Protein AF-A0A0F6W1J3-F1 (afdb_monomer)

pLDDT: mean 86.53, std 13.55, range [27.97, 97.5]

Secondary structure (DSSP, 8-state):
-PPPPTTTTS-HHHHHHHHHTT-HHHHHHHHHHHHHHHHHHHHHHHGGG---HHHHHHHHHHHHHHHHHHHHTTGGG--TTTS-HHHHHHHHHHHHHHHHHHHHHHHHTTS------S---HHHHHHHHHHHHHHHHHHTS-HHHHHHHHHHHTT--HHHHHHHHT--HHHHHHHHHHHHHHHHHHH-TT-HHHHHHHHHHHHHHHT-S-HHHHHHHHHHHHH-HHHHHHHHHHHHHHHHHHHHHHSSPPPP-TTSPPHHHHHHHHSS---HHHHHHHHHHHTT-HHHHHHHHHHHHHTTHHHHHHHTTTS-HHHHHHHHHHHTT-HHHHHHHHHT---SSHHHHHHHHHHHHHHHHHHHHHHSSPPPTTS--HHHHH-SPPTTTHHHHHHHHHHTT-HHHHHHH--TTGGGSHHHHHHHHHHHHHSS-HHHHHHHHHHHHT-TT--HHHHHHHHHHHHSPTTPPPPHHHHHHHHHHHHHHHHHHHHHHHTT-

Mean predicted aligned error: 6.96 Å

Radius of gyration: 23.88 Å; Cα contacts (8 Å, |Δi|>4): 664; chains: 1; bounding box: 69×53×67 Å

Sequence (493 aa):
MTLPRPYSESDDEVVVDGCVRGDRDAYEVLEARHGPLAEVVMLRELGTAAESERELEQMRDALWDHLARHGGAALRTWTPRESSLRAWLCVVARNVARRQVESSTTRASIVAFFPTPPVLHMRDVEAEQSAILVHDLLERLPPTSGALVRLRLRGMDREQIAGAVGQAQAVIVASFERIAARIGEEVEKGGESAAKLATEAYRIVLGAADAAERTRAAVRTEDDEAFRAARTMAEATWRSVRARVLGKNASHTALCLDEKAIAGFVDGTMRGAARARSEGHVGACARCVDEVATLSTDLRIVPVLRDAAGLDRAVAVAAGCLAATRFEAARRVAALVRGEEERDRRAARDVERLARAAASLHGGRPPPTNEVSGLVVRGLPSDEEAPLVAFEALARDDAHAAHRAIDDHTARHPVAARLRLLAAGAGEDPVRARSLARDVTARPRADRGALEDATCVLALAEGRALPREIVVERLRDVLPDVIRVTLARVARG

Solvent-accessible surface area (backbone atoms only — not comparable to full-atom values): 26121 Å² total; per-residue (Å²): 135,84,76,80,63,72,60,73,86,52,56,73,66,59,29,48,54,32,31,40,73,64,37,62,58,25,45,55,50,50,43,71,74,46,38,50,60,32,50,35,44,30,50,62,72,47,51,88,73,63,83,46,75,65,58,57,50,53,47,52,50,53,40,53,51,52,40,54,40,84,55,10,52,58,56,69,71,61,48,79,78,44,20,57,67,67,48,34,46,45,48,51,30,38,54,48,33,49,53,49,51,52,60,52,49,68,65,48,75,81,63,78,89,72,80,76,80,90,72,78,49,74,66,55,55,53,21,47,53,47,15,49,55,51,44,58,53,48,72,70,40,58,46,56,59,35,34,54,50,50,35,39,65,72,67,47,51,56,62,56,47,16,64,70,65,75,45,59,47,70,59,51,32,58,47,34,44,53,51,14,44,54,48,9,55,69,72,33,84,82,41,75,70,52,16,51,42,31,17,57,30,32,17,54,76,67,55,38,47,51,54,40,54,47,41,48,50,48,51,39,44,76,76,32,69,68,50,30,50,35,34,52,44,44,55,48,15,49,52,49,34,36,49,60,64,67,71,51,82,60,77,88,54,96,83,54,74,51,62,54,54,46,16,2,55,66,75,53,50,40,57,69,73,64,32,56,52,48,41,57,44,33,27,64,33,71,44,48,34,52,50,44,45,51,51,58,54,57,61,64,25,51,66,51,38,58,54,29,60,91,52,49,66,41,39,26,27,13,48,24,20,39,64,66,71,34,24,68,60,9,32,56,36,19,70,65,58,77,63,88,48,66,52,45,54,48,45,16,51,51,48,29,51,50,18,55,31,54,43,26,58,72,68,80,45,63,66,79,78,82,67,74,57,64,57,83,77,70,49,83,54,52,73,81,46,12,51,61,54,19,52,44,24,47,41,63,70,33,22,65,60,12,34,70,31,45,51,81,73,39,36,70,40,68,70,33,35,40,53,36,44,51,14,29,23,51,26,94,45,29,67,59,19,43,52,52,24,50,58,42,69,70,40,96,79,56,54,67,70,47,47,45,55,22,38,33,52,63,55,46,62,90,80,49,50,52,47,69,68,56,53,45,55,53,48,63,67,46,43,61,57,52,52,47,52,52,38,52,51,45,74,74,109

Nearest PDB structures (foldseek):
  3mzv-assembly1_A  TM=1.212E-01  e=4.310E+00  Rhodobacter capsulatus

Foldseek 3Di:
DDDDQPCLPPDPVVLLVCLLQVNPSSLVNVCLVQVLLLLLLLCVLCAPVCPDPVLSVVLSVQLSCVCNPPSRPVSVVDDVLLFDPNLLSSLSSNVSSVVSVVVVVVVVVVDDPDPDPPPPDVLLVLLLVLLVQLLVVLVPDQLLLVLLLLLVLLPDALVLSCLLLVHDSVVSLVSQLVSLLVSLVRSCPPDDVSSVLSSLLSSVSSNSDALLSVQVLLVCLVVPVSSVSSNVSNVSSSVSNSCVLVVDQFDDDPPADDSSLLRSSQVVSDDDPSNVVLSVCSSHGSNSSSSNSSSNLSVQLVVLLVLLPPADSLLSSLLSCVSSLVLVSSLVSLVPPPDPDPLNVQSSVLSNLLSVLLVLLVVVHQDPPPDDQVCVVPPADDLLCLLSSLLSCLSNLNLPRNLSNQDPVSCVDLSSVLSNLLSCLSDQNLVVNLVSLVVQVPDPDRDPLSVSSSSSSVSDDPRDGGRSNSSSVSSVVSSNVSSSSSSNVSVVD

Structure (mmCIF, N/CA/C/O backbone):
data_AF-A0A0F6W1J3-F1
#
_entry.id   AF-A0A0F6W1J3-F1
#
loop_
_atom_site.group_PDB
_atom_site.id
_atom_site.type_symbol
_atom_site.label_atom_id
_atom_site.label_alt_id
_atom_site.label_comp_id
_atom_site.label_asym_id
_atom_site.label_entity_id
_atom_site.label_seq_id
_atom_site.pdbx_PDB_ins_code
_atom_site.Cartn_x
_atom_site.Cartn_y
_atom_site.Cartn_z
_atom_site.occupancy
_atom_site.B_iso_or_equiv
_atom_site.auth_seq_id
_atom_site.auth_comp_id
_atom_site.auth_asym_id
_atom_site.auth_atom_id
_atom_site.pdbx_PDB_model_num
ATOM 1 N N . MET A 1 1 ? 37.313 -17.096 -17.113 1.00 49.94 1 MET A N 1
ATOM 2 C CA . MET A 1 1 ? 36.925 -15.689 -16.891 1.00 49.94 1 MET A CA 1
ATOM 3 C C . MET A 1 1 ? 35.933 -15.319 -17.976 1.00 49.94 1 MET A C 1
ATOM 5 O O . MET A 1 1 ? 36.335 -15.157 -19.119 1.00 49.94 1 MET A O 1
ATOM 9 N N . THR A 1 2 ? 34.644 -15.323 -17.657 1.00 60.34 2 THR A N 1
ATOM 10 C CA . THR A 1 2 ? 33.576 -14.887 -18.565 1.00 60.34 2 THR A CA 1
ATOM 11 C C . THR A 1 2 ? 33.643 -13.364 -18.653 1.00 60.34 2 THR A C 1
ATOM 13 O O . THR A 1 2 ? 33.665 -12.706 -17.616 1.00 60.34 2 THR A O 1
ATOM 16 N N . LEU A 1 3 ? 33.749 -12.804 -19.861 1.00 65.25 3 LEU A N 1
ATOM 17 C CA . LEU A 1 3 ? 33.703 -11.351 -20.044 1.00 65.25 3 LEU A CA 1
ATOM 18 C C . LEU A 1 3 ? 32.347 -10.819 -19.541 1.00 65.25 3 LEU A C 1
ATOM 20 O O . LEU A 1 3 ? 31.338 -11.511 -19.721 1.00 65.25 3 LEU A O 1
ATOM 24 N N . PRO A 1 4 ? 32.305 -9.634 -18.901 1.00 76.50 4 PRO A N 1
ATOM 25 C CA . PRO A 1 4 ? 31.046 -9.025 -18.492 1.00 76.50 4 PRO A CA 1
ATOM 26 C C . PRO A 1 4 ? 30.154 -8.836 -19.722 1.00 76.50 4 PRO A C 1
ATOM 28 O O . PRO A 1 4 ? 30.633 -8.458 -20.794 1.00 76.50 4 PRO A O 1
ATOM 31 N N . ARG A 1 5 ? 28.861 -9.148 -19.578 1.00 82.00 5 ARG A N 1
ATOM 32 C CA . ARG A 1 5 ? 27.896 -8.951 -20.665 1.00 82.00 5 ARG A CA 1
ATOM 33 C C . ARG A 1 5 ? 27.859 -7.462 -21.040 1.00 82.00 5 ARG A C 1
ATOM 35 O O . ARG A 1 5 ? 27.890 -6.627 -20.132 1.00 82.00 5 ARG A O 1
ATOM 42 N N . PRO A 1 6 ? 27.766 -7.108 -22.334 1.00 86.81 6 PRO A N 1
ATOM 43 C CA . PRO A 1 6 ? 27.546 -5.726 -22.747 1.00 86.81 6 PRO A CA 1
ATOM 44 C C . PRO A 1 6 ? 26.388 -5.092 -21.964 1.00 86.81 6 PRO A C 1
ATOM 46 O O . PRO A 1 6 ? 25.417 -5.766 -21.629 1.00 86.81 6 PRO A O 1
ATOM 49 N N . TYR A 1 7 ? 26.510 -3.804 -21.637 1.00 91.06 7 TYR A N 1
ATOM 50 C CA . TYR A 1 7 ? 25.513 -3.016 -20.898 1.00 91.06 7 TYR A CA 1
ATOM 51 C C . TYR A 1 7 ? 25.237 -3.407 -19.434 1.00 91.06 7 TYR A C 1
ATOM 53 O O . TYR A 1 7 ? 24.485 -2.699 -18.761 1.00 91.06 7 TYR A O 1
ATOM 61 N N . SER A 1 8 ? 25.849 -4.464 -18.883 1.00 87.81 8 SER A N 1
ATOM 62 C CA . SER A 1 8 ? 25.516 -4.953 -17.533 1.00 87.81 8 SER A CA 1
ATOM 63 C C . SER A 1 8 ? 25.733 -3.922 -16.422 1.00 87.81 8 SER A C 1
ATOM 65 O O . SER A 1 8 ? 24.986 -3.918 -15.445 1.00 87.81 8 SER A O 1
ATOM 67 N N . GLU A 1 9 ? 26.707 -3.027 -16.592 1.00 90.06 9 GLU A N 1
ATOM 68 C CA . GLU A 1 9 ? 27.054 -1.947 -15.653 1.00 90.06 9 GLU A CA 1
ATOM 69 C C . GLU A 1 9 ? 26.616 -0.558 -16.143 1.00 90.06 9 GLU A C 1
ATOM 71 O O . GLU A 1 9 ? 26.756 0.429 -15.425 1.00 90.06 9 GLU A O 1
ATOM 76 N N . SER A 1 10 ? 26.070 -0.467 -17.357 1.00 94.38 10 SER A N 1
ATOM 77 C CA . SER A 1 10 ? 25.608 0.796 -17.933 1.00 94.38 10 SER A CA 1
ATOM 78 C C . SER A 1 10 ? 24.376 1.321 -17.202 1.00 94.38 10 SER A C 1
ATOM 80 O O . SER A 1 10 ? 23.574 0.538 -16.685 1.00 94.38 10 SER A O 1
ATOM 82 N N . ASP A 1 11 ? 24.194 2.638 -17.171 1.00 95.19 11 ASP A N 1
ATOM 83 C CA . ASP A 1 11 ? 22.955 3.233 -16.676 1.00 95.19 11 ASP A CA 1
ATOM 84 C C . ASP A 1 11 ? 21.767 2.948 -17.617 1.00 95.19 11 ASP A C 1
ATOM 86 O O . ASP A 1 11 ? 21.914 2.419 -18.722 1.00 95.19 11 ASP A O 1
ATOM 90 N N . ASP A 1 12 ? 20.562 3.255 -17.141 1.00 95.69 12 ASP A N 1
ATOM 91 C CA . ASP A 1 12 ? 19.3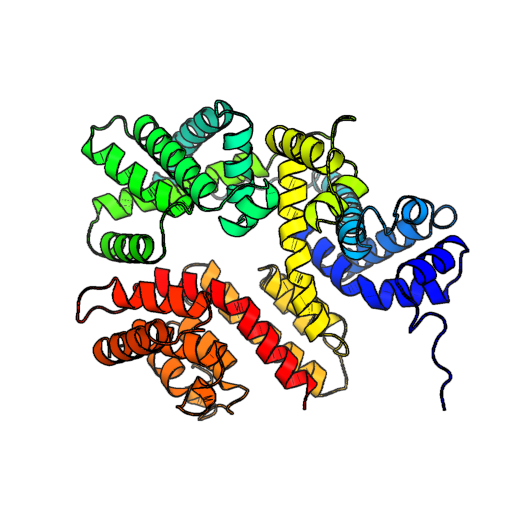26 3.015 -17.889 1.00 95.69 12 ASP A CA 1
ATOM 92 C C . ASP A 1 12 ? 19.261 3.837 -19.196 1.00 95.69 12 ASP A C 1
ATOM 94 O O . ASP A 1 12 ? 18.614 3.406 -20.147 1.00 95.69 12 ASP A O 1
ATOM 98 N N . GLU A 1 13 ? 19.940 4.988 -19.278 1.00 96.38 13 GLU A N 1
ATOM 99 C CA . GLU A 1 13 ? 19.969 5.830 -20.483 1.00 96.38 13 GLU A CA 1
ATOM 100 C C . GLU A 1 13 ? 20.753 5.146 -21.608 1.00 96.38 13 GLU A C 1
ATOM 102 O O . GLU A 1 13 ? 20.234 4.967 -22.710 1.00 96.38 13 GLU A O 1
ATOM 107 N N . VAL A 1 14 ? 21.955 4.653 -21.305 1.00 96.81 14 VAL A N 1
ATOM 108 C CA . VAL A 1 14 ? 22.801 3.933 -22.266 1.00 96.81 14 VAL A CA 1
ATOM 109 C C . VAL A 1 14 ? 22.162 2.611 -22.710 1.00 96.81 14 VAL A C 1
ATOM 111 O O . VAL A 1 14 ? 22.256 2.247 -23.886 1.00 96.81 14 VAL A O 1
ATOM 114 N N . VAL A 1 15 ? 21.487 1.897 -21.800 1.00 96.81 15 VAL A N 1
ATOM 115 C CA . VAL A 1 15 ? 20.737 0.672 -22.140 1.00 96.81 15 VAL A CA 1
ATOM 116 C C . VAL A 1 15 ? 19.606 0.987 -23.121 1.00 96.81 15 VAL A C 1
ATOM 118 O O . VAL A 1 15 ? 19.455 0.302 -24.135 1.00 96.81 15 VAL A O 1
ATOM 121 N N . VAL A 1 16 ? 18.819 2.035 -22.864 1.00 96.62 16 VAL A N 1
ATOM 122 C CA . VAL A 1 16 ? 17.724 2.425 -23.761 1.00 96.62 16 VAL A CA 1
ATOM 123 C C . VAL A 1 16 ? 18.250 2.881 -25.122 1.00 96.62 16 VAL A C 1
ATOM 125 O O . VAL A 1 16 ? 17.688 2.488 -26.144 1.00 96.62 16 VAL A O 1
ATOM 128 N N . ASP A 1 17 ? 19.354 3.624 -25.166 1.00 96.56 17 ASP A N 1
ATOM 129 C CA . ASP A 1 17 ? 20.005 4.010 -26.420 1.00 96.56 17 ASP A CA 1
ATOM 130 C C . ASP A 1 17 ? 20.423 2.793 -27.260 1.00 96.56 17 ASP A C 1
ATOM 132 O O . ASP A 1 17 ? 20.232 2.785 -28.480 1.00 96.56 17 ASP A O 1
ATOM 136 N N . GLY A 1 18 ? 20.953 1.744 -26.620 1.00 96.25 18 GLY A N 1
ATOM 137 C CA . GLY A 1 18 ? 21.229 0.458 -27.268 1.00 96.25 18 GLY A CA 1
ATOM 138 C C . GLY A 1 18 ? 19.960 -0.181 -27.843 1.00 96.25 18 GLY A C 1
ATOM 139 O O . GLY A 1 18 ? 19.916 -0.526 -29.026 1.00 96.25 18 GLY A O 1
ATOM 140 N N . CYS A 1 19 ? 18.885 -0.237 -27.052 1.00 96.44 19 CYS A N 1
ATOM 141 C CA . CYS A 1 19 ? 17.589 -0.774 -27.481 1.00 96.44 19 CYS A CA 1
ATOM 142 C C . CYS A 1 19 ? 17.013 -0.016 -28.693 1.00 96.44 19 CYS A C 1
ATOM 144 O O . CYS A 1 19 ? 16.508 -0.619 -29.643 1.00 96.44 19 CYS A O 1
ATOM 146 N N . VAL A 1 20 ? 17.115 1.317 -28.700 1.00 96.38 20 VAL A N 1
ATOM 147 C CA . VAL A 1 20 ? 16.647 2.182 -29.798 1.00 96.38 20 VAL A CA 1
ATOM 148 C C . VAL A 1 20 ? 17.456 1.966 -31.084 1.00 96.38 20 VAL A C 1
ATOM 150 O O . VAL A 1 20 ? 16.919 2.120 -32.185 1.00 96.38 20 VAL A O 1
ATOM 153 N N . ARG A 1 21 ? 18.729 1.571 -30.965 1.00 95.12 21 ARG A N 1
ATOM 154 C CA . ARG A 1 21 ? 19.584 1.162 -32.094 1.00 95.12 21 ARG A CA 1
ATOM 155 C C . ARG A 1 21 ? 19.336 -0.280 -32.551 1.00 95.12 21 ARG A C 1
ATOM 157 O O . ARG A 1 21 ? 19.906 -0.687 -33.558 1.00 95.12 21 ARG A O 1
ATOM 164 N N . GLY A 1 22 ? 18.471 -1.022 -31.859 1.00 94.12 22 GLY A N 1
ATOM 165 C CA . GLY A 1 22 ? 18.160 -2.417 -32.166 1.00 94.12 22 GLY A CA 1
ATOM 166 C C . GLY A 1 22 ? 19.172 -3.418 -31.608 1.00 94.12 22 GLY A C 1
ATOM 167 O O . GLY A 1 22 ? 19.231 -4.540 -32.105 1.00 94.12 22 GLY A O 1
ATOM 168 N N . ASP A 1 23 ? 19.969 -3.033 -30.607 1.00 95.94 23 ASP A N 1
ATOM 169 C CA . ASP A 1 23 ? 20.906 -3.942 -29.947 1.00 95.94 23 ASP A CA 1
ATOM 170 C C . ASP A 1 23 ? 20.155 -4.933 -29.046 1.00 95.94 23 ASP A C 1
ATOM 172 O O . ASP A 1 23 ? 19.465 -4.541 -28.100 1.00 95.94 23 ASP A O 1
ATOM 176 N N . ARG A 1 24 ? 20.288 -6.229 -29.347 1.00 94.12 24 ARG A N 1
ATOM 177 C CA . ARG A 1 24 ? 19.635 -7.312 -28.607 1.00 94.12 24 ARG A CA 1
ATOM 178 C C . ARG A 1 24 ? 20.168 -7.443 -27.180 1.00 94.12 24 ARG A C 1
ATOM 180 O O . ARG A 1 24 ? 19.362 -7.667 -26.280 1.00 94.12 24 ARG A O 1
ATOM 187 N N . ASP A 1 25 ? 21.469 -7.257 -26.960 1.00 95.25 25 ASP A N 1
ATOM 188 C CA . ASP A 1 25 ? 22.068 -7.382 -25.625 1.00 95.25 25 ASP A CA 1
ATOM 189 C C . ASP A 1 25 ? 21.508 -6.302 -24.688 1.00 95.25 25 ASP A C 1
ATOM 191 O O . ASP A 1 25 ? 21.249 -6.548 -23.509 1.00 95.25 25 ASP A O 1
ATOM 195 N N . ALA A 1 26 ? 21.229 -5.113 -25.232 1.00 96.12 26 ALA A N 1
ATOM 196 C CA . ALA A 1 26 ? 20.584 -4.038 -24.491 1.00 96.12 26 ALA A CA 1
ATOM 197 C C . ALA A 1 26 ? 19.141 -4.393 -24.078 1.00 96.12 26 ALA A C 1
ATOM 199 O O . ALA A 1 26 ? 18.763 -4.134 -22.933 1.00 96.12 26 ALA A O 1
ATOM 200 N N . TYR A 1 27 ? 18.352 -5.033 -24.955 1.00 95.00 27 TYR A N 1
ATOM 201 C CA . TYR A 1 27 ? 17.007 -5.513 -24.599 1.00 95.00 27 TYR A CA 1
ATOM 202 C C . TYR A 1 27 ? 17.052 -6.605 -23.529 1.00 95.00 27 TYR A C 1
ATOM 204 O O . TYR A 1 27 ? 16.251 -6.568 -22.599 1.00 95.00 27 TYR A O 1
ATOM 212 N N . GLU A 1 28 ? 18.000 -7.539 -23.616 1.00 94.50 28 GLU A N 1
ATOM 213 C CA . GLU A 1 28 ? 18.166 -8.594 -22.610 1.00 94.50 28 GLU A CA 1
ATOM 214 C C . GLU A 1 28 ? 18.520 -8.008 -21.233 1.00 94.50 28 GLU A C 1
ATOM 216 O O . GLU A 1 28 ? 17.983 -8.440 -20.211 1.00 94.50 28 GLU A O 1
ATOM 221 N N . VAL A 1 29 ? 19.367 -6.973 -21.189 1.00 94.94 29 VAL A N 1
ATOM 222 C CA . VAL A 1 29 ? 19.684 -6.244 -19.950 1.00 94.94 29 VAL A CA 1
ATOM 223 C C .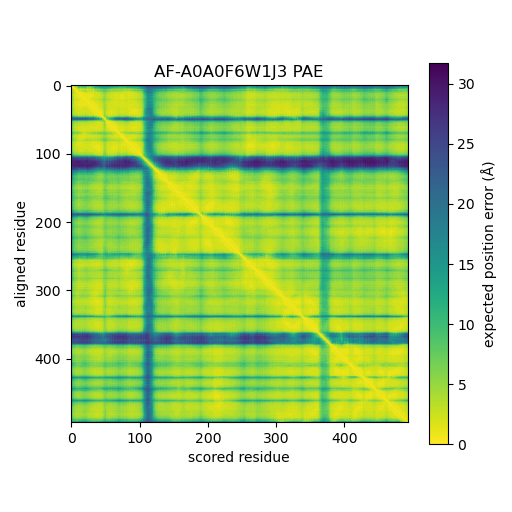 VAL A 1 29 ? 18.482 -5.450 -19.434 1.00 94.94 29 VAL A C 1
ATOM 225 O O . VAL A 1 29 ? 18.220 -5.453 -18.227 1.00 94.94 29 VAL A O 1
ATOM 228 N N . LEU A 1 30 ? 17.731 -4.791 -20.320 1.00 95.50 30 LEU A N 1
ATOM 229 C CA . LEU A 1 30 ? 16.518 -4.056 -19.964 1.00 95.50 30 LEU A CA 1
ATOM 230 C C . LEU A 1 30 ? 15.466 -4.989 -19.348 1.00 95.50 30 LEU A C 1
ATOM 232 O O . LEU A 1 30 ? 14.917 -4.684 -18.284 1.00 95.50 30 LEU A O 1
ATOM 236 N N . GLU A 1 31 ? 15.227 -6.139 -19.980 1.00 95.00 31 GLU A N 1
ATOM 237 C CA . GLU A 1 31 ? 14.307 -7.156 -19.482 1.00 95.00 31 GLU A CA 1
ATOM 238 C C . GLU A 1 31 ? 14.788 -7.741 -18.153 1.00 95.00 31 GLU A C 1
ATOM 240 O O . GLU A 1 31 ? 14.005 -7.822 -17.207 1.00 95.00 31 GLU A O 1
ATOM 245 N N . ALA A 1 32 ? 16.066 -8.103 -18.033 1.00 92.00 32 ALA A N 1
ATOM 246 C CA . ALA A 1 32 ? 16.593 -8.660 -16.791 1.00 92.00 32 ALA A CA 1
ATOM 247 C C . ALA A 1 32 ? 16.436 -7.690 -15.605 1.00 92.00 32 ALA A C 1
ATOM 249 O O . ALA A 1 32 ? 16.124 -8.114 -14.493 1.00 92.00 32 ALA A O 1
ATOM 250 N N . ARG A 1 33 ? 16.621 -6.381 -15.833 1.00 92.44 33 ARG A N 1
ATOM 251 C CA . ARG A 1 33 ? 16.538 -5.353 -14.782 1.00 92.44 33 ARG A CA 1
ATOM 252 C C . ARG A 1 33 ? 15.110 -4.972 -14.402 1.00 92.44 33 ARG A C 1
ATOM 254 O O . ARG A 1 33 ? 14.844 -4.741 -13.223 1.00 92.44 33 ARG A O 1
ATOM 261 N N . HIS A 1 34 ? 14.211 -4.848 -15.379 1.00 94.31 34 HIS A N 1
ATOM 262 C CA . HIS A 1 34 ? 12.883 -4.248 -15.171 1.00 94.31 34 HIS A CA 1
ATOM 263 C C . HIS A 1 34 ? 11.718 -5.216 -15.419 1.00 94.31 34 HIS A C 1
ATOM 265 O O . HIS A 1 34 ? 10.582 -4.902 -15.064 1.00 94.31 34 HIS A O 1
ATOM 271 N N . GLY A 1 35 ? 11.980 -6.408 -15.956 1.00 94.06 35 GLY A N 1
ATOM 272 C CA . GLY A 1 35 ? 10.985 -7.451 -16.208 1.00 94.06 35 GLY A CA 1
ATOM 273 C C . GLY A 1 35 ? 10.199 -7.886 -14.972 1.00 94.06 35 GLY A C 1
ATOM 274 O O . GLY A 1 35 ? 8.971 -7.866 -15.043 1.00 94.06 35 GLY A O 1
ATOM 275 N N . PRO A 1 36 ? 10.834 -8.169 -13.815 1.00 94.00 36 PRO A N 1
ATOM 276 C CA . PRO A 1 36 ? 10.098 -8.514 -12.598 1.00 94.00 36 PRO A CA 1
ATOM 277 C C . PRO A 1 36 ? 9.112 -7.421 -12.162 1.00 94.00 36 PRO A C 1
ATOM 279 O O . PRO A 1 36 ? 8.003 -7.715 -11.725 1.00 94.00 36 PRO A O 1
ATOM 282 N N . LEU A 1 37 ? 9.487 -6.145 -12.314 1.00 94.19 37 LEU A N 1
ATOM 283 C CA . LEU A 1 37 ? 8.604 -5.022 -11.999 1.00 94.19 37 LEU A CA 1
ATOM 284 C C . LEU A 1 37 ? 7.402 -4.981 -12.949 1.00 94.19 37 LEU A C 1
ATOM 286 O O . LEU A 1 37 ? 6.267 -4.870 -12.489 1.00 94.19 37 LEU A O 1
ATOM 290 N N . ALA A 1 38 ? 7.642 -5.111 -14.256 1.00 94.44 38 ALA A N 1
ATOM 291 C CA . ALA A 1 38 ? 6.579 -5.148 -15.256 1.00 94.44 38 ALA A CA 1
ATOM 292 C C . ALA A 1 38 ? 5.614 -6.326 -15.029 1.00 94.44 38 ALA A C 1
ATOM 294 O O . ALA A 1 38 ? 4.401 -6.135 -15.085 1.00 94.44 38 ALA A O 1
ATOM 295 N N . GLU A 1 39 ? 6.131 -7.512 -14.702 1.00 93.38 39 GLU A N 1
ATOM 296 C CA . GLU A 1 39 ? 5.327 -8.710 -14.432 1.00 93.38 39 GLU A CA 1
ATOM 297 C C . GLU A 1 39 ? 4.408 -8.532 -13.222 1.00 93.38 39 GLU A C 1
ATOM 299 O O . GLU A 1 39 ? 3.226 -8.869 -13.294 1.00 93.38 39 GLU A O 1
ATOM 304 N N . VAL A 1 40 ? 4.901 -7.941 -12.128 1.00 91.81 40 VAL A N 1
ATOM 305 C CA . VAL A 1 40 ? 4.050 -7.665 -10.960 1.00 91.81 40 VAL A CA 1
ATOM 306 C C . VAL A 1 40 ? 2.940 -6.667 -11.310 1.00 91.81 40 VAL A C 1
ATOM 308 O O . VAL A 1 40 ? 1.794 -6.852 -10.889 1.00 91.81 40 VAL A O 1
ATOM 311 N N . VAL A 1 41 ? 3.242 -5.637 -12.110 1.00 91.88 41 VAL A N 1
ATOM 312 C CA . VAL A 1 41 ? 2.236 -4.675 -12.592 1.00 91.88 41 VAL A CA 1
ATOM 313 C C . VAL A 1 41 ? 1.186 -5.367 -13.468 1.00 91.88 41 VAL A C 1
ATOM 315 O O . VAL A 1 41 ? -0.010 -5.157 -13.270 1.00 91.88 41 VAL A O 1
ATOM 318 N N . MET A 1 42 ? 1.599 -6.237 -14.392 1.00 91.25 42 MET A N 1
ATOM 319 C CA . MET A 1 42 ? 0.683 -7.000 -15.250 1.00 91.25 42 MET A CA 1
ATOM 320 C C . MET A 1 42 ? -0.221 -7.934 -14.441 1.00 91.25 42 MET A C 1
ATOM 322 O O . MET A 1 42 ? -1.439 -7.929 -14.625 1.00 91.25 42 MET A O 1
ATOM 326 N N . LEU A 1 43 ? 0.346 -8.682 -13.489 1.00 87.81 43 LEU A N 1
ATOM 327 C CA . LEU A 1 43 ? -0.412 -9.549 -12.580 1.00 87.81 43 LEU A CA 1
ATOM 328 C C . LEU A 1 43 ? -1.432 -8.760 -11.751 1.00 87.81 43 LEU A C 1
ATOM 330 O O . LEU A 1 43 ? -2.527 -9.246 -11.459 1.00 87.81 43 LEU A O 1
ATOM 334 N N . ARG A 1 44 ? -1.106 -7.518 -11.381 1.00 85.31 44 ARG A N 1
ATOM 335 C CA . ARG A 1 44 ? -2.028 -6.647 -10.651 1.00 85.31 44 ARG A CA 1
ATOM 336 C C . ARG A 1 44 ? -3.244 -6.251 -11.490 1.00 85.31 44 ARG A C 1
ATOM 338 O O . ARG A 1 44 ? -4.324 -6.161 -10.896 1.00 85.31 44 ARG A O 1
ATOM 345 N N . GLU A 1 45 ? -3.073 -6.023 -12.791 1.00 84.62 45 GLU A N 1
ATOM 346 C CA . GLU A 1 45 ? -4.164 -5.695 -13.724 1.00 84.62 45 GLU A CA 1
ATOM 347 C C . GLU A 1 45 ? -5.007 -6.923 -14.086 1.00 84.62 45 GLU A C 1
ATOM 349 O O . GLU A 1 45 ? -6.227 -6.817 -14.166 1.00 84.62 45 GLU A O 1
ATOM 354 N N . LEU A 1 46 ? -4.383 -8.096 -14.226 1.00 79.56 46 LEU A N 1
ATOM 355 C CA . LEU A 1 46 ? -5.088 -9.368 -14.415 1.00 79.56 46 LEU A CA 1
ATOM 356 C C . LEU A 1 46 ? -5.983 -9.737 -13.219 1.00 79.56 46 LEU A C 1
ATOM 358 O O . LEU A 1 46 ? -7.022 -10.382 -13.371 1.00 79.56 46 LEU A O 1
ATOM 362 N N . GLY A 1 47 ? -5.588 -9.337 -12.009 1.00 74.50 47 GLY A N 1
ATOM 363 C CA . GLY A 1 47 ? -6.326 -9.659 -10.793 1.00 74.50 47 GLY A CA 1
ATOM 364 C C . GLY A 1 47 ? -6.395 -11.169 -10.550 1.00 74.50 47 GLY A C 1
ATOM 365 O O . GLY A 1 47 ? -5.417 -11.888 -10.731 1.00 74.50 47 GLY A O 1
ATOM 366 N N . THR A 1 48 ? -7.550 -11.664 -10.101 1.00 58.28 48 THR A N 1
ATOM 367 C CA . THR A 1 48 ? -7.774 -13.105 -9.878 1.00 58.28 48 THR A CA 1
ATOM 368 C C . THR A 1 48 ? -8.084 -13.875 -11.161 1.00 58.28 48 THR A C 1
ATOM 370 O O . THR A 1 48 ? -8.143 -15.099 -11.106 1.00 58.28 48 THR A O 1
ATOM 373 N N . ALA A 1 49 ? -8.289 -13.174 -12.283 1.00 52.19 49 ALA A N 1
ATOM 374 C CA . ALA A 1 49 ? -8.617 -13.763 -13.579 1.00 52.19 49 ALA A CA 1
ATOM 375 C C . ALA A 1 49 ? -7.392 -14.329 -14.318 1.00 52.19 49 ALA A C 1
ATOM 377 O O . ALA A 1 49 ? -7.572 -14.973 -15.342 1.00 52.19 49 ALA A O 1
ATOM 378 N N . ALA A 1 50 ? -6.171 -14.126 -13.798 1.00 55.72 50 ALA A N 1
ATOM 379 C CA . ALA A 1 50 ? -4.984 -14.848 -14.253 1.00 55.72 50 ALA A CA 1
ATOM 380 C C . ALA A 1 50 ? -5.124 -16.339 -13.904 1.00 55.72 50 ALA A C 1
ATOM 382 O O . ALA A 1 50 ? -4.684 -16.795 -12.840 1.00 55.72 50 ALA A O 1
ATOM 383 N N . GLU A 1 51 ? -5.778 -17.096 -14.778 1.00 53.69 51 GLU A N 1
ATOM 384 C CA . GLU A 1 51 ? -5.960 -18.538 -14.612 1.00 53.69 51 GLU A CA 1
ATOM 385 C C . GLU A 1 51 ? -4.761 -19.328 -15.155 1.00 53.69 51 GLU A C 1
ATOM 387 O O . GLU A 1 51 ? -4.614 -20.503 -14.820 1.00 53.69 51 GLU A O 1
ATOM 392 N N . SER A 1 52 ? -3.844 -18.708 -15.919 1.00 64.62 52 SER A N 1
ATOM 393 C CA . SER A 1 52 ? -2.675 -19.425 -16.449 1.00 64.62 52 SER A CA 1
ATOM 394 C C . SER A 1 52 ? -1.382 -18.604 -16.541 1.00 64.62 52 SER A C 1
ATOM 396 O O . SER A 1 52 ? -1.375 -17.452 -16.963 1.00 64.62 52 SER A O 1
ATOM 398 N N . GLU A 1 53 ? -0.255 -19.252 -16.220 1.00 74.31 53 GLU A N 1
ATOM 399 C CA . GLU A 1 53 ? 1.126 -18.798 -16.492 1.00 74.31 53 GLU A CA 1
ATOM 400 C C . GLU A 1 53 ? 1.294 -18.298 -17.941 1.00 74.31 53 GLU A C 1
ATOM 402 O O . GLU A 1 53 ? 1.970 -17.306 -18.208 1.00 74.31 53 GLU A O 1
ATOM 407 N N . ARG A 1 54 ? 0.564 -18.931 -18.864 1.00 82.06 54 ARG A N 1
ATOM 408 C CA . ARG A 1 54 ? 0.520 -18.606 -20.288 1.00 82.06 54 ARG A CA 1
ATOM 409 C C . ARG A 1 54 ? -0.004 -17.195 -20.588 1.00 82.06 54 ARG A C 1
ATOM 411 O O . ARG A 1 54 ? 0.423 -16.596 -21.570 1.00 82.06 54 ARG A O 1
ATOM 418 N N . GLU A 1 55 ? -0.941 -16.663 -19.805 1.00 83.62 55 GLU A N 1
ATOM 419 C CA . GLU A 1 55 ? -1.456 -15.300 -20.017 1.00 83.62 55 GLU A CA 1
ATOM 420 C C . GLU A 1 55 ? -0.425 -14.241 -19.634 1.00 83.62 55 GLU A C 1
ATOM 422 O O . GLU A 1 55 ? -0.267 -13.252 -20.350 1.00 83.62 55 GLU A O 1
ATOM 427 N N . LEU A 1 56 ? 0.307 -14.466 -18.539 1.00 85.62 56 LEU A N 1
ATOM 428 C CA . LEU A 1 56 ? 1.394 -13.580 -18.131 1.00 85.62 56 LEU A CA 1
ATOM 429 C C . LEU A 1 56 ? 2.517 -13.581 -19.174 1.00 85.62 56 LEU A C 1
ATOM 431 O O . LEU A 1 56 ? 3.003 -12.515 -19.541 1.00 85.62 56 LEU A O 1
ATOM 435 N N . GLU A 1 57 ? 2.882 -14.757 -19.687 1.00 88.69 57 GLU A N 1
ATOM 436 C CA . GLU A 1 57 ? 3.865 -14.890 -20.765 1.00 88.69 57 GLU A CA 1
ATOM 437 C C . GLU A 1 57 ? 3.438 -14.119 -22.023 1.00 88.69 57 GLU A C 1
ATOM 439 O O . GLU A 1 57 ? 4.205 -13.306 -22.528 1.00 88.69 57 GLU A O 1
ATOM 444 N N . GLN A 1 58 ? 2.179 -14.249 -22.457 1.00 89.12 58 GLN A N 1
ATOM 445 C CA . GLN A 1 58 ? 1.659 -13.472 -23.590 1.00 89.12 58 GLN A CA 1
ATOM 446 C C . GLN A 1 58 ? 1.718 -11.956 -23.358 1.00 89.12 58 GLN A C 1
ATOM 448 O O . GLN A 1 58 ? 2.010 -11.205 -24.288 1.00 89.12 58 GLN A O 1
ATOM 453 N N . MET A 1 59 ? 1.427 -11.477 -22.143 1.00 90.44 59 MET A N 1
ATOM 454 C CA . MET A 1 59 ? 1.521 -10.046 -21.825 1.00 90.44 59 MET A CA 1
ATOM 455 C C . MET A 1 59 ? 2.960 -9.549 -21.796 1.00 90.44 59 MET A C 1
ATOM 457 O O . MET A 1 59 ? 3.230 -8.438 -22.259 1.00 90.44 59 MET A O 1
ATOM 461 N N . ARG A 1 60 ? 3.874 -10.365 -21.265 1.00 92.50 60 ARG A N 1
ATOM 462 C CA . ARG A 1 60 ? 5.307 -10.087 -21.263 1.00 92.50 60 ARG A CA 1
ATOM 463 C C . ARG A 1 60 ? 5.812 -9.948 -22.696 1.00 92.50 60 ARG A C 1
ATOM 465 O O . ARG A 1 60 ? 6.402 -8.922 -23.024 1.00 92.50 60 ARG A O 1
ATOM 472 N N . ASP A 1 61 ? 5.503 -10.918 -23.550 1.00 93.50 61 ASP A N 1
ATOM 473 C CA . ASP A 1 61 ? 5.889 -10.900 -24.960 1.00 93.50 61 ASP A CA 1
ATOM 474 C C . ASP A 1 61 ? 5.282 -9.677 -25.666 1.00 93.50 61 ASP A C 1
ATOM 476 O O . ASP A 1 61 ? 5.992 -8.916 -26.318 1.00 93.50 61 ASP A O 1
ATOM 480 N N . ALA A 1 62 ? 3.997 -9.385 -25.431 1.00 93.56 62 ALA A N 1
ATOM 481 C CA . ALA A 1 62 ? 3.333 -8.212 -25.997 1.00 93.56 62 ALA A CA 1
ATOM 482 C C . ALA A 1 62 ? 3.966 -6.876 -25.561 1.00 93.56 62 ALA A C 1
ATOM 484 O O . ALA A 1 62 ? 3.993 -5.928 -26.356 1.00 93.56 62 ALA A O 1
ATOM 485 N N . LEU A 1 63 ? 4.462 -6.775 -24.321 1.00 95.44 63 LEU A N 1
ATOM 486 C CA . LEU A 1 63 ? 5.181 -5.598 -23.831 1.00 95.44 63 LEU A CA 1
ATOM 487 C C . LEU A 1 63 ? 6.528 -5.454 -24.528 1.00 95.44 63 LEU A C 1
ATOM 489 O O . LEU A 1 63 ? 6.823 -4.376 -25.044 1.00 95.44 63 LEU A O 1
ATOM 493 N N . TRP A 1 64 ? 7.342 -6.504 -24.554 1.00 95.00 64 TRP A N 1
ATOM 494 C CA . TRP A 1 64 ? 8.670 -6.417 -25.156 1.00 95.00 64 TRP A CA 1
ATOM 495 C C . TRP A 1 64 ? 8.587 -6.210 -26.668 1.00 95.00 64 TRP A C 1
ATOM 497 O O . TRP A 1 64 ? 9.290 -5.350 -27.198 1.00 95.00 64 TRP A O 1
ATOM 507 N N . ASP A 1 65 ? 7.622 -6.839 -27.341 1.00 93.88 65 ASP A N 1
ATOM 508 C CA . ASP A 1 65 ? 7.287 -6.546 -28.734 1.00 93.88 65 ASP A CA 1
ATOM 509 C C . ASP A 1 65 ? 6.812 -5.101 -28.912 1.00 93.88 65 ASP A C 1
ATOM 511 O O . ASP A 1 65 ? 7.107 -4.449 -29.913 1.00 93.88 65 ASP A O 1
ATOM 515 N N . HIS A 1 66 ? 6.035 -4.554 -27.971 1.00 94.19 66 HIS A N 1
ATOM 516 C CA . HIS A 1 66 ? 5.645 -3.143 -28.005 1.00 94.19 66 HIS A CA 1
ATOM 517 C C . HIS A 1 66 ? 6.849 -2.204 -27.899 1.00 94.19 66 HIS A C 1
ATOM 519 O O . HIS A 1 66 ? 6.906 -1.223 -28.642 1.00 94.19 66 HIS A O 1
ATOM 525 N N . LEU A 1 67 ? 7.809 -2.520 -27.031 1.00 95.00 67 LEU A N 1
ATOM 526 C CA . LEU A 1 67 ? 9.018 -1.724 -26.841 1.00 95.00 67 LEU A CA 1
ATOM 527 C C . LEU A 1 67 ? 9.981 -1.844 -28.028 1.00 95.00 67 LEU A C 1
ATOM 529 O O . LEU A 1 67 ? 10.543 -0.830 -28.429 1.00 95.00 67 LEU A O 1
ATOM 533 N N . ALA A 1 68 ? 10.122 -3.030 -28.627 1.00 93.12 68 ALA A N 1
ATOM 534 C CA . ALA A 1 68 ? 11.017 -3.275 -29.760 1.00 93.12 68 ALA A CA 1
ATOM 535 C C . ALA A 1 68 ? 10.476 -2.762 -31.107 1.00 93.12 68 ALA A C 1
ATOM 537 O O . ALA A 1 68 ? 11.245 -2.430 -32.018 1.00 93.12 68 ALA A O 1
ATOM 538 N N . ARG A 1 69 ? 9.147 -2.671 -31.253 1.00 90.81 69 ARG A N 1
ATOM 539 C CA . ARG A 1 69 ? 8.490 -2.249 -32.498 1.00 90.81 69 ARG A CA 1
ATOM 540 C C . ARG A 1 69 ? 8.982 -0.887 -32.998 1.00 90.81 69 ARG A C 1
ATOM 542 O O . ARG A 1 69 ? 9.242 0.045 -32.237 1.00 90.81 69 ARG A O 1
ATOM 549 N N . HIS A 1 70 ? 9.063 -0.774 -34.326 1.00 89.31 70 HIS A N 1
ATOM 550 C CA . HIS A 1 70 ? 9.469 0.443 -35.040 1.00 89.31 70 HIS A CA 1
ATOM 551 C C . HIS A 1 70 ? 10.803 1.043 -34.548 1.00 89.31 70 HIS A C 1
ATOM 553 O O . HIS A 1 70 ? 10.951 2.262 -34.488 1.00 89.31 70 HIS A O 1
ATOM 559 N N . GLY A 1 71 ? 11.774 0.193 -34.190 1.00 83.94 71 GLY A N 1
ATOM 560 C CA . GLY A 1 71 ? 13.107 0.636 -33.765 1.00 83.94 71 GLY A CA 1
ATOM 561 C C . GLY A 1 71 ? 13.087 1.391 -32.434 1.00 83.94 71 GLY A C 1
ATOM 562 O O . GLY A 1 71 ? 13.657 2.485 -32.328 1.00 83.94 71 GLY A O 1
ATOM 563 N N . GLY A 1 72 ? 12.370 0.850 -31.444 1.00 88.69 72 GLY A N 1
ATOM 564 C CA . GLY A 1 72 ? 12.300 1.438 -30.109 1.00 88.69 72 GLY A CA 1
ATOM 565 C C . GLY A 1 72 ? 11.402 2.671 -30.010 1.00 88.69 72 GLY A C 1
ATOM 566 O O . GLY A 1 72 ? 11.658 3.530 -29.172 1.00 88.69 72 GLY A O 1
ATOM 567 N N . ALA A 1 73 ? 10.390 2.828 -30.874 1.00 91.12 73 ALA A N 1
ATOM 568 C CA . ALA A 1 73 ? 9.611 4.071 -30.951 1.00 91.12 73 ALA A CA 1
ATOM 569 C C . ALA A 1 73 ? 8.970 4.468 -29.608 1.00 91.12 73 ALA A C 1
ATOM 571 O O . ALA A 1 73 ? 8.983 5.644 -29.254 1.00 91.12 73 ALA A O 1
ATOM 572 N N . ALA A 1 74 ? 8.477 3.493 -28.836 1.00 92.25 74 ALA A N 1
ATOM 573 C CA . ALA A 1 74 ? 7.972 3.733 -27.486 1.00 92.25 74 ALA A CA 1
ATOM 574 C C . ALA A 1 74 ? 9.088 4.220 -26.545 1.00 92.25 74 ALA A C 1
ATOM 576 O O . ALA A 1 74 ? 8.924 5.233 -25.872 1.00 92.25 74 ALA A O 1
ATOM 577 N N . LEU A 1 75 ? 10.251 3.561 -26.555 1.00 94.50 75 LEU A N 1
ATOM 578 C CA . LEU A 1 75 ? 11.405 3.932 -25.730 1.00 94.50 75 LEU A CA 1
ATOM 579 C C . LEU A 1 75 ? 11.923 5.347 -26.029 1.00 94.50 75 LEU A C 1
ATOM 581 O O . LEU A 1 75 ? 12.333 6.045 -25.109 1.00 94.50 75 LEU A O 1
ATOM 585 N N . ARG A 1 76 ? 11.820 5.824 -27.278 1.00 94.00 76 ARG A N 1
ATOM 586 C CA . ARG A 1 76 ? 12.186 7.207 -27.653 1.00 94.00 76 ARG A CA 1
ATOM 587 C C . ARG A 1 76 ? 11.320 8.278 -26.984 1.00 94.00 76 ARG A C 1
ATOM 589 O O . ARG A 1 76 ? 11.712 9.441 -26.959 1.00 94.00 76 ARG A O 1
ATOM 596 N N . THR A 1 77 ? 10.134 7.919 -26.491 1.00 93.06 77 THR A N 1
ATOM 597 C CA . THR A 1 77 ? 9.257 8.862 -25.775 1.00 93.06 77 THR A CA 1
ATOM 598 C C . THR A 1 77 ? 9.703 9.088 -24.331 1.00 93.06 77 THR A C 1
ATOM 600 O O . THR A 1 77 ? 9.395 10.128 -23.741 1.00 93.06 77 THR A O 1
ATOM 603 N N . TRP A 1 78 ? 10.454 8.140 -23.766 1.00 94.69 78 TRP A N 1
ATOM 604 C CA . TRP A 1 78 ? 11.041 8.283 -22.446 1.00 94.69 78 TRP A CA 1
ATOM 605 C C . TRP A 1 78 ? 12.245 9.227 -22.494 1.00 94.69 78 TRP A C 1
ATOM 607 O O . TRP A 1 78 ? 13.066 9.181 -23.406 1.00 94.69 78 TRP A O 1
ATOM 617 N N . THR A 1 79 ? 12.360 10.088 -21.482 1.00 91.69 79 THR A N 1
ATOM 618 C CA . THR A 1 79 ? 13.543 10.935 -21.296 1.00 91.69 79 THR A CA 1
ATOM 619 C C . THR A 1 79 ? 13.945 10.944 -19.818 1.00 91.69 79 THR A C 1
ATOM 621 O O . THR A 1 79 ? 13.096 11.295 -18.987 1.00 91.69 79 THR A O 1
ATOM 624 N N . PRO A 1 80 ? 15.220 10.676 -19.474 1.00 91.12 80 PRO A N 1
ATOM 625 C CA . PRO A 1 80 ? 15.681 10.562 -18.084 1.00 91.12 80 PRO A CA 1
ATOM 626 C C . PRO A 1 80 ? 15.384 11.788 -17.209 1.00 91.12 80 PRO A C 1
ATOM 628 O O . PRO A 1 80 ? 15.139 11.665 -16.012 1.00 91.12 80 PRO A O 1
ATOM 631 N N . ARG A 1 81 ? 15.380 12.989 -17.803 1.00 89.44 81 ARG A N 1
ATOM 632 C CA . ARG A 1 81 ? 15.135 14.257 -17.089 1.00 89.44 81 ARG A CA 1
ATOM 633 C C . ARG A 1 81 ? 13.695 14.442 -16.625 1.00 89.44 81 ARG A C 1
ATOM 635 O O . ARG A 1 81 ? 13.445 15.256 -15.742 1.00 89.44 81 ARG A O 1
ATOM 642 N N . GLU A 1 82 ? 12.757 13.741 -17.247 1.00 89.75 82 GLU A N 1
ATOM 643 C CA . GLU A 1 82 ? 11.330 13.943 -17.005 1.00 89.75 82 GLU A CA 1
ATOM 644 C C . GLU A 1 82 ? 10.698 12.804 -16.227 1.00 89.75 82 GLU A C 1
ATOM 646 O O . GLU A 1 82 ? 9.697 13.049 -15.571 1.00 89.75 82 GLU A O 1
ATOM 651 N N . SER A 1 83 ? 11.278 11.604 -16.237 1.00 94.19 83 SER A N 1
ATOM 652 C CA . SER A 1 83 ? 10.819 10.454 -15.451 1.00 94.19 83 SER A CA 1
ATOM 653 C C . SER A 1 83 ? 11.916 9.402 -15.347 1.00 94.19 83 SER A C 1
ATOM 655 O O . SER A 1 83 ? 12.675 9.195 -16.294 1.00 94.19 83 SER A O 1
ATOM 657 N N . SER A 1 84 ? 11.941 8.657 -14.252 1.00 94.56 84 SER A N 1
ATOM 658 C CA . SER A 1 84 ? 12.690 7.408 -14.144 1.00 94.56 84 SER A CA 1
ATOM 659 C C . SER A 1 84 ? 12.145 6.352 -15.111 1.00 94.56 84 SER A C 1
ATOM 661 O O . SER A 1 84 ? 10.936 6.255 -15.343 1.00 94.56 84 SER A O 1
ATOM 663 N N . LEU A 1 85 ? 13.040 5.520 -15.653 1.00 95.25 85 LEU A N 1
ATOM 664 C CA . LEU A 1 85 ? 12.661 4.450 -16.580 1.00 95.25 85 LEU A CA 1
ATOM 665 C C . LEU A 1 85 ? 11.680 3.464 -15.936 1.00 95.25 85 LEU A C 1
ATOM 667 O O . LEU A 1 85 ? 10.712 3.054 -16.565 1.00 95.25 85 LEU A O 1
ATOM 671 N N . ARG A 1 86 ? 11.882 3.148 -14.652 1.00 95.00 86 ARG A N 1
ATOM 672 C CA . ARG A 1 86 ? 11.007 2.258 -13.871 1.00 95.00 86 ARG A CA 1
ATOM 673 C C . ARG A 1 86 ? 9.568 2.760 -13.811 1.00 95.00 86 ARG A C 1
ATOM 675 O O . ARG A 1 86 ? 8.649 1.995 -14.080 1.00 95.00 86 ARG A O 1
ATOM 682 N N . ALA A 1 87 ? 9.366 4.034 -13.465 1.00 94.44 87 ALA A N 1
ATOM 683 C CA . ALA A 1 87 ? 8.026 4.608 -13.371 1.00 94.44 87 ALA A CA 1
ATOM 684 C C . ALA A 1 87 ? 7.328 4.622 -14.730 1.00 94.44 87 ALA A C 1
ATOM 686 O O . ALA A 1 87 ? 6.164 4.235 -14.822 1.00 94.44 87 ALA A O 1
ATOM 687 N N . TRP A 1 88 ? 8.055 4.993 -15.783 1.00 96.44 88 TRP A N 1
ATOM 688 C CA . TRP A 1 88 ? 7.533 4.973 -17.144 1.00 96.44 88 TRP A CA 1
ATOM 689 C C . TRP A 1 88 ? 7.176 3.550 -17.604 1.00 96.44 88 TRP A C 1
ATOM 691 O O . TRP A 1 88 ? 6.057 3.322 -18.064 1.00 96.44 88 TRP A O 1
ATOM 701 N N . LEU A 1 89 ? 8.058 2.568 -17.384 1.00 96.06 89 LEU A N 1
ATOM 702 C CA . LEU A 1 89 ? 7.809 1.163 -17.721 1.00 96.06 89 LEU A CA 1
ATOM 703 C C . LEU A 1 89 ? 6.596 0.592 -16.984 1.00 96.06 89 LEU A C 1
ATOM 705 O O . LEU A 1 89 ? 5.831 -0.146 -17.596 1.00 96.06 89 LEU A O 1
ATOM 709 N N . CYS A 1 90 ? 6.360 0.956 -15.718 1.00 95.19 90 CYS A N 1
ATOM 710 C CA . CYS A 1 90 ? 5.139 0.558 -15.012 1.00 95.19 90 CYS A CA 1
ATOM 711 C C . CYS A 1 90 ? 3.875 1.052 -15.731 1.00 95.19 90 CYS A C 1
ATOM 713 O O . CYS A 1 90 ? 2.917 0.294 -15.876 1.00 95.19 90 CYS A O 1
ATOM 715 N N . VAL A 1 91 ? 3.857 2.307 -16.195 1.00 94.62 91 VAL A N 1
ATOM 716 C CA . VAL A 1 91 ? 2.700 2.854 -16.922 1.00 94.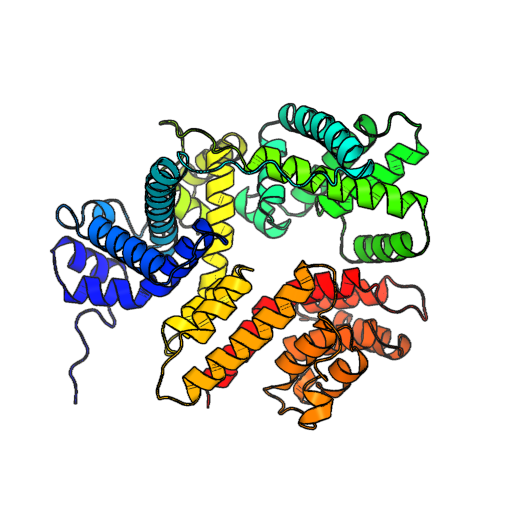62 91 VAL A CA 1
ATOM 717 C C . VAL A 1 91 ? 2.506 2.127 -18.254 1.00 94.62 91 VAL A C 1
ATOM 719 O O . VAL A 1 91 ? 1.387 1.726 -18.579 1.00 94.62 91 VAL A O 1
ATOM 722 N N . VAL A 1 92 ? 3.588 1.891 -18.999 1.00 95.19 92 VAL A N 1
ATOM 723 C CA . VAL A 1 92 ? 3.534 1.180 -20.286 1.00 95.19 92 VAL A CA 1
ATOM 724 C C . VAL A 1 92 ? 3.079 -0.270 -20.104 1.00 95.19 92 VAL A C 1
ATOM 726 O O . VAL A 1 92 ? 2.149 -0.701 -20.786 1.00 95.19 92 VAL A O 1
ATOM 729 N N . ALA A 1 93 ? 3.667 -1.004 -19.156 1.00 95.00 93 ALA A N 1
ATOM 730 C CA . ALA A 1 93 ? 3.288 -2.378 -18.825 1.00 95.00 93 ALA A CA 1
ATOM 731 C C . ALA A 1 93 ? 1.803 -2.477 -18.461 1.00 95.00 93 ALA A C 1
ATOM 733 O O . ALA A 1 93 ? 1.100 -3.357 -18.957 1.00 95.00 93 ALA A O 1
ATOM 734 N N . ARG A 1 94 ? 1.297 -1.523 -17.671 1.00 92.38 94 ARG A N 1
ATOM 735 C CA . ARG A 1 94 ? -0.124 -1.442 -17.321 1.00 92.38 94 ARG A CA 1
ATOM 736 C C . ARG A 1 94 ? -1.009 -1.210 -18.541 1.00 92.38 94 ARG A C 1
ATOM 738 O O . ARG A 1 94 ? -2.024 -1.881 -18.701 1.00 92.38 94 ARG A O 1
ATOM 745 N N . ASN A 1 95 ? -0.633 -0.279 -19.414 1.00 91.25 95 ASN A N 1
ATOM 746 C CA . ASN A 1 95 ? -1.396 0.017 -20.627 1.00 91.25 95 ASN A CA 1
ATOM 747 C C . ASN A 1 95 ? -1.439 -1.185 -21.581 1.00 91.25 95 ASN A C 1
ATOM 749 O O . ASN A 1 95 ? -2.485 -1.455 -22.172 1.00 91.25 95 ASN A O 1
ATOM 753 N N . VAL A 1 96 ? -0.337 -1.931 -21.702 1.00 92.06 96 VAL A N 1
ATOM 754 C CA . VAL A 1 96 ? -0.295 -3.191 -22.460 1.00 92.06 96 VAL A CA 1
ATOM 755 C C . VAL A 1 96 ? -1.208 -4.237 -21.818 1.00 92.06 96 VAL A C 1
ATOM 757 O O . VAL A 1 96 ? -2.058 -4.795 -22.512 1.00 92.06 96 VAL A O 1
ATOM 760 N N . ALA A 1 97 ? -1.105 -4.444 -20.502 1.00 89.94 97 ALA A N 1
ATOM 761 C CA . ALA A 1 97 ? -1.936 -5.400 -19.772 1.00 89.94 97 ALA A CA 1
ATOM 762 C C . ALA A 1 97 ? -3.432 -5.094 -19.921 1.00 89.94 97 ALA A C 1
ATOM 764 O O . ALA A 1 97 ? -4.216 -5.984 -20.237 1.00 89.94 97 ALA A O 1
ATOM 765 N N . ARG A 1 98 ? -3.837 -3.827 -19.779 1.00 87.44 98 ARG A N 1
ATOM 766 C CA . ARG A 1 98 ? -5.238 -3.408 -19.934 1.00 87.44 98 ARG A CA 1
ATOM 767 C C . ARG A 1 98 ? -5.774 -3.647 -21.333 1.00 87.44 98 ARG A C 1
ATOM 769 O O . ARG A 1 98 ? -6.853 -4.209 -21.462 1.00 87.44 98 ARG A O 1
ATOM 776 N N . ARG A 1 99 ? -5.013 -3.292 -22.375 1.00 87.94 99 ARG A N 1
ATOM 777 C CA . ARG A 1 99 ? -5.406 -3.575 -23.767 1.00 87.94 99 ARG A CA 1
ATOM 778 C C . ARG A 1 99 ? -5.578 -5.073 -23.998 1.00 87.94 99 ARG A C 1
ATOM 780 O O . ARG A 1 99 ? -6.523 -5.481 -24.667 1.00 87.94 99 ARG A O 1
ATOM 787 N N . GLN A 1 100 ? -4.691 -5.887 -23.426 1.00 85.00 100 GLN A N 1
ATOM 788 C CA . GLN A 1 100 ? -4.796 -7.337 -23.521 1.00 85.00 100 GLN A CA 1
ATOM 789 C C . GLN A 1 100 ? -6.050 -7.846 -22.801 1.00 85.00 100 GLN A C 1
ATOM 791 O O . GLN A 1 100 ? -6.837 -8.569 -23.408 1.00 85.00 100 GLN A O 1
ATOM 796 N N . VAL A 1 101 ? -6.287 -7.419 -21.556 1.00 81.94 101 VAL A N 1
ATOM 797 C CA . VAL A 1 101 ? -7.486 -7.773 -20.780 1.00 81.94 101 VAL A CA 1
ATOM 798 C C . VAL A 1 101 ? -8.756 -7.363 -21.519 1.00 81.94 101 VAL A C 1
ATOM 800 O O . VAL A 1 101 ? -9.652 -8.191 -21.651 1.00 81.94 101 VAL A O 1
ATOM 803 N N . GLU A 1 102 ? -8.827 -6.143 -22.057 1.00 80.62 102 GLU A N 1
ATOM 804 C CA . GLU A 1 102 ? -9.948 -5.649 -22.870 1.00 80.62 102 GLU A CA 1
ATOM 805 C C . GLU A 1 102 ? -10.160 -6.517 -24.122 1.00 80.62 102 GLU A C 1
ATOM 807 O O . GLU A 1 102 ? -11.288 -6.911 -24.428 1.00 80.62 102 GLU A O 1
ATOM 812 N N . SER A 1 103 ? -9.085 -6.896 -24.819 1.00 78.44 103 SER A N 1
ATOM 813 C CA . SER A 1 103 ? -9.169 -7.757 -26.006 1.00 78.44 103 SER A CA 1
ATOM 814 C C . SER A 1 103 ? -9.639 -9.186 -25.687 1.00 78.44 103 SER A C 1
ATOM 816 O O . SER A 1 103 ? -10.409 -9.769 -26.457 1.00 78.44 103 SER A O 1
ATOM 818 N N . SER A 1 104 ? -9.241 -9.730 -24.532 1.00 68.69 104 SER A N 1
ATOM 819 C CA . SER A 1 104 ? -9.625 -11.066 -24.064 1.00 68.69 104 SER A CA 1
ATOM 820 C C . SER A 1 104 ? -11.050 -11.092 -23.502 1.00 68.69 104 SER A C 1
ATOM 822 O O . SER A 1 104 ? -11.824 -11.995 -23.821 1.00 68.69 104 SER A O 1
ATOM 824 N N . THR A 1 105 ? -11.449 -10.074 -22.731 1.00 59.84 105 THR A N 1
ATOM 825 C CA . THR A 1 105 ? -12.819 -9.952 -22.189 1.00 59.84 105 THR A CA 1
ATOM 826 C C . THR A 1 105 ? -13.856 -9.704 -23.277 1.00 59.84 105 THR A C 1
ATOM 828 O O . THR A 1 105 ? -14.960 -10.239 -23.185 1.00 59.84 105 THR A O 1
ATOM 831 N N . THR A 1 106 ? -13.500 -8.999 -24.357 1.00 52.78 106 THR A N 1
ATOM 832 C CA . THR A 1 106 ? -14.390 -8.825 -25.521 1.00 52.78 106 THR A CA 1
ATOM 833 C C . THR A 1 106 ? -14.723 -10.162 -26.208 1.00 52.78 106 THR A C 1
ATOM 835 O O . THR A 1 106 ? -15.766 -10.278 -26.843 1.00 52.78 106 THR A O 1
ATOM 838 N N . ARG A 1 107 ? -13.886 -11.203 -26.055 1.00 42.41 107 ARG A N 1
ATOM 839 C CA . ARG A 1 107 ? -14.178 -12.564 -26.551 1.00 42.41 107 ARG A CA 1
ATOM 840 C C . ARG A 1 107 ? -14.934 -13.434 -25.541 1.00 42.41 107 ARG A C 1
ATOM 842 O O . ARG A 1 107 ? -15.700 -14.297 -25.958 1.00 42.41 107 ARG A O 1
ATOM 849 N N . ALA A 1 108 ? -14.751 -13.206 -24.240 1.00 39.41 108 ALA A N 1
ATOM 850 C CA . ALA A 1 108 ? -15.412 -13.974 -23.181 1.00 39.41 108 ALA A CA 1
ATOM 851 C C . ALA A 1 108 ? -16.852 -13.509 -22.881 1.00 39.41 108 ALA A C 1
ATOM 853 O O . ALA A 1 108 ? -17.656 -14.296 -22.387 1.00 39.41 108 ALA A O 1
ATOM 854 N N . SER A 1 109 ? -17.228 -12.272 -23.230 1.00 36.94 109 SER A N 1
ATOM 855 C CA . SER A 1 109 ? -18.573 -11.726 -22.967 1.00 36.94 109 SER A CA 1
ATOM 856 C C . SER A 1 109 ? -19.716 -12.371 -23.772 1.00 36.94 109 SER A C 1
ATOM 858 O O . SER A 1 109 ? -20.878 -12.036 -23.547 1.00 36.94 109 SER A O 1
ATOM 860 N N . ILE A 1 110 ? -19.424 -13.324 -24.666 1.00 37.97 110 ILE A N 1
ATOM 861 C CA . ILE A 1 110 ? -20.443 -14.121 -25.372 1.00 37.97 110 ILE A CA 1
ATOM 862 C C . ILE A 1 110 ? -20.877 -15.353 -24.552 1.00 37.97 110 ILE A C 1
ATOM 864 O O . ILE A 1 110 ? -21.921 -15.937 -24.838 1.00 37.97 110 ILE A O 1
ATOM 868 N N . VAL A 1 111 ? -20.156 -15.737 -23.490 1.00 35.25 111 VAL A N 1
ATOM 869 C CA . VAL A 1 111 ? -20.477 -16.948 -22.718 1.00 35.25 111 VAL A CA 1
ATOM 870 C C . VAL A 1 111 ? -20.614 -16.640 -21.222 1.00 35.25 111 VAL A C 1
ATOM 872 O O . VAL A 1 111 ? -19.637 -16.518 -20.497 1.00 35.25 111 VAL A O 1
ATOM 875 N N . ALA A 1 112 ? -21.877 -16.588 -20.785 1.00 31.98 112 ALA A N 1
ATOM 876 C CA . ALA A 1 112 ? -22.371 -16.733 -19.410 1.00 31.98 112 ALA A CA 1
ATOM 877 C C . ALA A 1 112 ? -22.087 -15.599 -18.399 1.00 31.98 112 ALA A C 1
ATOM 879 O O . ALA A 1 112 ? -21.229 -15.694 -17.524 1.00 31.98 112 ALA A O 1
ATOM 880 N N . PHE A 1 113 ? -22.960 -14.586 -18.405 1.00 27.97 113 PHE A N 1
ATOM 881 C CA . PHE A 1 113 ? -23.273 -13.813 -17.200 1.00 27.97 113 PHE A CA 1
ATOM 882 C C . PHE A 1 113 ? -24.100 -14.720 -16.271 1.00 27.97 113 PHE A C 1
ATOM 884 O O . PHE A 1 113 ? -25.311 -14.862 -16.448 1.00 27.97 113 PHE A O 1
ATOM 891 N N . PHE A 1 114 ? -23.461 -15.410 -15.325 1.00 28.33 114 PHE A N 1
ATOM 892 C CA . PHE A 1 114 ? -24.216 -16.093 -14.275 1.00 28.33 114 PHE A CA 1
ATOM 893 C C . PHE A 1 114 ? -24.842 -15.040 -13.348 1.00 28.33 114 PHE A C 1
ATOM 895 O O . PHE A 1 114 ? -24.146 -14.107 -12.937 1.00 28.33 114 PHE A O 1
ATOM 902 N N . PRO A 1 115 ? -26.140 -15.151 -13.014 1.00 35.88 115 PRO A N 1
ATOM 903 C CA . PRO A 1 115 ? -26.762 -14.264 -12.045 1.00 35.88 115 PRO A CA 1
ATOM 904 C C . PRO A 1 115 ? -26.061 -14.424 -10.693 1.00 35.88 115 PRO A C 1
ATOM 906 O O . PRO A 1 115 ? -25.820 -15.539 -10.229 1.00 35.88 115 PRO A O 1
ATOM 909 N N . THR A 1 116 ? -25.724 -13.293 -10.077 1.00 34.66 116 THR A N 1
ATOM 910 C CA . THR A 1 116 ? -25.212 -13.183 -8.709 1.00 34.66 116 THR A CA 1
ATOM 911 C C . THR A 1 116 ? -26.002 -14.105 -7.765 1.00 34.66 116 THR A C 1
ATOM 913 O O . THR A 1 116 ? -27.235 -14.089 -7.827 1.00 34.66 116 THR A O 1
ATOM 916 N N . PRO A 1 117 ? -25.356 -14.896 -6.881 1.00 31.19 117 PRO A N 1
ATOM 917 C CA . PRO A 1 117 ? -26.078 -15.703 -5.902 1.00 31.19 117 PRO A CA 1
ATOM 918 C C . PRO A 1 117 ? -26.999 -14.802 -5.062 1.00 31.19 117 PRO A C 1
ATOM 920 O O . PRO A 1 117 ? -26.533 -13.776 -4.556 1.00 31.19 117 PRO A O 1
ATOM 923 N N . PRO A 1 118 ? -28.288 -15.146 -4.890 1.00 35.12 118 PRO A N 1
ATOM 924 C CA . PRO A 1 118 ? -29.228 -14.337 -4.137 1.00 35.12 118 PRO A CA 1
ATOM 925 C C . PRO A 1 118 ? -29.016 -14.607 -2.649 1.00 35.12 118 PRO A C 1
ATOM 927 O O . PRO A 1 118 ? -29.747 -15.364 -2.020 1.00 35.12 118 PRO A O 1
ATOM 930 N N . VAL A 1 119 ? -27.994 -13.985 -2.076 1.00 36.06 119 VAL A N 1
ATOM 931 C CA . VAL A 1 119 ? -27.957 -13.730 -0.636 1.00 36.06 119 VAL A CA 1
ATOM 932 C C . VAL A 1 119 ? -27.786 -12.228 -0.463 1.00 36.06 119 VAL A C 1
ATOM 934 O O . VAL A 1 119 ? -26.753 -11.741 -0.025 1.00 36.06 119 VAL A O 1
ATOM 937 N N . LEU A 1 120 ? -28.805 -11.477 -0.890 1.00 40.94 120 LEU A N 1
ATOM 938 C CA . LEU A 1 120 ? -28.973 -10.094 -0.460 1.00 40.94 120 LEU A CA 1
ATOM 939 C C . LEU A 1 120 ? -29.337 -10.153 1.022 1.00 40.94 120 LEU A C 1
ATOM 941 O O . LEU A 1 120 ? -30.488 -10.414 1.377 1.00 40.94 120 LEU A O 1
ATOM 945 N N . HIS A 1 121 ? -28.361 -9.965 1.905 1.00 51.50 121 HIS A N 1
ATOM 946 C CA . HIS A 1 121 ? -28.693 -9.665 3.288 1.00 51.50 121 HIS A CA 1
ATOM 947 C C . HIS A 1 121 ? -29.380 -8.293 3.307 1.00 51.50 121 HIS A C 1
ATOM 949 O O . HIS A 1 121 ? -28.960 -7.383 2.601 1.00 51.50 121 HIS A O 1
ATOM 955 N N . MET A 1 122 ? -30.428 -8.104 4.117 1.00 53.69 122 MET A N 1
ATOM 956 C CA . MET A 1 122 ? -31.131 -6.808 4.225 1.00 53.69 122 MET A CA 1
ATOM 957 C C . MET A 1 122 ? -30.169 -5.629 4.482 1.00 53.69 122 MET A C 1
ATOM 959 O O . MET A 1 122 ? -30.366 -4.540 3.953 1.00 53.69 122 MET A O 1
ATOM 963 N N . ARG A 1 123 ? -29.067 -5.878 5.206 1.00 54.16 123 ARG A N 1
ATOM 964 C CA . ARG A 1 123 ? -27.989 -4.904 5.444 1.00 54.16 123 ARG A CA 1
ATOM 965 C C . ARG A 1 123 ? -27.232 -4.484 4.181 1.00 54.16 123 ARG A C 1
ATOM 967 O O . ARG A 1 123 ? -26.753 -3.359 4.128 1.00 54.16 123 ARG A O 1
ATOM 974 N N . ASP A 1 124 ? -27.129 -5.347 3.172 1.00 62.91 124 ASP A N 1
ATOM 975 C CA . ASP A 1 124 ? -26.505 -4.996 1.892 1.00 62.91 124 ASP A CA 1
ATOM 976 C C . ASP A 1 124 ? -27.408 -4.053 1.085 1.00 62.91 124 ASP A C 1
ATOM 978 O O . ASP A 1 124 ? -26.908 -3.180 0.386 1.00 62.91 124 ASP A O 1
ATOM 982 N N . VAL A 1 125 ? -28.735 -4.171 1.230 1.00 70.56 125 VAL A N 1
ATOM 983 C CA . VAL A 1 125 ? -29.705 -3.263 0.593 1.00 70.56 125 VAL A CA 1
ATOM 984 C C . VAL A 1 125 ? -29.671 -1.875 1.240 1.00 70.56 125 VAL A C 1
ATOM 986 O O . VAL A 1 125 ? -29.628 -0.871 0.531 1.00 70.56 125 VAL A O 1
ATOM 989 N N . GLU A 1 126 ? -29.640 -1.802 2.573 1.00 71.94 126 GLU A N 1
ATOM 990 C CA . GLU A 1 126 ? -29.489 -0.533 3.305 1.00 71.94 126 GLU A CA 1
ATOM 991 C C . GLU A 1 126 ? -28.132 0.130 3.022 1.00 71.94 126 GLU A C 1
ATOM 993 O O . GLU A 1 126 ? -28.066 1.334 2.764 1.00 71.94 126 GLU A O 1
ATOM 998 N N . ALA A 1 127 ? -27.050 -0.656 2.995 1.00 73.81 127 ALA A N 1
ATOM 999 C CA . ALA A 1 127 ? -25.727 -0.164 2.623 1.00 73.81 127 ALA A CA 1
ATOM 1000 C C . ALA A 1 127 ? -25.684 0.334 1.174 1.00 73.81 127 ALA A C 1
ATOM 1002 O O . ALA A 1 127 ? -24.985 1.300 0.887 1.00 73.81 127 ALA A O 1
ATOM 1003 N N . GLU A 1 128 ? -26.438 -0.282 0.264 1.00 80.19 128 GLU A N 1
ATOM 1004 C CA . GLU A 1 128 ? -26.529 0.153 -1.128 1.00 80.19 128 GLU A CA 1
ATOM 1005 C C . GLU A 1 128 ? -27.277 1.487 -1.268 1.00 80.19 128 GLU A C 1
ATOM 1007 O O . GLU A 1 128 ? -26.839 2.363 -2.015 1.00 80.19 128 GLU A O 1
ATOM 1012 N N . GLN A 1 129 ? -28.362 1.696 -0.514 1.00 84.19 129 GLN A N 1
ATOM 1013 C CA . GLN A 1 129 ? -29.057 2.989 -0.470 1.00 84.19 129 GLN A CA 1
ATOM 1014 C C . GLN A 1 129 ? -28.162 4.088 0.112 1.00 84.19 129 GLN A C 1
ATOM 1016 O O . GLN A 1 129 ? -28.007 5.149 -0.499 1.00 84.19 129 GLN A O 1
ATOM 1021 N N . SER A 1 130 ? -27.508 3.811 1.243 1.00 84.31 130 SER A N 1
ATOM 1022 C CA . SER A 1 130 ? -26.505 4.706 1.827 1.00 84.31 130 SER A CA 1
ATOM 1023 C C . SER A 1 130 ? -25.361 4.972 0.847 1.00 84.31 130 SER A C 1
ATOM 1025 O O . SER A 1 130 ? -24.902 6.104 0.724 1.00 84.31 130 SER A O 1
ATOM 1027 N N . ALA A 1 131 ? -24.931 3.971 0.076 1.00 85.12 131 ALA A N 1
ATOM 1028 C CA . ALA A 1 131 ? -23.886 4.132 -0.928 1.00 85.12 131 ALA A CA 1
ATOM 1029 C C . ALA A 1 131 ? -24.308 5.031 -2.084 1.00 85.12 131 ALA A C 1
ATOM 1031 O O . ALA A 1 131 ? -23.468 5.786 -2.565 1.00 85.12 131 ALA A O 1
ATOM 1032 N N . ILE A 1 132 ? -25.575 5.007 -2.504 1.00 86.81 132 ILE A N 1
ATOM 1033 C CA . ILE A 1 132 ? -26.103 5.954 -3.496 1.00 86.81 132 ILE A CA 1
ATOM 1034 C C . ILE A 1 132 ? -26.044 7.382 -2.940 1.00 86.81 132 ILE A C 1
ATOM 1036 O O . ILE A 1 132 ? -25.491 8.260 -3.596 1.00 86.81 132 ILE A O 1
ATOM 1040 N N . LEU A 1 133 ? -26.523 7.605 -1.711 1.00 89.19 133 LEU A N 1
ATOM 1041 C CA . LEU A 1 133 ? -26.494 8.930 -1.077 1.00 89.19 133 LEU A CA 1
ATOM 1042 C C . LEU A 1 133 ? -25.066 9.461 -0.918 1.00 89.19 133 LEU A C 1
ATOM 1044 O O . LEU A 1 133 ? -24.769 10.597 -1.292 1.00 89.19 133 LEU A O 1
ATOM 1048 N N . VAL A 1 134 ? -24.160 8.625 -0.405 1.00 89.62 134 VAL A N 1
ATOM 1049 C CA . VAL A 1 134 ? -22.749 8.987 -0.251 1.00 89.62 134 VAL A CA 1
ATOM 1050 C C . VAL A 1 134 ? -22.107 9.226 -1.612 1.00 89.62 134 VAL A C 1
ATOM 1052 O O . VAL A 1 134 ? -21.383 10.200 -1.770 1.00 89.62 134 VAL A O 1
ATOM 1055 N N . HIS A 1 135 ? -22.376 8.393 -2.615 1.00 89.62 135 HIS A N 1
ATOM 1056 C CA . HIS A 1 135 ? -21.855 8.593 -3.964 1.00 89.62 135 HIS A CA 1
ATOM 1057 C C . HIS A 1 135 ? -22.284 9.947 -4.547 1.00 89.62 135 HIS A C 1
ATOM 1059 O O . HIS A 1 135 ? -21.428 10.715 -4.984 1.00 89.62 135 HIS A O 1
ATOM 1065 N N . ASP A 1 136 ? -23.573 10.280 -4.481 1.00 90.00 136 ASP A N 1
ATOM 1066 C CA . ASP A 1 136 ? -24.106 11.553 -4.978 1.00 90.00 136 ASP A CA 1
ATOM 1067 C C . ASP A 1 136 ? -23.516 12.754 -4.224 1.00 90.00 136 ASP A C 1
ATOM 1069 O O . ASP A 1 136 ? -23.229 13.800 -4.814 1.00 90.00 136 ASP A O 1
ATOM 1073 N N . LEU A 1 137 ? -23.288 12.609 -2.915 1.00 92.00 137 LEU A N 1
ATOM 1074 C CA . LEU A 1 137 ? -22.600 13.612 -2.108 1.00 92.00 137 LEU A CA 1
ATOM 1075 C C . LEU A 1 137 ? -21.150 13.810 -2.570 1.00 92.00 137 LEU A C 1
ATOM 1077 O O . LEU A 1 137 ? -20.689 14.949 -2.686 1.00 92.00 137 LEU A O 1
ATOM 1081 N N . LEU A 1 138 ? -20.440 12.713 -2.843 1.00 89.44 138 LEU A N 1
ATOM 1082 C CA . LEU A 1 138 ? -19.055 12.728 -3.309 1.00 89.44 138 LEU A CA 1
ATOM 1083 C C . LEU A 1 138 ? -18.921 13.349 -4.706 1.00 89.44 138 LEU A C 1
ATOM 1085 O O . LEU A 1 138 ? -17.949 14.062 -4.949 1.00 89.44 138 LEU A O 1
ATOM 1089 N N . GLU A 1 139 ? -19.890 13.147 -5.601 1.00 87.56 139 GLU A N 1
ATOM 1090 C CA . GLU A 1 139 ? -19.915 13.792 -6.924 1.00 87.56 139 GLU A CA 1
ATOM 1091 C C . GLU A 1 139 ? -20.096 15.314 -6.847 1.00 87.56 139 GLU A C 1
ATOM 1093 O O . GLU A 1 139 ? -19.623 16.041 -7.720 1.00 87.56 139 GLU A O 1
ATOM 1098 N N . ARG A 1 140 ? -20.732 15.814 -5.782 1.00 91.25 140 ARG A N 1
ATOM 1099 C CA . ARG A 1 140 ? -20.927 17.253 -5.528 1.00 91.25 140 ARG A CA 1
ATOM 1100 C C . ARG A 1 140 ? -19.780 17.892 -4.743 1.00 91.25 140 ARG A C 1
ATOM 1102 O O . ARG A 1 140 ? -19.860 19.076 -4.402 1.00 91.25 140 ARG A O 1
ATOM 1109 N N . LEU A 1 141 ? -18.741 17.134 -4.387 1.00 90.75 141 LEU A N 1
ATOM 1110 C CA . LEU A 1 141 ? -17.573 17.704 -3.724 1.00 90.75 141 LEU A CA 1
ATOM 1111 C C . LEU A 1 141 ? -16.798 18.621 -4.679 1.00 90.75 141 LEU A C 1
ATOM 1113 O O . LEU A 1 141 ? -16.747 18.366 -5.883 1.00 90.75 141 LEU A O 1
ATOM 1117 N N . PRO A 1 142 ? -16.119 19.657 -4.149 1.00 91.12 142 PRO A N 1
ATOM 1118 C CA . PRO A 1 142 ? -15.113 20.373 -4.917 1.00 91.12 142 PRO A CA 1
ATOM 1119 C C . PRO A 1 142 ? -14.100 19.385 -5.517 1.00 91.12 142 PRO A C 1
ATOM 1121 O O . PRO A 1 142 ? -13.739 18.421 -4.830 1.00 91.12 142 PRO A O 1
ATOM 1124 N N . PRO A 1 143 ? -13.594 19.623 -6.743 1.00 87.50 143 PRO A N 1
ATOM 1125 C CA . PRO A 1 143 ? -12.719 18.678 -7.437 1.00 87.50 143 PRO A CA 1
ATOM 1126 C C . PRO A 1 143 ? -11.551 18.186 -6.574 1.00 87.50 143 PRO A C 1
ATOM 1128 O O . PRO A 1 143 ? -11.315 16.984 -6.473 1.00 87.50 143 PRO A O 1
ATOM 1131 N N . THR A 1 144 ? -10.907 19.100 -5.843 1.00 88.75 144 THR A N 1
ATOM 1132 C CA . THR A 1 144 ? -9.794 18.787 -4.939 1.00 88.75 144 THR A CA 1
ATOM 1133 C C . THR A 1 144 ? -10.189 17.788 -3.852 1.00 88.75 144 THR A C 1
ATOM 1135 O O . THR A 1 144 ? -9.496 16.794 -3.662 1.00 88.75 144 THR A O 1
ATOM 1138 N N . SER A 1 145 ? -11.322 17.987 -3.175 1.00 92.44 145 SER A N 1
ATOM 1139 C CA . SER A 1 145 ? -11.844 17.046 -2.176 1.00 92.44 145 SER A CA 1
ATOM 1140 C C . SER A 1 145 ? -12.246 15.707 -2.801 1.00 92.44 145 SER A C 1
ATOM 1142 O O . SER A 1 145 ? -11.948 14.658 -2.231 1.00 92.44 145 SER A O 1
ATOM 1144 N N . GLY A 1 146 ? -12.862 15.728 -3.987 1.00 90.50 146 GLY A N 1
ATOM 1145 C CA . GLY A 1 146 ? -13.193 14.517 -4.742 1.00 90.50 146 GLY A CA 1
ATOM 1146 C C . GLY A 1 146 ? -11.954 13.695 -5.116 1.00 90.50 146 GLY A C 1
ATOM 1147 O O . GLY A 1 146 ? -11.969 12.467 -5.004 1.00 90.50 146 GLY A O 1
ATOM 1148 N N . ALA A 1 147 ? -10.851 14.358 -5.481 1.00 90.81 147 ALA A N 1
ATOM 1149 C CA . ALA A 1 147 ? -9.569 13.712 -5.742 1.00 90.81 147 ALA A CA 1
ATOM 1150 C C . ALA A 1 147 ? -9.006 13.037 -4.480 1.00 90.81 147 ALA A C 1
ATOM 1152 O O . ALA A 1 147 ? -8.617 11.872 -4.551 1.00 90.81 147 ALA A O 1
ATOM 1153 N N . LEU A 1 148 ? -9.036 13.700 -3.313 1.00 94.19 148 LEU A N 1
ATOM 1154 C CA . LEU A 1 148 ? -8.589 13.099 -2.043 1.00 94.19 148 LEU A CA 1
ATOM 1155 C C . LEU A 1 148 ? -9.357 11.811 -1.716 1.00 94.19 148 LEU A C 1
ATOM 1157 O O . LEU A 1 148 ? -8.757 10.794 -1.364 1.00 94.19 148 LEU A O 1
ATOM 1161 N N . VAL A 1 149 ? -10.682 11.844 -1.871 1.00 92.81 149 VAL A N 1
ATOM 1162 C CA . VAL A 1 149 ? -11.554 10.682 -1.652 1.00 92.81 149 VAL A CA 1
ATOM 1163 C C . VAL A 1 149 ? -11.224 9.569 -2.644 1.00 92.81 149 VAL A C 1
ATOM 1165 O O . VAL A 1 149 ? -11.095 8.419 -2.234 1.00 92.81 149 VAL A O 1
ATOM 1168 N N . ARG A 1 150 ? -11.019 9.878 -3.931 1.00 91.38 150 ARG A N 1
ATOM 1169 C CA . ARG A 1 150 ? -10.619 8.878 -4.937 1.00 91.38 150 ARG A CA 1
ATOM 1170 C C . ARG A 1 150 ? -9.267 8.230 -4.631 1.00 91.38 150 ARG A C 1
ATOM 1172 O O . ARG A 1 150 ? -9.172 7.004 -4.670 1.00 91.38 150 ARG A O 1
ATOM 1179 N N . LEU A 1 151 ? -8.251 9.011 -4.257 1.00 91.50 151 LEU A N 1
ATOM 1180 C CA . LEU A 1 151 ? -6.954 8.471 -3.823 1.00 91.50 151 LEU A CA 1
ATOM 1181 C C . LEU A 1 151 ? -7.132 7.538 -2.609 1.00 91.50 151 LEU A C 1
ATOM 1183 O O . LEU A 1 151 ? -6.553 6.449 -2.558 1.00 91.50 151 LEU A O 1
ATOM 1187 N N . ARG A 1 152 ? -7.999 7.915 -1.660 1.00 92.94 152 ARG A N 1
ATOM 1188 C CA . ARG A 1 152 ? -8.333 7.082 -0.498 1.00 92.94 152 ARG A CA 1
ATOM 1189 C C . ARG A 1 152 ? -9.077 5.798 -0.883 1.00 92.94 152 ARG A C 1
ATOM 1191 O O . ARG A 1 152 ? -8.744 4.736 -0.361 1.00 92.94 152 ARG A O 1
ATOM 1198 N N . LEU A 1 153 ? -10.023 5.852 -1.825 1.00 89.88 153 LEU A N 1
ATOM 1199 C CA . LEU A 1 153 ? -10.728 4.678 -2.372 1.00 89.88 153 LEU A CA 1
ATOM 1200 C C . LEU A 1 153 ? -9.769 3.701 -3.070 1.00 89.88 153 LEU A C 1
ATOM 1202 O O . LEU A 1 153 ? -9.979 2.486 -3.037 1.00 89.88 153 LEU A O 1
ATOM 1206 N N . ARG A 1 154 ? -8.685 4.214 -3.664 1.00 86.94 154 ARG A N 1
ATOM 1207 C CA . ARG A 1 154 ? -7.582 3.418 -4.229 1.00 86.94 154 ARG A CA 1
ATOM 1208 C C . ARG A 1 154 ? -6.649 2.826 -3.163 1.00 86.94 154 ARG A C 1
ATOM 1210 O O . ARG A 1 154 ? -5.754 2.061 -3.510 1.00 86.94 154 ARG A O 1
ATOM 1217 N N . GLY A 1 155 ? -6.893 3.106 -1.883 1.00 86.81 155 GLY A N 1
ATOM 1218 C CA . GLY A 1 155 ? -6.171 2.527 -0.752 1.00 86.81 155 GLY A CA 1
ATOM 1219 C C . GLY A 1 155 ? -4.944 3.320 -0.313 1.00 86.81 155 GLY A C 1
ATOM 1220 O O . GLY A 1 155 ? -4.154 2.801 0.470 1.00 86.81 155 GLY A O 1
ATOM 1221 N N . MET A 1 156 ? -4.767 4.557 -0.787 1.00 88.75 156 MET A N 1
ATOM 1222 C CA . MET A 1 156 ? -3.676 5.405 -0.306 1.00 88.75 156 MET A CA 1
ATOM 1223 C C . MET A 1 156 ? -3.942 5.867 1.131 1.00 88.75 156 MET A C 1
ATOM 1225 O O . MET A 1 156 ? -5.086 6.123 1.525 1.00 88.75 156 MET A O 1
ATOM 1229 N N . ASP A 1 157 ? -2.880 5.951 1.925 1.00 88.00 157 ASP A N 1
ATOM 1230 C CA . ASP A 1 157 ? -2.896 6.578 3.243 1.00 88.00 157 ASP A CA 1
ATOM 1231 C C . ASP A 1 157 ? -2.683 8.099 3.149 1.00 88.00 157 ASP A C 1
ATOM 1233 O O . ASP A 1 157 ? -2.399 8.659 2.089 1.00 88.00 157 ASP A O 1
ATOM 1237 N N . ARG A 1 158 ? -2.831 8.788 4.283 1.00 91.00 158 ARG A N 1
ATOM 1238 C CA . ARG A 1 158 ? -2.720 10.252 4.369 1.00 91.00 158 ARG A CA 1
ATOM 1239 C C . ARG A 1 158 ? -1.368 10.802 3.914 1.00 91.00 158 ARG A C 1
ATOM 1241 O O . ARG A 1 158 ? -1.322 11.914 3.399 1.00 91.00 158 ARG A O 1
ATOM 1248 N N . GLU A 1 159 ? -0.285 10.053 4.100 1.00 88.31 159 GLU A N 1
ATOM 1249 C CA . GLU A 1 159 ? 1.063 10.473 3.714 1.00 88.31 159 GLU A CA 1
ATOM 1250 C C . GLU A 1 159 ? 1.249 10.384 2.208 1.00 88.31 159 GLU A C 1
ATOM 1252 O O . GLU A 1 159 ? 1.748 11.310 1.574 1.00 88.31 159 GLU A O 1
ATOM 1257 N N . GLN A 1 160 ? 0.772 9.295 1.625 1.00 87.56 160 GLN A N 1
ATOM 1258 C CA . GLN A 1 160 ? 0.809 9.080 0.188 1.00 87.56 160 GLN A CA 1
ATOM 1259 C C . GLN A 1 160 ? -0.081 10.079 -0.534 1.00 87.56 160 GLN A C 1
ATOM 1261 O O . GLN A 1 160 ? 0.305 10.607 -1.572 1.00 87.56 160 GLN A O 1
ATOM 1266 N N . ILE A 1 161 ? -1.258 10.365 0.023 1.00 91.25 161 ILE A N 1
ATOM 1267 C CA . ILE A 1 161 ? -2.153 11.393 -0.503 1.00 91.25 161 ILE A CA 1
ATOM 1268 C C . ILE A 1 161 ? -1.474 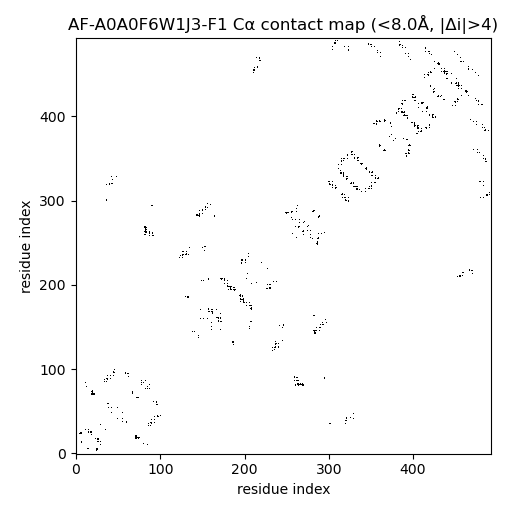12.761 -0.421 1.00 91.25 161 ILE A C 1
ATOM 1270 O O . ILE A 1 161 ? -1.403 13.449 -1.434 1.00 91.25 161 ILE A O 1
ATOM 1274 N N . ALA A 1 162 ? -0.916 13.120 0.740 1.00 89.44 162 ALA A N 1
ATOM 1275 C CA . ALA A 1 162 ? -0.160 14.355 0.940 1.00 89.44 162 ALA A CA 1
ATOM 1276 C C . ALA A 1 162 ? 0.966 14.522 -0.096 1.00 89.44 162 ALA A C 1
ATOM 1278 O O . ALA A 1 162 ? 1.053 15.565 -0.745 1.00 89.44 162 ALA A O 1
ATOM 1279 N N . GLY A 1 163 ? 1.770 13.477 -0.315 1.00 84.62 163 GLY A N 1
ATOM 1280 C CA . GLY A 1 163 ? 2.821 13.465 -1.333 1.00 84.62 163 GLY A CA 1
ATOM 1281 C C . GLY A 1 163 ? 2.279 13.578 -2.761 1.00 84.62 163 GLY A C 1
ATOM 1282 O O . GLY A 1 163 ? 2.822 14.329 -3.568 1.00 84.62 163 GLY A O 1
ATOM 1283 N N . ALA A 1 164 ? 1.176 12.892 -3.070 1.00 84.25 164 ALA A N 1
ATOM 1284 C CA . ALA A 1 164 ? 0.567 12.925 -4.395 1.00 84.25 164 ALA A CA 1
ATOM 1285 C C . ALA A 1 164 ? 0.020 14.313 -4.748 1.00 84.25 164 ALA A C 1
ATOM 1287 O O . ALA A 1 164 ? 0.245 14.772 -5.866 1.00 84.25 164 ALA A O 1
ATOM 1288 N N . VAL A 1 165 ? -0.649 14.997 -3.813 1.00 84.94 165 VAL A N 1
ATOM 1289 C CA . VAL A 1 165 ? -1.263 16.316 -4.061 1.00 84.94 165 VAL A CA 1
ATOM 1290 C C . VAL A 1 165 ? -0.391 17.509 -3.652 1.00 84.94 165 VAL A C 1
ATOM 1292 O O . VAL A 1 165 ? -0.824 18.646 -3.811 1.00 84.94 165 VAL A O 1
ATOM 1295 N N . GLY A 1 166 ? 0.808 17.278 -3.109 1.00 83.12 166 GLY A N 1
ATOM 1296 C CA . GLY A 1 166 ? 1.717 18.347 -2.679 1.00 83.12 166 GLY A CA 1
ATOM 1297 C C . GLY A 1 166 ? 1.221 19.141 -1.462 1.00 83.12 166 GLY A C 1
ATOM 1298 O O . GLY A 1 166 ? 1.532 20.322 -1.325 1.00 83.12 166 GLY A O 1
ATOM 1299 N N . GLN A 1 167 ? 0.432 18.523 -0.578 1.00 89.06 167 GLN A N 1
ATOM 1300 C CA . GLN A 1 167 ? -0.148 19.173 0.606 1.00 89.06 167 GLN A CA 1
ATOM 1301 C C . GLN A 1 167 ? 0.381 18.555 1.902 1.00 89.06 167 GLN A C 1
ATOM 1303 O O . GLN A 1 167 ? 0.764 17.392 1.938 1.00 89.06 167 GLN A O 1
ATOM 1308 N N . ALA A 1 168 ? 0.372 19.312 3.002 1.00 92.31 168 ALA A N 1
ATOM 1309 C CA . ALA A 1 168 ? 0.743 18.777 4.311 1.00 92.31 168 ALA A CA 1
ATOM 1310 C C . ALA A 1 168 ? -0.296 17.757 4.818 1.00 92.31 168 ALA A C 1
ATOM 1312 O O . ALA A 1 168 ? -1.500 17.969 4.667 1.00 92.31 168 ALA A O 1
ATOM 1313 N N . GLN A 1 169 ? 0.147 16.696 5.506 1.00 93.00 169 GLN A N 1
ATOM 1314 C CA . GLN A 1 169 ? -0.752 15.657 6.044 1.00 93.00 169 GLN A CA 1
ATOM 1315 C C . GLN A 1 169 ? -1.864 16.226 6.940 1.00 93.00 169 GLN A C 1
ATOM 1317 O O . GLN A 1 169 ? -2.998 15.762 6.870 1.00 93.00 169 GLN A O 1
ATOM 1322 N N . ALA A 1 170 ? -1.571 17.263 7.732 1.00 93.75 170 ALA A N 1
ATOM 1323 C CA . ALA A 1 170 ? -2.564 17.928 8.578 1.00 93.75 170 ALA A CA 1
ATOM 1324 C C . ALA A 1 170 ? -3.735 18.523 7.768 1.00 93.75 170 ALA A C 1
ATOM 1326 O O . ALA A 1 170 ? -4.882 18.467 8.204 1.00 93.75 170 ALA A O 1
ATOM 1327 N N . VAL A 1 171 ? -3.469 19.030 6.557 1.00 95.12 171 VAL A N 1
ATOM 1328 C CA . VAL A 1 171 ? -4.498 19.567 5.648 1.00 95.12 171 VAL A CA 1
ATOM 1329 C C . VAL A 1 171 ? -5.369 18.444 5.081 1.00 95.12 171 VAL A C 1
ATOM 1331 O O . VAL A 1 171 ? -6.585 18.610 4.951 1.00 95.12 171 VAL A O 1
ATOM 1334 N N . ILE A 1 172 ? -4.764 17.290 4.781 1.00 95.25 172 ILE A N 1
ATOM 1335 C CA . ILE A 1 172 ? -5.489 16.094 4.332 1.00 95.25 172 ILE A CA 1
ATOM 1336 C C . ILE A 1 172 ? -6.425 15.597 5.436 1.00 95.25 172 ILE A C 1
ATOM 1338 O O . ILE A 1 172 ? -7.607 15.381 5.175 1.00 95.25 172 ILE A O 1
ATOM 1342 N N . VAL A 1 173 ? -5.927 15.498 6.674 1.00 95.69 173 VAL A N 1
ATOM 1343 C CA . VAL A 1 173 ? -6.724 15.095 7.845 1.00 95.69 173 VAL A CA 1
ATOM 1344 C C . VAL A 1 173 ? -7.905 16.042 8.046 1.00 95.69 173 VAL A C 1
ATOM 1346 O O . VAL A 1 173 ? -9.042 15.583 8.013 1.00 95.69 173 VAL A O 1
ATOM 1349 N N . ALA A 1 174 ? -7.675 17.356 8.120 1.00 96.25 174 ALA A N 1
ATOM 1350 C CA . ALA A 1 174 ? -8.751 18.340 8.283 1.00 96.25 174 ALA A CA 1
ATOM 1351 C C . ALA A 1 174 ? -9.781 18.310 7.133 1.00 96.25 174 ALA A C 1
ATOM 1353 O O . ALA A 1 174 ? -10.959 18.630 7.307 1.00 96.25 174 ALA A O 1
ATOM 1354 N N . SER A 1 175 ? -9.358 17.934 5.923 1.00 96.38 175 SER A N 1
ATOM 1355 C CA . SER A 1 175 ? -10.272 17.756 4.791 1.00 96.38 175 SER A CA 1
ATOM 1356 C C . SER A 1 175 ? -11.118 16.493 4.941 1.00 96.38 175 SER A C 1
ATOM 1358 O O . SER A 1 175 ? -12.327 16.561 4.734 1.00 96.38 175 SER A O 1
ATOM 1360 N N . PHE A 1 176 ? -10.529 15.373 5.366 1.00 97.06 176 PHE A N 1
ATOM 1361 C CA . PHE A 1 176 ? -11.282 14.154 5.658 1.00 97.06 176 PHE A CA 1
ATOM 1362 C C . PHE A 1 176 ? -12.211 14.290 6.861 1.00 97.06 176 PHE A C 1
ATOM 1364 O O . PHE A 1 176 ? -13.306 13.744 6.810 1.00 97.06 176 PHE A O 1
ATOM 1371 N N . GLU A 1 177 ? -11.848 15.053 7.892 1.00 96.38 177 GLU A N 1
ATOM 1372 C CA . GLU A 1 177 ? -12.748 15.342 9.016 1.00 96.38 177 GLU A CA 1
ATOM 1373 C C . GLU A 1 177 ? -14.003 16.093 8.556 1.00 96.38 177 GLU A C 1
ATOM 1375 O O . GLU A 1 177 ? -15.117 15.708 8.907 1.00 96.38 177 GLU A O 1
ATOM 1380 N N . ARG A 1 178 ? -13.845 17.114 7.701 1.00 96.56 178 ARG A N 1
ATOM 1381 C CA . ARG A 1 178 ? -14.983 17.850 7.120 1.00 96.56 178 ARG A CA 1
ATOM 1382 C C . ARG A 1 178 ? -15.849 16.973 6.219 1.00 96.56 178 ARG A C 1
ATOM 1384 O O . ARG A 1 178 ? -17.070 17.090 6.248 1.00 96.56 178 ARG A O 1
ATOM 1391 N N . ILE A 1 179 ? -15.231 16.098 5.424 1.00 96.19 179 ILE A N 1
ATOM 1392 C CA . ILE A 1 179 ? -15.961 15.149 4.573 1.00 96.19 179 ILE A CA 1
ATOM 1393 C C . ILE A 1 179 ? -16.717 14.132 5.439 1.00 96.19 179 ILE A C 1
ATOM 1395 O O . ILE A 1 179 ? -17.883 13.874 5.164 1.00 96.19 179 ILE A O 1
ATOM 1399 N N . ALA A 1 180 ? -16.100 13.603 6.499 1.00 96.12 180 ALA A N 1
ATOM 1400 C CA . ALA A 1 180 ? -16.738 12.669 7.425 1.00 96.12 180 ALA A CA 1
ATOM 1401 C C . ALA A 1 180 ? -17.965 13.285 8.108 1.00 96.12 180 ALA A C 1
ATOM 1403 O O . ALA A 1 180 ? -19.010 12.645 8.142 1.00 96.12 180 ALA A O 1
ATOM 1404 N N . ALA A 1 181 ? -17.850 14.527 8.595 1.00 94.62 181 ALA A N 1
ATOM 1405 C CA . ALA A 1 181 ? -18.964 15.251 9.209 1.00 94.62 181 ALA A CA 1
ATOM 1406 C C . ALA A 1 181 ? -20.126 15.430 8.224 1.00 94.62 181 ALA A C 1
ATOM 1408 O O . ALA A 1 181 ? -21.261 15.073 8.525 1.00 94.62 181 ALA A O 1
ATOM 1409 N N . ARG A 1 182 ? -19.822 15.874 6.998 1.00 94.19 182 ARG A N 1
ATOM 1410 C CA . ARG A 1 182 ? -20.833 16.055 5.950 1.00 94.19 182 ARG A CA 1
ATOM 1411 C C . ARG A 1 182 ? -21.511 14.742 5.545 1.00 94.19 182 ARG A C 1
ATOM 1413 O O . ARG A 1 182 ? -22.706 14.735 5.279 1.00 94.19 182 ARG A O 1
ATOM 1420 N N . ILE A 1 183 ? -20.762 13.638 5.478 1.00 93.12 183 ILE A N 1
ATOM 1421 C CA . ILE A 1 183 ? -21.343 12.314 5.219 1.00 93.12 183 ILE A CA 1
ATOM 1422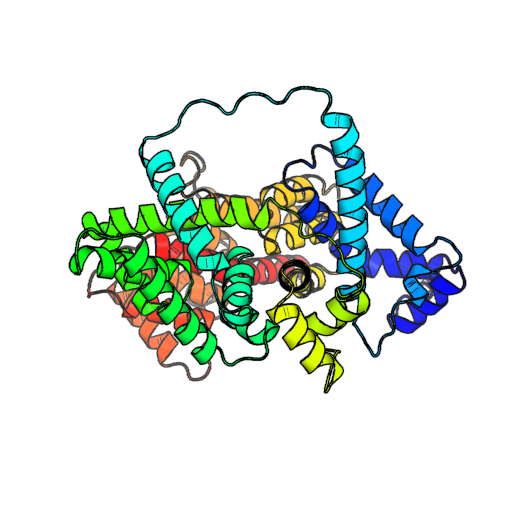 C C . ILE A 1 183 ? -22.251 11.897 6.385 1.00 93.12 183 ILE A C 1
ATOM 1424 O O . ILE A 1 183 ? -23.359 11.425 6.143 1.00 93.12 183 ILE A O 1
ATOM 1428 N N . GLY A 1 184 ? -21.802 12.080 7.630 1.00 90.56 184 GLY A N 1
ATOM 1429 C CA . GLY A 1 184 ? -22.575 11.731 8.822 1.00 90.56 184 GLY A CA 1
ATOM 1430 C C . GLY A 1 184 ? -23.915 12.465 8.898 1.00 90.56 184 GLY A C 1
ATOM 1431 O O . GLY A 1 184 ? -24.929 11.837 9.181 1.00 90.56 184 GLY A O 1
ATOM 1432 N N . GLU A 1 185 ? -23.932 13.761 8.577 1.00 90.31 185 GLU A N 1
ATOM 1433 C CA . GLU A 1 185 ? -25.153 14.579 8.511 1.00 90.31 185 GLU A CA 1
ATOM 1434 C C . GLU A 1 185 ? -26.130 14.125 7.412 1.00 90.31 185 GLU A C 1
ATOM 1436 O O . GLU A 1 185 ? -27.343 14.164 7.610 1.00 90.31 185 GLU A O 1
ATOM 1441 N N . GLU A 1 186 ? -25.623 13.696 6.251 1.00 87.62 186 GLU A N 1
ATOM 1442 C CA . GLU A 1 186 ? -26.466 13.328 5.104 1.00 87.62 186 GLU A CA 1
ATOM 1443 C C . GLU A 1 186 ? -27.069 11.920 5.239 1.00 87.62 186 GLU A C 1
ATOM 1445 O O . GLU A 1 186 ? -28.231 11.704 4.883 1.00 87.62 186 GLU A O 1
ATOM 1450 N N . VAL A 1 187 ? -26.283 10.959 5.739 1.00 84.31 187 VAL A N 1
ATOM 1451 C CA . VAL A 1 187 ? -26.703 9.553 5.871 1.00 84.31 187 VAL A CA 1
ATOM 1452 C C . VAL A 1 187 ? -27.676 9.374 7.038 1.00 84.31 187 VAL A C 1
ATOM 1454 O O . VAL A 1 187 ? -28.658 8.647 6.906 1.00 84.31 187 VAL A O 1
ATOM 1457 N N . GLU A 1 188 ? -27.458 10.067 8.159 1.00 80.88 188 GLU A N 1
ATOM 1458 C CA . GLU A 1 188 ? -28.264 9.904 9.372 1.00 80.88 188 GLU A CA 1
ATOM 1459 C C . GLU A 1 188 ? -29.224 11.075 9.594 1.00 80.88 188 GLU A C 1
ATOM 1461 O O . GLU A 1 188 ? -28.968 12.008 10.355 1.00 80.88 188 GLU A O 1
ATOM 1466 N N . LYS A 1 189 ? -30.416 10.975 8.996 1.00 71.75 189 LYS A N 1
ATOM 1467 C CA . LYS A 1 189 ? -31.537 11.897 9.273 1.00 71.75 189 LYS A CA 1
ATOM 1468 C C . LYS A 1 189 ? -32.222 11.626 10.628 1.00 71.75 189 LYS A C 1
ATOM 1470 O O . LYS A 1 189 ? -33.185 12.308 10.968 1.00 71.75 189 LYS A O 1
ATOM 1475 N N . GLY A 1 190 ? -31.740 10.640 11.396 1.00 59.56 190 GLY A N 1
ATOM 1476 C CA . GLY A 1 190 ? -32.334 10.114 12.635 1.00 59.56 190 GLY A CA 1
ATOM 1477 C C . GLY A 1 190 ? -32.054 10.900 13.926 1.00 59.56 190 GLY A C 1
ATOM 1478 O O . GLY A 1 190 ? -32.445 10.446 15.000 1.00 59.56 190 GLY A O 1
ATOM 1479 N N . GLY A 1 191 ? -31.403 12.066 13.850 1.00 75.12 191 GLY A N 1
ATOM 1480 C CA . GLY A 1 191 ? -31.118 12.947 14.992 1.00 75.12 191 GLY A CA 1
ATOM 1481 C C . GLY A 1 191 ? -29.623 13.103 15.304 1.00 75.12 191 GLY A C 1
ATOM 1482 O O . GLY A 1 191 ? -28.785 12.331 14.843 1.00 75.12 191 GLY A O 1
ATOM 1483 N N . GLU A 1 192 ? -29.283 14.114 16.112 1.00 81.69 192 GLU A N 1
ATOM 1484 C CA . GLU A 1 192 ? -27.899 14.560 16.375 1.00 81.69 192 GLU A CA 1
ATOM 1485 C C . GLU A 1 192 ? -26.978 13.441 16.901 1.00 81.69 192 GLU A C 1
ATOM 1487 O O . GLU A 1 192 ? -25.797 13.371 16.558 1.00 81.69 192 GLU A O 1
ATOM 1492 N N . SER A 1 193 ? -27.527 12.513 17.692 1.00 85.44 193 SER A N 1
ATOM 1493 C CA . SER A 1 193 ? -26.767 11.386 18.239 1.00 85.44 193 SER A CA 1
ATOM 1494 C C . SER A 1 193 ? -26.316 10.394 17.157 1.00 85.44 193 SER A C 1
ATOM 1496 O O . SER A 1 193 ? -25.152 9.991 17.160 1.00 85.44 193 SER A O 1
ATOM 1498 N N . ALA A 1 194 ? -27.185 10.048 16.201 1.00 85.31 194 ALA A N 1
ATOM 1499 C CA . ALA A 1 194 ? -26.863 9.111 15.122 1.00 85.31 194 ALA A CA 1
ATOM 1500 C C . ALA A 1 194 ? -25.845 9.711 14.137 1.00 85.31 194 ALA A C 1
ATOM 1502 O O . ALA A 1 194 ? -24.849 9.066 13.803 1.00 85.31 194 ALA A O 1
ATOM 1503 N N . ALA A 1 195 ? -26.018 10.987 13.773 1.00 89.06 195 ALA A N 1
ATOM 1504 C CA . ALA A 1 195 ? -25.082 11.715 12.913 1.00 89.06 195 ALA A CA 1
ATOM 1505 C C . ALA A 1 195 ? -23.663 11.785 13.510 1.00 89.06 195 ALA A C 1
ATOM 1507 O O . ALA A 1 195 ? -22.667 11.650 12.789 1.00 89.06 195 ALA A O 1
ATOM 1508 N N . LYS A 1 196 ? -23.547 11.928 14.839 1.00 92.81 196 LYS A N 1
ATOM 1509 C CA . LYS A 1 196 ? -22.252 11.898 15.533 1.00 92.81 196 LYS A CA 1
ATOM 1510 C C . LYS A 1 196 ? -21.578 10.525 15.439 1.00 92.81 196 LYS A C 1
ATOM 1512 O O . LYS A 1 196 ? -20.389 10.462 15.127 1.00 92.81 196 LYS A O 1
ATOM 1517 N N . LEU A 1 197 ? -22.323 9.435 15.655 1.00 93.19 197 LEU A N 1
ATOM 1518 C CA . LEU A 1 197 ? -21.794 8.069 15.518 1.00 93.19 197 LEU A CA 1
ATOM 1519 C C . LEU A 1 197 ? -21.316 7.793 14.088 1.00 93.19 197 LEU A C 1
ATOM 1521 O O . LEU A 1 197 ? -20.215 7.276 13.897 1.00 93.19 197 LEU A O 1
ATOM 1525 N N . ALA A 1 198 ? -22.109 8.186 13.087 1.00 92.56 198 ALA A N 1
ATOM 1526 C CA . ALA A 1 198 ? -21.742 8.049 11.682 1.00 92.56 198 ALA A CA 1
ATOM 1527 C C . ALA A 1 198 ? -20.485 8.866 11.344 1.00 92.56 198 ALA A C 1
ATOM 1529 O O . ALA A 1 198 ? -19.565 8.348 10.714 1.00 92.56 198 ALA A O 1
ATOM 1530 N N . THR A 1 199 ? -20.393 10.112 11.818 1.00 95.31 199 THR A N 1
ATOM 1531 C CA . THR A 1 199 ? -19.208 10.964 11.622 1.00 95.31 199 THR A CA 1
ATOM 1532 C C . THR A 1 199 ? -17.943 10.308 12.173 1.00 95.31 199 THR A C 1
ATOM 1534 O O . THR A 1 199 ? -16.928 10.236 11.477 1.00 95.31 199 THR A O 1
ATOM 1537 N N . GLU A 1 200 ? -17.996 9.794 13.404 1.00 94.75 200 GLU A N 1
ATOM 1538 C CA . GLU A 1 200 ? -16.879 9.070 14.018 1.00 94.75 200 GLU A CA 1
ATOM 1539 C C . GLU A 1 200 ? -16.499 7.820 13.202 1.00 94.75 200 GLU A C 1
ATOM 1541 O O . GLU A 1 200 ? -15.320 7.605 12.920 1.00 94.75 200 GLU A O 1
ATOM 1546 N N . ALA A 1 201 ? -17.477 7.042 12.727 1.00 94.50 201 ALA A N 1
ATOM 1547 C CA . ALA A 1 201 ? -17.223 5.888 11.864 1.00 94.50 201 ALA A CA 1
ATOM 1548 C C . ALA A 1 201 ? -16.554 6.276 10.527 1.00 94.50 201 ALA A C 1
ATOM 1550 O O . ALA A 1 201 ? -15.571 5.654 10.112 1.00 94.50 201 ALA A O 1
ATOM 1551 N N . TYR A 1 202 ? -17.017 7.337 9.860 1.00 95.31 202 TYR A N 1
ATOM 1552 C CA . TYR A 1 202 ? -16.424 7.792 8.599 1.00 95.31 202 TYR A CA 1
ATOM 1553 C C . TYR A 1 202 ? -15.034 8.412 8.772 1.00 95.31 202 TYR A C 1
ATOM 1555 O O . TYR A 1 202 ? -14.206 8.274 7.868 1.00 95.31 202 TYR A O 1
ATOM 1563 N N . ARG A 1 203 ? -14.717 9.020 9.926 1.00 96.12 203 ARG A N 1
ATOM 1564 C CA . ARG A 1 203 ? -13.342 9.458 10.247 1.00 96.12 203 ARG A CA 1
ATOM 1565 C C . ARG A 1 203 ? -12.358 8.287 10.212 1.00 96.12 203 ARG A C 1
ATOM 1567 O O . ARG A 1 203 ? -11.244 8.446 9.704 1.00 96.12 203 ARG A O 1
ATOM 1574 N N . ILE A 1 204 ? -12.765 7.112 10.697 1.00 93.44 204 ILE A N 1
ATOM 1575 C CA . ILE A 1 204 ? -11.958 5.883 10.656 1.00 93.44 204 ILE A CA 1
ATOM 1576 C C . ILE A 1 204 ? -11.775 5.418 9.209 1.00 93.44 204 ILE A C 1
ATOM 1578 O O . ILE A 1 204 ? -10.646 5.271 8.738 1.00 93.44 204 ILE A O 1
ATOM 1582 N N . VAL A 1 205 ? -12.877 5.265 8.471 1.00 91.81 205 VAL A N 1
ATOM 1583 C CA . VAL A 1 205 ? -12.875 4.774 7.083 1.00 91.81 205 VAL A CA 1
ATOM 1584 C C . VAL A 1 205 ? -12.029 5.666 6.159 1.00 91.81 205 VAL A C 1
ATOM 1586 O O . VAL A 1 205 ? -11.175 5.177 5.406 1.00 91.81 205 VAL A O 1
ATOM 1589 N N . LEU A 1 206 ? -12.197 6.987 6.259 1.00 93.00 206 LEU A N 1
ATOM 1590 C CA . LEU A 1 206 ? -11.445 7.968 5.472 1.00 93.00 206 LEU A CA 1
ATOM 1591 C C . LEU A 1 206 ? -9.980 8.099 5.912 1.00 93.00 206 LEU A C 1
ATOM 1593 O O . LEU A 1 206 ? -9.164 8.610 5.151 1.00 93.00 206 LEU A O 1
ATOM 1597 N N . GLY A 1 207 ? -9.614 7.589 7.091 1.00 90.94 207 GLY A N 1
ATOM 1598 C CA . GLY A 1 207 ? -8.254 7.681 7.625 1.00 90.94 207 GLY A CA 1
ATOM 1599 C C . GLY A 1 207 ? -7.925 9.041 8.249 1.00 90.94 207 GLY A C 1
ATOM 1600 O O . GLY A 1 207 ? -6.748 9.396 8.332 1.00 90.94 207 GLY A O 1
ATOM 1601 N N . ALA A 1 208 ? -8.943 9.791 8.681 1.00 94.50 208 ALA A N 1
ATOM 1602 C CA . ALA A 1 208 ? -8.786 11.023 9.456 1.00 94.50 208 ALA A CA 1
ATOM 1603 C C . ALA A 1 208 ? -8.363 10.736 10.906 1.00 94.50 208 ALA A C 1
ATOM 1605 O O . ALA A 1 208 ? -7.593 11.496 11.485 1.00 94.50 208 ALA A O 1
ATOM 1606 N N . ALA A 1 209 ? -8.825 9.613 11.460 1.00 93.56 209 ALA A N 1
ATOM 1607 C CA . ALA A 1 209 ? -8.493 9.195 12.814 1.00 93.56 209 ALA A CA 1
ATOM 1608 C C . ALA A 1 209 ? -7.017 8.797 12.959 1.00 93.56 209 ALA A C 1
ATOM 1610 O O . ALA A 1 209 ? -6.469 8.077 12.108 1.00 93.56 209 ALA A O 1
ATOM 1611 N N . ASP A 1 210 ? -6.392 9.235 14.053 1.00 92.69 210 ASP A N 1
ATOM 1612 C CA . ASP A 1 210 ? -5.045 8.818 14.449 1.00 92.69 210 ASP A CA 1
ATOM 1613 C C . ASP A 1 210 ? -5.026 7.422 15.107 1.00 92.69 210 ASP A C 1
ATOM 1615 O O . ASP A 1 210 ? -6.061 6.778 15.282 1.00 92.69 210 ASP A O 1
ATOM 1619 N N . ALA A 1 211 ? -3.833 6.926 15.450 1.00 91.62 211 ALA A N 1
ATOM 1620 C CA . ALA A 1 211 ? -3.656 5.595 16.037 1.00 91.62 211 ALA A CA 1
ATOM 1621 C C . ALA A 1 211 ? -4.401 5.424 17.378 1.00 91.62 211 ALA A C 1
ATOM 1623 O O . ALA A 1 211 ? -4.964 4.360 17.654 1.00 91.62 211 ALA A O 1
ATOM 1624 N N . ALA A 1 212 ? -4.450 6.472 18.206 1.00 94.69 212 ALA A N 1
ATOM 1625 C CA . ALA A 1 212 ? -5.125 6.428 19.498 1.00 94.69 212 ALA A CA 1
ATOM 1626 C C . ALA A 1 212 ? -6.652 6.456 19.330 1.00 94.69 212 ALA A C 1
ATOM 1628 O O . ALA A 1 212 ? -7.363 5.699 19.989 1.00 94.69 212 ALA A O 1
ATOM 1629 N N . GLU A 1 213 ? -7.162 7.297 18.430 1.00 94.56 213 GLU A N 1
ATOM 1630 C CA . GLU A 1 213 ? -8.577 7.376 18.074 1.00 94.56 213 GLU A CA 1
ATOM 1631 C C . GLU A 1 213 ? -9.072 6.064 17.463 1.00 94.56 213 GLU A C 1
ATOM 1633 O O . GLU A 1 213 ? -10.103 5.557 17.900 1.00 94.56 213 GLU A O 1
ATOM 1638 N N . ARG A 1 214 ? -8.310 5.452 16.546 1.00 93.94 214 ARG A N 1
ATOM 1639 C CA . ARG A 1 214 ? -8.634 4.122 15.999 1.00 93.94 214 ARG A CA 1
ATOM 1640 C C . ARG A 1 214 ? -8.705 3.060 17.081 1.00 93.94 214 ARG A C 1
ATOM 1642 O O . ARG A 1 214 ? -9.643 2.273 17.096 1.00 93.94 214 ARG A O 1
ATOM 1649 N N . THR A 1 215 ? -7.763 3.077 18.021 1.00 95.06 215 THR A N 1
ATOM 1650 C CA . THR A 1 215 ? -7.761 2.124 19.138 1.00 95.06 215 THR A CA 1
ATOM 1651 C C . THR A 1 215 ? -8.998 2.290 20.019 1.00 95.06 215 THR A C 1
ATOM 1653 O O . THR A 1 215 ? -9.662 1.306 20.339 1.00 95.06 215 THR A O 1
ATOM 1656 N N . ARG A 1 216 ? -9.363 3.533 20.360 1.00 94.81 216 ARG A N 1
ATOM 1657 C CA . ARG A 1 216 ? -10.594 3.818 21.113 1.00 94.81 216 ARG A CA 1
ATOM 1658 C C . ARG A 1 216 ? -11.847 3.408 20.340 1.00 94.81 216 ARG A C 1
ATOM 1660 O O . ARG A 1 216 ? -12.756 2.844 20.937 1.00 94.81 216 ARG A O 1
ATOM 1667 N N . ALA A 1 217 ? -11.888 3.647 19.031 1.00 93.50 217 ALA A N 1
ATOM 1668 C CA . ALA A 1 217 ? -12.992 3.226 18.176 1.00 93.50 217 ALA A CA 1
ATOM 1669 C C . ALA A 1 217 ? -13.107 1.694 18.096 1.00 93.50 217 ALA A C 1
ATOM 1671 O O . ALA A 1 217 ? -14.215 1.165 18.149 1.00 93.50 217 ALA A O 1
ATOM 1672 N N . ALA A 1 218 ? -11.988 0.968 18.032 1.00 93.38 218 ALA A N 1
ATOM 1673 C CA . ALA A 1 218 ? -11.980 -0.493 18.048 1.00 93.38 218 ALA A CA 1
ATOM 1674 C C . ALA A 1 218 ? -12.516 -1.049 19.377 1.00 93.38 218 ALA A C 1
ATOM 1676 O O . ALA A 1 218 ? -13.427 -1.870 19.360 1.00 93.38 218 ALA A O 1
ATOM 1677 N N . VAL A 1 219 ? -12.059 -0.514 20.515 1.00 93.81 219 VAL A N 1
ATOM 1678 C CA . VAL A 1 219 ? -12.618 -0.833 21.844 1.00 93.81 219 VAL A CA 1
ATOM 1679 C C . VAL A 1 219 ? -14.119 -0.545 21.896 1.00 93.81 219 VAL A C 1
ATOM 1681 O O . VAL A 1 219 ? -14.917 -1.393 22.280 1.00 93.81 219 VAL A O 1
ATOM 1684 N N . ARG A 1 220 ? -14.533 0.634 21.430 1.00 94.38 220 ARG A N 1
ATOM 1685 C CA . ARG A 1 220 ? -15.946 1.013 21.390 1.00 94.38 220 ARG A CA 1
ATOM 1686 C C . ARG A 1 220 ? -16.768 0.094 20.484 1.00 94.38 220 ARG A C 1
ATOM 1688 O O . ARG A 1 220 ? -17.921 -0.169 20.778 1.00 94.38 220 ARG A O 1
ATOM 1695 N N . THR A 1 221 ? -16.190 -0.435 19.411 1.00 92.56 221 THR A N 1
ATOM 1696 C CA . THR A 1 221 ? -16.864 -1.408 18.534 1.00 92.56 221 THR A CA 1
ATOM 1697 C C . THR A 1 221 ? -17.151 -2.724 19.271 1.00 92.56 221 THR A C 1
ATOM 1699 O O . THR A 1 221 ? -18.146 -3.388 18.980 1.00 92.56 221 THR A O 1
ATOM 1702 N N . GLU A 1 222 ? -16.327 -3.108 20.247 1.00 90.94 222 GLU A N 1
ATOM 1703 C CA . GLU A 1 222 ? -16.564 -4.273 21.112 1.00 90.94 222 GLU A CA 1
ATOM 1704 C C . GLU A 1 222 ? -17.633 -3.988 22.178 1.00 90.94 222 GLU A C 1
ATOM 1706 O O . GLU A 1 222 ? -18.455 -4.860 22.452 1.00 90.94 222 GLU A O 1
ATOM 1711 N N . ASP A 1 223 ? -17.685 -2.762 22.703 1.00 92.12 223 ASP A N 1
ATOM 1712 C CA . ASP A 1 223 ? -18.483 -2.432 23.893 1.00 92.12 223 ASP A CA 1
ATOM 1713 C C . ASP A 1 223 ? -19.841 -1.751 23.592 1.00 92.12 223 ASP A C 1
ATOM 1715 O O . ASP A 1 223 ? -20.781 -1.875 24.375 1.00 92.12 223 ASP A O 1
ATOM 1719 N N . ASP A 1 224 ? -19.970 -1.031 22.472 1.00 94.94 224 ASP A N 1
ATOM 1720 C CA . ASP A 1 224 ? -21.127 -0.197 22.102 1.00 94.94 224 ASP A CA 1
ATOM 1721 C C . ASP A 1 224 ? -21.782 -0.733 20.816 1.00 94.94 224 ASP A C 1
ATOM 1723 O O . ASP A 1 224 ? -21.261 -0.584 19.705 1.00 94.94 224 ASP A O 1
ATOM 1727 N N . GLU A 1 225 ? -22.945 -1.375 20.964 1.00 93.75 225 GLU A N 1
ATOM 1728 C CA . GLU A 1 225 ? -23.681 -1.987 19.852 1.00 93.75 225 GLU A CA 1
ATOM 1729 C C . GLU A 1 225 ? -24.141 -0.960 18.805 1.00 93.75 225 GLU A C 1
ATOM 1731 O O . GLU A 1 225 ? -24.088 -1.246 17.605 1.00 93.75 225 GLU A O 1
ATOM 1736 N N . ALA A 1 226 ? -24.527 0.248 19.228 1.00 92.50 226 ALA A N 1
ATOM 1737 C CA . ALA A 1 226 ? -24.968 1.300 18.316 1.00 92.50 226 ALA A CA 1
ATOM 1738 C C . ALA A 1 226 ? -23.795 1.814 17.471 1.00 92.50 226 ALA A C 1
ATOM 1740 O O . ALA A 1 226 ? -23.906 1.933 16.248 1.00 92.50 226 ALA A O 1
ATOM 1741 N N . PHE A 1 227 ? -22.637 2.043 18.097 1.00 94.19 227 PHE A N 1
ATOM 1742 C CA . PHE A 1 227 ? -21.424 2.411 17.367 1.00 94.19 227 PHE A CA 1
ATOM 1743 C C . PHE A 1 227 ? -20.951 1.289 16.434 1.00 94.19 227 PHE A C 1
ATOM 1745 O O . PHE A 1 227 ? -20.592 1.556 15.285 1.00 94.19 227 PHE A O 1
ATOM 1752 N N . ARG A 1 228 ? -21.007 0.023 16.874 1.00 93.25 228 ARG A N 1
ATOM 1753 C CA . ARG A 1 228 ? -20.690 -1.139 16.026 1.00 93.25 228 ARG A CA 1
ATOM 1754 C C . ARG A 1 228 ? -21.578 -1.193 14.783 1.00 93.25 228 ARG A C 1
ATOM 1756 O O . ARG A 1 228 ? -21.071 -1.449 13.687 1.00 93.25 228 ARG A O 1
ATOM 1763 N N . ALA A 1 229 ? -22.880 -0.952 14.935 1.00 90.12 229 ALA A N 1
ATOM 1764 C CA . ALA A 1 229 ? -23.823 -0.913 13.821 1.00 90.12 229 ALA A CA 1
ATOM 1765 C C . ALA A 1 229 ? -23.484 0.221 12.838 1.00 90.12 229 ALA A C 1
ATOM 1767 O O . ALA A 1 229 ? -23.329 -0.044 11.643 1.00 90.12 229 ALA A O 1
ATOM 1768 N N . ALA A 1 230 ? -23.267 1.442 13.342 1.00 91.25 230 ALA A N 1
ATOM 1769 C CA . ALA A 1 230 ? -22.893 2.600 12.527 1.00 91.25 230 ALA A CA 1
ATOM 1770 C C . ALA A 1 230 ? -21.579 2.368 11.761 1.00 91.25 230 ALA A C 1
ATOM 1772 O O . ALA A 1 230 ? -21.485 2.631 10.562 1.00 91.25 230 ALA A O 1
ATOM 1773 N N . ARG A 1 231 ? -20.573 1.794 12.429 1.00 91.56 231 ARG A N 1
ATOM 1774 C CA . ARG A 1 231 ? -19.286 1.450 11.820 1.00 91.56 231 ARG A CA 1
ATOM 1775 C C . ARG A 1 231 ? -19.415 0.399 10.723 1.00 91.56 231 ARG A C 1
ATOM 1777 O O . ARG A 1 231 ? -18.893 0.592 9.628 1.00 91.56 231 ARG A O 1
ATOM 1784 N N . THR A 1 232 ? -20.143 -0.682 10.996 1.00 89.50 232 THR A N 1
ATOM 1785 C CA . THR A 1 232 ? -20.395 -1.748 10.014 1.00 89.50 232 THR A CA 1
ATOM 1786 C C . THR A 1 232 ? -21.083 -1.185 8.768 1.00 89.50 232 THR A C 1
ATOM 1788 O O . THR A 1 232 ? -20.703 -1.520 7.644 1.00 89.50 232 THR A O 1
ATOM 1791 N N . MET A 1 233 ? -22.060 -0.292 8.962 1.00 89.25 233 MET A N 1
ATOM 1792 C CA . MET A 1 233 ? -22.757 0.395 7.875 1.00 89.25 233 MET A CA 1
ATOM 1793 C C . MET A 1 233 ? -21.814 1.304 7.076 1.00 89.25 233 MET A C 1
ATOM 1795 O O . MET A 1 233 ? -21.801 1.234 5.847 1.00 89.25 233 MET A O 1
ATOM 1799 N N . ALA A 1 234 ? -20.982 2.109 7.744 1.00 91.06 234 ALA A N 1
ATOM 1800 C CA . ALA A 1 234 ? -20.017 2.988 7.084 1.00 91.06 234 ALA A CA 1
ATOM 1801 C C . ALA A 1 234 ? -18.997 2.200 6.242 1.00 91.06 234 ALA A C 1
ATOM 1803 O O . ALA A 1 234 ? -18.724 2.559 5.096 1.00 91.06 234 ALA A O 1
ATOM 1804 N N . GLU A 1 235 ? -18.474 1.089 6.767 1.00 90.12 235 GLU A N 1
ATOM 1805 C CA . GLU A 1 235 ? -17.544 0.207 6.052 1.00 90.12 235 GLU A CA 1
ATOM 1806 C C . GLU A 1 235 ? -18.205 -0.488 4.853 1.00 90.12 235 GLU A C 1
ATOM 1808 O O . GLU A 1 235 ? -17.601 -0.580 3.781 1.00 90.12 235 GLU A O 1
ATOM 1813 N N . ALA A 1 236 ? -19.445 -0.967 5.001 1.00 87.25 236 ALA A N 1
ATOM 1814 C CA . ALA A 1 236 ? -20.212 -1.559 3.904 1.00 87.25 236 ALA A CA 1
ATOM 1815 C C . ALA A 1 236 ? -20.520 -0.537 2.804 1.00 87.25 236 ALA A C 1
ATOM 1817 O O . ALA A 1 236 ? -20.243 -0.788 1.628 1.00 87.25 236 ALA A O 1
ATOM 1818 N N . THR A 1 237 ? -20.988 0.644 3.202 1.00 89.31 237 THR A N 1
ATOM 1819 C CA . THR A 1 237 ? -21.253 1.777 2.314 1.00 89.31 237 THR A CA 1
ATOM 1820 C C . THR A 1 237 ? -19.994 2.166 1.546 1.00 89.31 237 THR A C 1
ATOM 1822 O O . THR A 1 237 ? -20.014 2.272 0.323 1.00 89.31 237 THR A O 1
ATOM 1825 N N . TRP A 1 238 ? -18.857 2.304 2.233 1.00 91.06 238 TRP A N 1
ATOM 1826 C CA . TRP A 1 238 ? -17.585 2.648 1.600 1.00 91.06 238 TRP A CA 1
ATOM 1827 C C . TRP A 1 238 ? -17.100 1.585 0.611 1.00 91.06 238 TRP A C 1
ATOM 1829 O O . TRP A 1 238 ? -16.587 1.925 -0.457 1.00 91.06 238 TRP A O 1
ATOM 1839 N N . ARG A 1 239 ? -17.293 0.294 0.919 1.00 88.00 239 ARG A N 1
ATOM 1840 C CA . ARG A 1 239 ? -17.016 -0.801 -0.025 1.00 88.00 239 ARG A CA 1
ATOM 1841 C C . ARG A 1 239 ? -17.890 -0.708 -1.279 1.00 88.00 239 ARG A C 1
ATOM 1843 O O . ARG A 1 239 ? -17.346 -0.856 -2.374 1.00 88.00 239 ARG A O 1
ATOM 1850 N N . SER A 1 240 ? -19.189 -0.429 -1.141 1.00 86.38 240 SER A N 1
ATOM 1851 C CA . SER A 1 240 ? -20.088 -0.255 -2.296 1.00 86.38 240 SER A CA 1
ATOM 1852 C C . SER A 1 240 ? -19.722 0.989 -3.118 1.00 86.38 240 SER A C 1
ATOM 1854 O O . SER A 1 240 ? -19.528 0.890 -4.331 1.00 86.38 240 SER A O 1
ATOM 1856 N N . VAL A 1 241 ? -19.479 2.136 -2.468 1.00 88.81 241 VAL A N 1
ATOM 1857 C CA . VAL A 1 241 ? -18.990 3.364 -3.127 1.00 88.81 241 VAL A CA 1
ATOM 1858 C C . VAL A 1 241 ? -17.704 3.085 -3.902 1.00 88.81 241 VAL A C 1
ATOM 1860 O O . VAL A 1 241 ? -17.593 3.460 -5.067 1.00 88.81 241 VAL A O 1
ATOM 1863 N N . ARG A 1 242 ? -16.742 2.372 -3.304 1.00 88.12 242 ARG A N 1
ATOM 1864 C CA . ARG A 1 242 ? -15.502 1.972 -3.981 1.00 88.12 242 ARG A CA 1
ATOM 1865 C C . ARG A 1 242 ? -15.773 1.140 -5.229 1.00 88.12 242 ARG A C 1
ATOM 1867 O O . ARG A 1 242 ? -15.191 1.435 -6.270 1.00 88.12 242 ARG A O 1
ATOM 1874 N N . ALA A 1 243 ? -16.637 0.132 -5.143 1.00 83.31 243 ALA A N 1
ATOM 1875 C CA . ALA A 1 243 ? -16.990 -0.701 -6.290 1.00 83.31 243 ALA A CA 1
ATOM 1876 C C . ALA A 1 243 ? -17.636 0.129 -7.414 1.00 83.31 243 ALA A C 1
ATOM 1878 O O . ALA A 1 243 ? -17.269 -0.023 -8.577 1.00 83.31 243 ALA A O 1
ATOM 1879 N N . ARG A 1 244 ? -18.523 1.070 -7.069 1.00 85.00 244 ARG A N 1
ATOM 1880 C CA . ARG A 1 244 ? -19.179 1.983 -8.020 1.00 85.00 244 ARG A CA 1
ATOM 1881 C C . ARG A 1 244 ? -18.203 2.938 -8.705 1.00 85.00 244 ARG A C 1
ATOM 1883 O O . ARG A 1 244 ? -18.208 3.050 -9.929 1.00 85.00 244 ARG A O 1
ATOM 1890 N N . VAL A 1 245 ? -17.383 3.628 -7.912 1.00 83.69 245 VAL A N 1
ATOM 1891 C CA . VAL A 1 245 ? -16.481 4.686 -8.388 1.00 83.69 245 VAL A CA 1
ATOM 1892 C C . VAL A 1 245 ? -15.320 4.101 -9.187 1.00 83.69 245 VAL A C 1
ATOM 1894 O O . VAL A 1 245 ? -14.939 4.680 -10.201 1.00 83.69 245 VAL A O 1
ATOM 1897 N N . LEU A 1 246 ? -14.762 2.967 -8.744 1.00 80.25 246 LEU A N 1
ATOM 1898 C CA . LEU A 1 246 ? -13.600 2.341 -9.383 1.00 80.25 246 LEU A CA 1
ATOM 1899 C C . LEU A 1 246 ? -13.970 1.306 -10.452 1.00 80.25 246 LEU A C 1
ATOM 1901 O O . LEU A 1 246 ? -13.113 0.945 -11.252 1.00 80.25 246 LEU A O 1
ATOM 1905 N N . GLY A 1 247 ? -15.215 0.821 -10.474 1.00 71.12 247 GLY A N 1
ATOM 1906 C CA . GLY A 1 247 ? -15.693 -0.139 -11.473 1.00 71.12 247 GLY A CA 1
ATOM 1907 C C . GLY A 1 247 ? -15.940 0.471 -12.855 1.00 71.12 247 GLY A C 1
ATOM 1908 O O . GLY A 1 247 ? -16.077 -0.262 -13.830 1.00 71.12 247 GLY A O 1
ATOM 1909 N N . LYS A 1 248 ? -15.987 1.806 -12.965 1.00 69.69 248 LYS A N 1
ATOM 1910 C CA . LYS A 1 248 ? -16.116 2.520 -14.241 1.00 69.69 248 LYS A CA 1
ATOM 1911 C C . LYS A 1 248 ? -14.773 3.130 -14.630 1.00 69.69 248 LYS A C 1
ATOM 1913 O O . LYS A 1 248 ? -14.287 4.039 -13.961 1.00 69.69 248 LYS A O 1
ATOM 1918 N N . ASN A 1 249 ? -14.205 2.676 -15.745 1.00 68.62 249 ASN A N 1
ATOM 1919 C CA . ASN A 1 249 ? -13.014 3.305 -16.310 1.00 68.62 249 ASN A CA 1
ATOM 1920 C C . ASN A 1 249 ? -13.351 4.727 -16.770 1.00 68.62 249 ASN A C 1
ATOM 1922 O O . ASN A 1 249 ? -14.212 4.930 -17.626 1.00 68.62 249 ASN A O 1
ATOM 1926 N N . ALA A 1 250 ? -12.653 5.719 -16.219 1.00 76.50 250 ALA A N 1
ATOM 1927 C CA . ALA A 1 250 ? -12.757 7.088 -16.700 1.00 76.50 250 ALA A CA 1
ATOM 1928 C C . ALA A 1 250 ? -12.169 7.193 -18.122 1.00 76.50 250 ALA A C 1
ATOM 1930 O O . ALA A 1 250 ? -11.045 6.747 -18.396 1.00 76.50 250 ALA A O 1
ATOM 1931 N N . SER A 1 251 ? -12.938 7.788 -19.037 1.00 78.25 251 SER A N 1
ATOM 1932 C CA . SER A 1 251 ? -12.559 7.935 -20.445 1.00 78.25 251 SER A CA 1
ATOM 1933 C C . SER A 1 251 ? -11.250 8.711 -20.598 1.00 78.25 251 SER A C 1
ATOM 1935 O O . SER A 1 251 ? -11.039 9.721 -19.925 1.00 78.25 251 SER A O 1
ATOM 1937 N N . HIS A 1 252 ? -10.381 8.260 -21.507 1.00 81.19 252 HIS A N 1
ATOM 1938 C CA . HIS A 1 252 ? -9.197 9.024 -21.891 1.00 81.19 252 HIS A CA 1
ATOM 1939 C C . HIS A 1 252 ? -9.615 10.249 -22.700 1.00 81.19 252 HIS A C 1
ATOM 1941 O O . HIS A 1 252 ? -10.400 10.127 -23.640 1.00 81.19 252 HIS A O 1
ATOM 1947 N N . THR A 1 253 ? -9.063 11.410 -22.374 1.00 85.62 253 THR A N 1
ATOM 1948 C CA . THR A 1 253 ? -9.207 12.623 -23.182 1.00 85.62 253 THR A CA 1
ATOM 1949 C C . THR A 1 253 ? -7.825 13.131 -23.565 1.00 85.62 253 THR A C 1
ATOM 1951 O O . THR A 1 253 ? -6.851 12.856 -22.870 1.00 85.62 253 THR A O 1
ATOM 1954 N N . ALA A 1 254 ? -7.735 13.923 -24.635 1.00 84.62 254 ALA A N 1
ATOM 1955 C CA . ALA A 1 254 ? -6.477 14.556 -25.047 1.00 84.62 254 ALA A CA 1
ATOM 1956 C C . ALA A 1 254 ? -5.903 15.534 -23.997 1.00 84.62 254 ALA A C 1
ATOM 1958 O O . ALA A 1 254 ? -4.773 15.985 -24.134 1.00 84.62 254 ALA A O 1
ATOM 1959 N N . LEU A 1 255 ? -6.686 15.876 -22.967 1.00 87.06 255 LEU A N 1
ATOM 1960 C CA . LEU A 1 255 ? -6.276 16.741 -21.861 1.00 87.06 255 LEU A CA 1
ATOM 1961 C C . LEU A 1 255 ? -5.673 15.961 -20.686 1.00 87.06 255 LEU A C 1
ATOM 1963 O O . LEU A 1 255 ? -5.196 16.589 -19.745 1.00 87.06 255 LEU A O 1
ATOM 1967 N N . CYS A 1 256 ? -5.748 14.627 -20.699 1.00 93.31 256 CYS A N 1
ATOM 1968 C CA . CYS A 1 256 ? -5.142 13.794 -19.667 1.00 93.31 256 CYS A CA 1
ATOM 1969 C C . CYS A 1 256 ? -3.614 13.888 -19.721 1.00 93.31 256 CYS A C 1
ATOM 1971 O O . CYS A 1 256 ? -3.029 14.115 -20.778 1.00 93.31 256 CYS A O 1
ATOM 1973 N N . LEU A 1 257 ? -2.974 13.668 -18.573 1.00 93.12 257 LEU A N 1
ATOM 1974 C CA . LEU A 1 257 ? -1.528 13.467 -18.522 1.00 93.12 257 LEU A CA 1
ATOM 1975 C C . LEU A 1 257 ? -1.152 12.229 -19.349 1.00 93.12 257 LEU A C 1
ATOM 1977 O O . LEU A 1 257 ? -1.776 11.176 -19.193 1.00 93.12 257 LEU A O 1
ATOM 1981 N N . ASP A 1 258 ? -0.138 12.369 -20.200 1.00 92.38 258 ASP A N 1
ATOM 1982 C CA . ASP A 1 258 ? 0.457 11.250 -20.929 1.00 92.38 258 ASP A CA 1
ATOM 1983 C C . ASP A 1 258 ? 1.284 10.343 -19.997 1.00 92.38 258 ASP A C 1
ATOM 1985 O O . ASP A 1 258 ? 1.470 10.629 -18.807 1.00 92.38 258 ASP A O 1
ATOM 1989 N N . GLU A 1 259 ? 1.774 9.214 -20.516 1.00 91.88 259 GLU A N 1
ATOM 1990 C CA . GLU A 1 259 ? 2.499 8.223 -19.715 1.00 91.88 259 GLU A CA 1
ATOM 1991 C C . GLU A 1 259 ? 3.739 8.808 -19.029 1.00 91.88 259 GLU A C 1
ATOM 1993 O O . GLU A 1 259 ? 4.042 8.480 -17.879 1.00 91.88 259 GLU A O 1
ATOM 1998 N N . LYS A 1 260 ? 4.432 9.709 -19.725 1.00 92.94 260 LYS A N 1
ATOM 1999 C CA . LYS A 1 260 ? 5.646 10.375 -19.257 1.00 92.94 260 LYS A CA 1
ATOM 2000 C C . LYS A 1 260 ? 5.345 11.357 -18.131 1.00 92.94 260 LYS A C 1
ATOM 2002 O O . LYS A 1 260 ? 6.026 11.350 -17.108 1.00 92.94 260 LYS A O 1
ATOM 2007 N N . ALA A 1 261 ? 4.297 12.159 -18.288 1.00 93.75 261 ALA A N 1
ATOM 2008 C CA . ALA A 1 261 ? 3.844 13.107 -17.289 1.00 93.75 261 ALA A CA 1
ATOM 2009 C C . ALA A 1 261 ? 3.324 12.394 -16.036 1.00 93.75 261 ALA A C 1
ATOM 2011 O O . ALA A 1 261 ? 3.643 12.825 -14.931 1.00 93.75 261 ALA A O 1
ATOM 2012 N N . ILE A 1 262 ? 2.589 11.283 -16.176 1.00 94.94 262 ILE A N 1
ATOM 2013 C CA . ILE A 1 262 ? 2.168 10.457 -15.031 1.00 94.94 262 ILE A CA 1
ATOM 2014 C C . ILE A 1 262 ? 3.394 9.899 -14.299 1.00 94.94 262 ILE A C 1
ATOM 2016 O O . ILE A 1 262 ? 3.481 10.021 -13.076 1.00 94.94 262 ILE A O 1
ATOM 2020 N N . ALA A 1 263 ? 4.346 9.317 -15.034 1.00 94.88 263 ALA A N 1
ATOM 2021 C CA . ALA A 1 263 ? 5.561 8.753 -14.457 1.00 94.88 263 ALA A CA 1
ATOM 2022 C C . ALA A 1 263 ? 6.368 9.807 -13.691 1.00 94.88 263 ALA A C 1
ATOM 2024 O O . ALA A 1 263 ? 6.636 9.625 -12.502 1.00 94.88 263 ALA A O 1
ATOM 2025 N N . GLY A 1 264 ? 6.655 10.933 -14.347 1.00 93.38 264 GLY A N 1
ATOM 2026 C CA . GLY A 1 264 ? 7.426 12.030 -13.773 1.00 93.38 264 GLY A CA 1
ATOM 2027 C C . GLY A 1 264 ? 6.735 12.749 -12.621 1.00 93.38 264 GLY A C 1
ATOM 2028 O O . GLY A 1 264 ? 7.373 13.297 -11.719 1.00 93.38 264 GLY A O 1
ATOM 2029 N N . PHE A 1 265 ? 5.402 12.769 -12.636 1.00 93.75 265 PHE A N 1
ATOM 2030 C CA . PHE A 1 265 ? 4.618 13.277 -11.524 1.00 93.75 265 PHE A CA 1
ATOM 2031 C C . PHE A 1 265 ? 4.824 12.405 -10.285 1.00 93.75 265 PHE A C 1
ATOM 2033 O O . PHE A 1 265 ? 5.106 12.938 -9.215 1.00 93.75 265 PHE A O 1
ATOM 2040 N N . VAL A 1 266 ? 4.685 11.084 -10.415 1.00 92.06 266 VAL A N 1
ATOM 2041 C CA . VAL A 1 266 ? 4.675 10.169 -9.266 1.00 92.06 266 VAL A CA 1
ATOM 2042 C C . VAL A 1 266 ? 6.065 9.937 -8.678 1.00 92.06 266 VAL A C 1
ATOM 2044 O O . VAL A 1 266 ? 6.199 9.901 -7.457 1.00 92.06 266 VAL A O 1
ATOM 2047 N N . ASP A 1 267 ? 7.100 9.792 -9.504 1.00 91.69 267 ASP A N 1
ATOM 2048 C CA . ASP A 1 267 ? 8.470 9.598 -9.005 1.00 91.69 267 ASP A CA 1
ATOM 2049 C C . ASP A 1 267 ? 9.156 10.909 -8.577 1.00 91.69 267 ASP A C 1
ATOM 2051 O O . ASP A 1 267 ? 10.243 10.902 -7.994 1.00 91.69 267 ASP A O 1
ATOM 2055 N N . GLY A 1 268 ? 8.494 12.040 -8.828 1.00 90.06 268 GLY A N 1
ATOM 2056 C CA . GLY A 1 268 ? 8.928 13.361 -8.422 1.00 90.06 268 GLY A CA 1
ATOM 2057 C C . GLY A 1 268 ? 10.017 13.965 -9.302 1.00 90.06 268 GLY A C 1
ATOM 2058 O O . GLY A 1 268 ? 10.550 15.002 -8.925 1.00 90.06 268 GLY A O 1
ATOM 2059 N N . THR A 1 269 ? 10.374 13.407 -10.456 1.00 91.94 269 THR A N 1
ATOM 2060 C CA . THR A 1 269 ? 11.292 14.094 -11.390 1.00 91.94 269 THR A CA 1
ATOM 2061 C C . THR A 1 269 ? 10.678 15.380 -11.949 1.00 91.94 269 THR A C 1
ATOM 2063 O O . THR A 1 269 ? 11.398 16.334 -12.244 1.00 91.94 269 THR A O 1
ATOM 2066 N N . MET A 1 270 ? 9.348 15.455 -12.045 1.00 92.56 270 MET A N 1
ATOM 2067 C CA . MET A 1 270 ? 8.636 16.648 -12.492 1.00 92.56 270 MET A CA 1
ATOM 2068 C C . MET A 1 270 ? 8.713 17.770 -11.444 1.00 92.56 270 MET A C 1
ATOM 2070 O O . MET A 1 270 ? 8.304 17.607 -10.291 1.00 92.56 270 MET A O 1
ATOM 2074 N N . ARG A 1 271 ? 9.194 18.953 -11.854 1.00 90.25 271 ARG A N 1
ATOM 2075 C CA . ARG A 1 271 ? 9.390 20.130 -10.983 1.00 90.25 271 ARG A CA 1
ATOM 2076 C C . ARG A 1 271 ? 8.731 21.399 -11.536 1.00 90.25 271 ARG A C 1
ATOM 2078 O O . ARG A 1 271 ? 8.329 21.470 -12.699 1.00 90.25 271 ARG A O 1
ATOM 2085 N N . GLY A 1 272 ? 8.639 22.421 -10.684 1.00 92.00 272 GLY A N 1
ATOM 2086 C CA . GLY A 1 272 ? 8.228 23.776 -11.057 1.00 92.00 272 GLY A CA 1
ATOM 2087 C C . GLY A 1 272 ? 6.824 23.853 -11.665 1.00 92.00 272 GLY A C 1
ATOM 2088 O O . GLY A 1 272 ? 5.889 23.200 -11.205 1.00 92.00 272 GLY A O 1
ATOM 2089 N N . ALA A 1 273 ? 6.675 24.653 -12.722 1.00 92.50 273 ALA A N 1
ATOM 2090 C CA . ALA A 1 273 ? 5.376 24.930 -13.333 1.00 92.50 273 ALA A CA 1
ATOM 2091 C C . ALA A 1 273 ? 4.697 23.686 -13.939 1.00 92.50 273 ALA A C 1
ATOM 2093 O O . ALA A 1 273 ? 3.470 23.603 -13.941 1.00 92.50 273 ALA A O 1
ATOM 2094 N N . ALA A 1 274 ? 5.467 22.713 -14.441 1.00 90.44 274 ALA A N 1
ATOM 2095 C CA . ALA A 1 274 ? 4.913 21.465 -14.972 1.00 90.44 274 ALA A CA 1
ATOM 2096 C C . ALA A 1 274 ? 4.256 20.623 -13.869 1.00 90.44 274 ALA A C 1
ATOM 2098 O O . ALA A 1 274 ? 3.141 20.130 -14.052 1.00 90.44 274 ALA A O 1
ATOM 2099 N N . ARG A 1 275 ? 4.907 20.542 -12.700 1.00 91.38 275 ARG A N 1
ATOM 2100 C CA . ARG A 1 275 ? 4.372 19.867 -11.513 1.00 91.38 275 ARG A CA 1
ATOM 2101 C C . ARG A 1 275 ? 3.094 20.544 -11.029 1.00 91.38 275 ARG A C 1
ATOM 2103 O O . ARG A 1 275 ? 2.082 19.866 -10.918 1.00 91.38 275 ARG A O 1
ATOM 2110 N N . ALA A 1 276 ? 3.103 21.867 -10.858 1.00 89.50 276 ALA A N 1
ATOM 2111 C CA . ALA A 1 276 ? 1.929 22.615 -10.396 1.00 89.50 276 ALA A CA 1
ATOM 2112 C C . ALA A 1 276 ? 0.709 22.458 -11.329 1.00 89.50 276 ALA A C 1
ATOM 2114 O O . ALA A 1 276 ? -0.417 22.280 -10.865 1.00 89.50 276 ALA A O 1
ATOM 2115 N N . ARG A 1 277 ? 0.915 22.464 -12.657 1.00 90.81 277 ARG A N 1
ATOM 2116 C CA . ARG A 1 277 ? -0.166 22.192 -13.625 1.00 90.81 277 ARG A CA 1
ATOM 2117 C C . ARG A 1 277 ? -0.705 20.771 -13.500 1.00 90.81 277 ARG A C 1
ATOM 2119 O O . ARG A 1 277 ? -1.917 20.577 -13.526 1.00 90.81 277 ARG A O 1
ATOM 2126 N N . SER A 1 278 ? 0.186 19.795 -13.349 1.00 91.62 278 SER A N 1
ATOM 2127 C CA . SER A 1 278 ? -0.199 18.394 -13.183 1.00 91.62 278 SER A CA 1
ATOM 2128 C C . SER A 1 278 ? -0.924 18.160 -11.858 1.00 91.62 278 SER A C 1
ATOM 2130 O O . SER A 1 278 ? -1.894 17.418 -11.842 1.00 91.62 278 SER A O 1
ATOM 2132 N N . GLU A 1 279 ? -0.542 18.843 -10.774 1.00 90.00 279 GLU A N 1
ATOM 2133 C CA . GLU A 1 279 ? -1.261 18.811 -9.490 1.00 90.00 279 GLU A CA 1
ATOM 2134 C C . GLU A 1 279 ? -2.680 19.367 -9.640 1.00 90.00 279 GLU A C 1
ATOM 2136 O O . GLU A 1 279 ? -3.636 18.733 -9.197 1.00 90.00 279 GLU A O 1
ATOM 2141 N N . GLY A 1 280 ? -2.835 20.498 -10.339 1.00 88.38 280 GLY A N 1
ATOM 2142 C CA . GLY A 1 280 ? -4.149 21.054 -10.665 1.00 88.38 280 GLY A CA 1
ATOM 2143 C C . GLY A 1 280 ? -5.002 20.107 -11.517 1.00 88.38 280 GLY A C 1
ATOM 2144 O O . GLY A 1 280 ? -6.190 19.938 -11.248 1.00 88.38 280 GLY A O 1
ATOM 2145 N N . HIS A 1 281 ? -4.396 19.442 -12.506 1.00 91.12 281 HIS A N 1
ATOM 2146 C CA . HIS A 1 281 ? -5.094 18.478 -13.356 1.00 91.12 281 HIS A CA 1
ATOM 2147 C C . HIS A 1 281 ? -5.480 17.201 -12.602 1.00 91.12 281 HIS A C 1
ATOM 2149 O O . HIS A 1 281 ? -6.626 16.768 -12.686 1.00 91.12 281 HIS A O 1
ATOM 2155 N N . VAL A 1 282 ? -4.562 16.608 -11.833 1.00 89.62 282 VAL A N 1
ATOM 2156 C CA . VAL A 1 282 ? -4.843 15.454 -10.965 1.00 89.62 282 VAL A CA 1
ATOM 2157 C C . VAL A 1 282 ? -5.925 15.827 -9.954 1.00 89.62 282 VAL A C 1
ATOM 2159 O O . VAL A 1 282 ? -6.834 15.048 -9.729 1.00 89.62 282 VAL A O 1
ATOM 2162 N N . GLY A 1 283 ? -5.942 17.052 -9.432 1.00 85.56 283 GLY A N 1
ATOM 2163 C CA . GLY A 1 283 ? -7.031 17.535 -8.582 1.00 85.56 283 GLY A CA 1
ATOM 2164 C C . GLY A 1 283 ? -8.416 17.585 -9.248 1.00 85.56 283 GLY A C 1
ATOM 2165 O O . GLY A 1 283 ? -9.397 17.764 -8.537 1.00 85.56 283 GLY A O 1
ATOM 2166 N N . ALA A 1 284 ? -8.527 17.440 -10.573 1.00 86.19 284 ALA A N 1
ATOM 2167 C CA . ALA A 1 284 ? -9.788 17.570 -11.311 1.00 86.19 284 ALA A CA 1
ATOM 2168 C C . ALA A 1 284 ? -10.127 16.383 -12.232 1.00 86.19 284 ALA A C 1
ATOM 2170 O O . ALA A 1 284 ? -11.289 16.189 -12.586 1.00 86.19 284 ALA A O 1
ATOM 2171 N N . CYS A 1 285 ? -9.145 15.574 -12.628 1.00 90.12 285 CYS A N 1
ATOM 2172 C CA . CYS A 1 285 ? -9.313 14.492 -13.592 1.00 90.12 285 CYS A CA 1
ATOM 2173 C C . CYS A 1 285 ? -9.329 13.128 -12.900 1.00 90.12 285 CYS A C 1
ATOM 2175 O O . CYS A 1 285 ? -8.285 12.597 -12.523 1.00 90.12 285 CYS A O 1
ATOM 2177 N N . ALA A 1 286 ? -10.514 12.516 -12.804 1.00 87.62 286 ALA A N 1
ATOM 2178 C CA . ALA A 1 286 ? -10.707 11.201 -12.187 1.00 87.62 286 ALA A CA 1
ATOM 2179 C C . ALA A 1 286 ? -9.755 10.122 -12.736 1.00 87.62 286 ALA A C 1
ATOM 2181 O O . ALA A 1 286 ? -9.214 9.333 -11.964 1.00 87.62 286 ALA A O 1
ATOM 2182 N N . ARG A 1 287 ? -9.504 10.122 -14.053 1.00 89.50 287 ARG A N 1
ATOM 2183 C CA . ARG A 1 287 ? -8.575 9.182 -14.690 1.00 89.50 287 ARG A CA 1
ATOM 2184 C C . ARG A 1 287 ? -7.145 9.379 -14.196 1.00 89.50 287 ARG A C 1
ATOM 2186 O O . ARG A 1 287 ? -6.503 8.416 -13.796 1.00 89.50 287 ARG A O 1
ATOM 2193 N N . CYS A 1 288 ? -6.641 10.612 -14.217 1.00 92.44 288 CYS A N 1
ATOM 2194 C CA . CYS A 1 288 ? -5.269 10.885 -13.796 1.00 92.44 288 CYS A CA 1
ATOM 2195 C C . CYS A 1 288 ? -5.074 10.641 -12.296 1.00 92.44 288 CYS A C 1
ATOM 2197 O O . CYS A 1 288 ? -4.020 10.143 -11.917 1.00 92.44 288 CYS A O 1
ATOM 2199 N N . VAL A 1 289 ? -6.087 10.897 -11.456 1.00 91.44 289 VAL A N 1
ATOM 2200 C CA . VAL A 1 289 ? -6.074 10.488 -10.037 1.00 91.44 289 VAL A CA 1
ATOM 2201 C C . VAL A 1 289 ? -5.878 8.984 -9.901 1.00 91.44 289 VAL A C 1
ATOM 2203 O O . VAL A 1 289 ? -5.026 8.537 -9.135 1.00 91.44 289 VAL A O 1
ATOM 2206 N N . ASP A 1 290 ? -6.650 8.205 -10.656 1.00 89.56 290 ASP A N 1
ATOM 2207 C CA . ASP A 1 290 ? -6.590 6.749 -10.607 1.00 89.56 290 ASP A CA 1
ATOM 2208 C C . ASP A 1 290 ? -5.247 6.205 -11.112 1.00 89.56 290 ASP A C 1
ATOM 2210 O O . ASP A 1 290 ? -4.689 5.291 -10.498 1.00 89.56 290 ASP A O 1
ATOM 2214 N N . GLU A 1 291 ? -4.686 6.786 -12.176 1.00 91.06 291 GLU A N 1
ATOM 2215 C CA . GLU A 1 291 ? -3.354 6.424 -12.675 1.00 91.06 291 GLU A CA 1
ATOM 2216 C C . GLU A 1 291 ? -2.244 6.760 -11.681 1.00 91.06 291 GLU A C 1
ATOM 2218 O O . GLU A 1 291 ? -1.380 5.920 -11.418 1.00 91.06 291 GLU A O 1
ATOM 2223 N N . VAL A 1 292 ? -2.287 7.959 -11.092 1.00 92.06 292 VAL A N 1
ATOM 2224 C CA . VAL A 1 292 ? -1.331 8.411 -10.073 1.00 92.06 292 VAL A CA 1
ATOM 2225 C C . VAL A 1 292 ? -1.387 7.510 -8.849 1.00 92.06 292 VAL A C 1
ATOM 2227 O O . VAL A 1 292 ? -0.339 7.084 -8.360 1.00 92.06 292 VAL A O 1
ATOM 2230 N N . ALA A 1 293 ? -2.587 7.178 -8.370 1.00 90.19 293 ALA A N 1
ATOM 2231 C CA . ALA A 1 293 ? -2.757 6.279 -7.237 1.00 90.19 293 ALA A CA 1
ATOM 2232 C C . ALA A 1 293 ? -2.206 4.887 -7.541 1.00 90.19 293 ALA A C 1
ATOM 2234 O O . ALA A 1 293 ? -1.452 4.318 -6.751 1.00 90.19 293 ALA A O 1
ATOM 2235 N N . THR A 1 294 ? -2.550 4.349 -8.712 1.00 89.12 294 THR A N 1
ATOM 2236 C CA . THR A 1 294 ? -2.134 3.005 -9.113 1.00 89.12 294 THR A CA 1
ATOM 2237 C C . THR A 1 294 ? -0.616 2.927 -9.248 1.00 89.12 294 THR A C 1
ATOM 2239 O O . THR A 1 294 ? -0.012 2.033 -8.653 1.00 89.12 294 THR A O 1
ATOM 2242 N N . LEU A 1 295 ? 0.011 3.901 -9.919 1.00 92.12 295 LEU A N 1
ATOM 2243 C CA . LEU A 1 295 ? 1.465 3.968 -10.071 1.00 92.12 295 LEU A CA 1
ATOM 2244 C C . LEU A 1 295 ? 2.185 4.197 -8.739 1.00 92.12 295 LEU A C 1
ATOM 2246 O O . LEU A 1 295 ? 3.204 3.563 -8.482 1.00 92.12 295 LEU A O 1
ATOM 2250 N N . SER A 1 296 ? 1.631 5.035 -7.863 1.00 89.31 296 SER A N 1
ATOM 2251 C CA . SER A 1 296 ? 2.177 5.267 -6.520 1.00 89.31 296 SER A CA 1
ATOM 2252 C C . SER A 1 296 ? 2.194 3.992 -5.677 1.00 89.31 296 SER A C 1
ATOM 2254 O O . SER A 1 296 ? 3.073 3.820 -4.837 1.00 89.31 296 SER A O 1
ATOM 2256 N N . THR A 1 297 ? 1.228 3.092 -5.871 1.00 83.44 297 THR A N 1
ATOM 2257 C CA . THR A 1 297 ? 1.243 1.765 -5.248 1.00 83.44 297 THR A CA 1
ATOM 2258 C C . THR A 1 297 ? 2.251 0.834 -5.925 1.00 83.44 297 THR A C 1
ATOM 2260 O O . THR A 1 297 ? 2.974 0.141 -5.217 1.00 83.44 297 THR A O 1
ATOM 2263 N N . ASP A 1 298 ? 2.360 0.846 -7.258 1.00 88.88 298 ASP A N 1
ATOM 2264 C CA . ASP A 1 298 ? 3.304 -0.025 -7.980 1.00 88.88 298 ASP A CA 1
ATOM 2265 C C . ASP A 1 298 ? 4.764 0.294 -7.647 1.00 88.88 298 ASP A C 1
ATOM 2267 O O . ASP A 1 298 ? 5.575 -0.602 -7.433 1.00 88.88 298 ASP A O 1
ATOM 2271 N N . LEU A 1 299 ? 5.114 1.573 -7.507 1.00 89.75 299 LEU A N 1
ATOM 2272 C CA . LEU A 1 299 ? 6.488 1.958 -7.180 1.00 89.75 299 LEU A CA 1
ATOM 2273 C C . LEU A 1 299 ? 6.930 1.550 -5.764 1.00 89.75 299 LEU A C 1
ATOM 2275 O O . LEU A 1 299 ? 8.131 1.483 -5.505 1.00 89.75 299 LEU A O 1
ATOM 2279 N N . ARG A 1 300 ? 6.005 1.190 -4.862 1.00 83.69 300 ARG A N 1
ATOM 2280 C CA . ARG A 1 300 ? 6.352 0.642 -3.530 1.00 83.69 300 ARG A CA 1
ATOM 2281 C C . ARG A 1 300 ? 6.964 -0.744 -3.593 1.00 83.69 300 ARG A C 1
ATOM 2283 O O . ARG A 1 300 ? 7.554 -1.195 -2.618 1.00 83.69 300 ARG A O 1
ATOM 2290 N N . ILE A 1 301 ? 6.814 -1.417 -4.724 1.00 88.31 301 ILE A N 1
ATOM 2291 C CA . ILE A 1 301 ? 7.343 -2.756 -4.947 1.00 88.31 301 ILE A CA 1
ATOM 2292 C C . ILE A 1 301 ? 8.856 -2.687 -5.215 1.00 88.31 301 ILE A C 1
ATOM 2294 O O . ILE A 1 301 ? 9.580 -3.643 -4.950 1.00 88.31 301 ILE A O 1
ATOM 2298 N N . VAL A 1 302 ? 9.368 -1.534 -5.667 1.00 90.00 302 VAL A N 1
ATOM 2299 C CA . VAL A 1 302 ? 10.769 -1.356 -6.080 1.00 90.00 302 VAL A CA 1
ATOM 2300 C C . VAL A 1 302 ? 11.786 -1.683 -4.975 1.00 90.00 302 VAL A C 1
ATOM 2302 O O . VAL A 1 302 ? 12.739 -2.400 -5.277 1.00 90.00 302 VAL A O 1
ATOM 2305 N N . PRO A 1 303 ? 11.645 -1.216 -3.715 1.00 89.81 303 PRO A N 1
ATOM 2306 C CA . PRO A 1 303 ? 12.559 -1.614 -2.643 1.00 89.81 303 PRO A CA 1
ATOM 2307 C C . PRO A 1 303 ? 12.589 -3.131 -2.421 1.00 89.81 303 PRO A C 1
ATOM 2309 O O . PRO A 1 303 ? 13.665 -3.695 -2.283 1.00 89.81 303 PRO A O 1
ATOM 2312 N N . VAL A 1 304 ? 11.432 -3.799 -2.471 1.00 89.56 304 VAL A N 1
ATOM 2313 C CA . VAL A 1 304 ? 11.335 -5.257 -2.288 1.00 89.56 304 VAL A CA 1
ATOM 2314 C C . VAL A 1 304 ? 12.008 -6.008 -3.434 1.00 89.56 304 VAL A C 1
ATOM 2316 O O . VAL A 1 304 ? 12.748 -6.954 -3.192 1.00 89.56 304 VAL A O 1
ATOM 2319 N N . LEU A 1 305 ? 11.816 -5.562 -4.679 1.00 89.88 305 LEU A N 1
ATOM 2320 C CA . LEU A 1 305 ? 12.498 -6.156 -5.834 1.00 89.88 305 LEU A CA 1
ATOM 2321 C C . LEU A 1 305 ? 14.014 -5.957 -5.783 1.00 89.88 305 LEU A C 1
ATOM 2323 O O . LEU A 1 305 ? 14.757 -6.824 -6.230 1.00 89.88 305 LEU A O 1
ATOM 2327 N N . ARG A 1 306 ? 14.481 -4.836 -5.223 1.00 89.25 306 ARG A N 1
ATOM 2328 C CA . ARG A 1 306 ? 15.911 -4.613 -4.989 1.00 89.25 306 ARG A CA 1
ATOM 2329 C C . ARG A 1 306 ? 16.462 -5.588 -3.953 1.00 89.25 306 ARG A C 1
ATOM 2331 O O . ARG A 1 306 ? 17.539 -6.127 -4.167 1.00 89.25 306 ARG A O 1
ATOM 2338 N N . ASP A 1 307 ? 15.730 -5.827 -2.870 1.00 87.88 307 ASP A N 1
ATOM 2339 C CA . ASP A 1 307 ? 16.138 -6.780 -1.830 1.00 87.88 307 ASP A CA 1
ATOM 2340 C C . ASP A 1 307 ? 16.077 -8.237 -2.327 1.00 87.88 307 ASP A C 1
ATOM 2342 O O . ASP A 1 307 ? 16.819 -9.090 -1.847 1.00 87.88 307 ASP A O 1
ATOM 2346 N N . ALA A 1 308 ? 15.233 -8.516 -3.326 1.00 88.56 308 ALA A N 1
ATOM 2347 C CA . ALA A 1 308 ? 15.176 -9.792 -4.037 1.00 88.56 308 ALA A CA 1
ATOM 2348 C C . ALA A 1 308 ? 16.190 -9.908 -5.194 1.00 88.56 308 ALA A C 1
ATOM 2350 O O . ALA A 1 308 ? 16.185 -10.912 -5.907 1.00 88.56 308 ALA A O 1
ATOM 2351 N N . ALA A 1 309 ? 17.040 -8.900 -5.421 1.00 86.25 309 ALA A N 1
ATOM 2352 C CA . ALA A 1 309 ? 18.004 -8.936 -6.513 1.00 86.25 309 ALA A CA 1
ATOM 2353 C C . ALA A 1 309 ? 18.988 -10.103 -6.328 1.00 86.25 309 ALA A C 1
ATOM 2355 O O . ALA A 1 309 ? 19.613 -10.256 -5.278 1.00 86.25 309 ALA A O 1
ATOM 2356 N N . GLY A 1 310 ? 19.127 -10.927 -7.367 1.00 86.81 310 GLY A N 1
ATOM 2357 C CA . GLY A 1 310 ? 19.963 -12.130 -7.334 1.00 86.81 310 GLY A CA 1
ATOM 2358 C C . GLY A 1 310 ? 19.279 -13.374 -6.762 1.00 86.81 310 GLY A C 1
ATOM 2359 O O . GLY A 1 310 ? 19.966 -14.362 -6.539 1.00 86.81 310 GLY A O 1
ATOM 2360 N N . LEU A 1 311 ? 17.968 -13.329 -6.510 1.00 90.25 311 LEU A N 1
ATOM 2361 C CA . LEU A 1 311 ? 17.132 -14.524 -6.354 1.00 90.25 311 LEU A CA 1
ATOM 2362 C C . LEU A 1 311 ? 16.504 -14.905 -7.702 1.00 90.25 311 LEU A C 1
ATOM 2364 O O . LEU A 1 311 ? 16.486 -14.096 -8.637 1.00 90.25 311 LEU A O 1
ATOM 2368 N N . ASP A 1 312 ? 15.941 -16.110 -7.778 1.00 92.25 312 ASP A N 1
ATOM 2369 C CA . ASP A 1 312 ? 15.129 -16.543 -8.917 1.00 92.25 312 ASP A CA 1
ATOM 2370 C C . ASP A 1 312 ? 14.029 -15.517 -9.274 1.00 92.25 312 ASP A C 1
ATOM 2372 O O . ASP A 1 312 ? 13.399 -14.896 -8.406 1.00 92.25 312 ASP A O 1
ATOM 2376 N N . ARG A 1 313 ? 13.771 -15.342 -10.579 1.00 91.62 313 ARG A N 1
ATOM 2377 C CA . ARG A 1 313 ? 12.807 -14.354 -11.097 1.00 91.62 313 ARG A CA 1
ATOM 2378 C C . ARG A 1 313 ? 11.417 -14.550 -10.492 1.00 91.62 313 ARG A C 1
ATOM 2380 O O . ARG A 1 313 ? 10.784 -13.562 -10.119 1.00 91.62 313 ARG A O 1
ATOM 2387 N N . ALA A 1 314 ? 10.955 -15.792 -10.340 1.00 91.50 314 ALA A N 1
ATOM 2388 C CA . ALA A 1 314 ? 9.647 -16.065 -9.758 1.00 91.50 314 ALA A CA 1
ATOM 2389 C C . ALA A 1 314 ? 9.613 -15.711 -8.263 1.00 91.50 314 ALA A C 1
ATOM 2391 O O . ALA A 1 314 ? 8.614 -15.168 -7.795 1.00 91.50 314 ALA A O 1
ATOM 2392 N N . VAL A 1 315 ? 10.708 -15.890 -7.515 1.00 93.31 315 VAL A N 1
ATOM 2393 C CA . VAL A 1 315 ? 10.795 -15.415 -6.120 1.00 93.31 315 VAL A CA 1
ATOM 2394 C C . VAL A 1 315 ? 10.651 -13.893 -6.051 1.00 93.31 315 VAL A C 1
ATOM 2396 O O . VAL A 1 315 ? 9.864 -13.389 -5.245 1.00 93.31 315 VAL A O 1
ATOM 2399 N N . ALA A 1 316 ? 11.361 -13.152 -6.908 1.00 93.12 316 ALA A N 1
ATOM 2400 C CA . ALA A 1 316 ? 11.280 -11.692 -6.941 1.00 93.12 316 ALA A CA 1
ATOM 2401 C C . ALA A 1 316 ? 9.861 -11.204 -7.286 1.00 93.12 316 ALA A C 1
ATOM 2403 O O . ALA A 1 316 ? 9.311 -10.343 -6.594 1.00 93.12 316 ALA A O 1
ATOM 2404 N N . VAL A 1 317 ? 9.226 -11.798 -8.301 1.00 92.62 317 VAL A N 1
ATOM 2405 C CA . VAL A 1 317 ? 7.843 -11.477 -8.693 1.00 92.62 317 VAL A CA 1
ATOM 2406 C C . VAL A 1 317 ? 6.855 -11.844 -7.586 1.00 92.62 317 VAL A C 1
ATOM 2408 O O . VAL A 1 317 ? 5.958 -11.056 -7.281 1.00 92.62 317 VAL A O 1
ATOM 2411 N N . ALA A 1 318 ? 7.024 -12.992 -6.928 1.00 92.62 318 ALA A N 1
ATOM 2412 C CA . ALA A 1 318 ? 6.182 -13.404 -5.809 1.00 92.62 318 ALA A CA 1
ATOM 2413 C C . ALA A 1 318 ? 6.293 -12.429 -4.628 1.00 92.62 318 ALA A C 1
ATOM 2415 O O . ALA A 1 318 ? 5.274 -11.991 -4.087 1.00 92.62 318 ALA A O 1
ATOM 2416 N N . ALA A 1 319 ? 7.513 -12.027 -4.264 1.00 93.56 319 ALA A N 1
ATOM 2417 C CA . ALA A 1 319 ? 7.747 -11.031 -3.224 1.00 93.56 319 ALA A CA 1
ATOM 2418 C C . ALA A 1 319 ? 7.148 -9.665 -3.594 1.00 93.56 319 ALA A C 1
ATOM 2420 O O . ALA A 1 319 ? 6.537 -9.003 -2.752 1.00 93.56 319 ALA A O 1
ATOM 2421 N N . GLY A 1 320 ? 7.253 -9.264 -4.863 1.00 91.56 320 GLY A N 1
ATOM 2422 C CA . GLY A 1 320 ? 6.624 -8.045 -5.354 1.00 91.56 320 GLY A CA 1
ATOM 2423 C C . GLY A 1 320 ? 5.095 -8.102 -5.307 1.00 91.56 320 GLY A C 1
ATOM 2424 O O . GLY A 1 320 ? 4.459 -7.149 -4.858 1.00 91.56 320 GLY A O 1
ATOM 2425 N N . CYS A 1 321 ? 4.493 -9.236 -5.672 1.00 90.75 321 CYS A N 1
ATOM 2426 C CA . CYS A 1 321 ? 3.053 -9.467 -5.532 1.00 90.75 321 CYS A CA 1
ATOM 2427 C C . CYS A 1 321 ? 2.611 -9.398 -4.066 1.00 90.75 321 CYS A C 1
ATOM 2429 O O . CYS A 1 321 ? 1.580 -8.800 -3.756 1.00 90.75 321 CYS A O 1
ATOM 2431 N N . LEU A 1 322 ? 3.400 -9.972 -3.156 1.00 90.56 322 LEU A N 1
ATOM 2432 C CA . LEU A 1 322 ? 3.147 -9.929 -1.720 1.00 90.56 322 LEU A CA 1
ATOM 2433 C C . LEU A 1 322 ? 3.169 -8.483 -1.197 1.00 90.56 322 LEU A C 1
ATOM 2435 O O . LEU A 1 322 ? 2.228 -8.066 -0.520 1.00 90.56 322 LEU A O 1
ATOM 2439 N N . ALA A 1 323 ? 4.176 -7.695 -1.586 1.00 89.25 323 ALA A N 1
ATOM 2440 C CA . ALA A 1 323 ? 4.272 -6.269 -1.266 1.00 89.25 323 ALA A CA 1
ATOM 2441 C C . ALA A 1 323 ? 3.113 -5.446 -1.862 1.00 89.25 323 ALA A C 1
ATOM 2443 O O . ALA A 1 323 ? 2.641 -4.489 -1.252 1.00 89.25 323 ALA A O 1
ATOM 2444 N N . ALA A 1 324 ? 2.606 -5.859 -3.026 1.00 85.12 324 ALA A N 1
ATOM 2445 C CA . ALA A 1 324 ? 1.435 -5.283 -3.679 1.00 85.12 324 ALA A CA 1
ATOM 2446 C C . ALA A 1 324 ? 0.095 -5.783 -3.103 1.00 85.12 324 ALA A C 1
ATOM 2448 O O . ALA A 1 324 ? -0.960 -5.506 -3.679 1.00 85.12 324 ALA A O 1
ATOM 2449 N N . THR A 1 325 ? 0.098 -6.531 -1.992 1.00 86.50 325 THR A N 1
ATOM 2450 C CA . THR A 1 325 ? -1.093 -7.137 -1.357 1.00 86.50 325 THR A CA 1
ATOM 2451 C C . THR A 1 325 ? -1.860 -8.120 -2.255 1.00 86.50 325 THR A C 1
ATOM 2453 O O . THR A 1 325 ? -3.054 -8.366 -2.083 1.00 86.50 325 THR A O 1
ATOM 2456 N N . ARG A 1 326 ? -1.178 -8.721 -3.235 1.00 85.94 326 ARG A N 1
ATOM 2457 C CA . ARG A 1 326 ? -1.704 -9.760 -4.131 1.00 85.94 326 ARG A CA 1
ATOM 2458 C C . ARG A 1 326 ? -1.286 -11.144 -3.638 1.00 85.94 326 ARG A C 1
ATOM 2460 O O . ARG A 1 326 ? -0.540 -11.855 -4.303 1.00 85.94 326 ARG A O 1
ATOM 2467 N N . PHE A 1 327 ? -1.770 -11.524 -2.457 1.00 88.50 327 PHE A N 1
ATOM 2468 C CA . PHE A 1 327 ? -1.312 -12.726 -1.744 1.00 88.50 327 PHE A CA 1
ATOM 2469 C C . PHE A 1 327 ? -1.485 -14.022 -2.534 1.00 88.50 327 PHE A C 1
ATOM 2471 O O . PHE A 1 327 ? -0.581 -14.846 -2.560 1.00 88.50 327 PHE A O 1
ATOM 2478 N N . GLU A 1 328 ? -2.617 -14.200 -3.210 1.00 85.44 328 GLU A N 1
ATOM 2479 C CA . GLU A 1 328 ? -2.851 -15.418 -3.989 1.00 85.44 328 GLU A CA 1
ATOM 2480 C C . GLU A 1 328 ? -1.933 -15.494 -5.218 1.00 85.44 328 GLU A C 1
ATOM 2482 O O . GLU A 1 328 ? -1.359 -16.546 -5.486 1.00 85.44 328 GLU A O 1
ATOM 2487 N N . ALA A 1 329 ? -1.702 -14.369 -5.905 1.00 85.94 329 ALA A N 1
ATOM 2488 C CA . ALA A 1 329 ? -0.720 -14.305 -6.986 1.00 85.94 329 ALA A CA 1
ATOM 2489 C C . ALA A 1 329 ? 0.694 -14.600 -6.463 1.00 85.94 329 ALA A C 1
ATOM 2491 O O . ALA A 1 329 ? 1.399 -15.418 -7.043 1.00 85.94 329 ALA A O 1
ATOM 2492 N N . ALA A 1 330 ? 1.075 -14.020 -5.320 1.00 90.56 330 ALA A N 1
ATOM 2493 C CA . ALA A 1 330 ? 2.359 -14.290 -4.679 1.00 90.56 330 ALA A CA 1
ATOM 2494 C C . ALA A 1 330 ? 2.553 -15.783 -4.377 1.00 90.56 330 ALA A C 1
ATOM 2496 O O . ALA A 1 330 ? 3.604 -16.334 -4.684 1.00 90.56 330 ALA A O 1
ATOM 2497 N N . ARG A 1 331 ? 1.531 -16.459 -3.832 1.00 90.31 331 ARG A N 1
ATOM 2498 C CA . ARG A 1 331 ? 1.578 -17.904 -3.556 1.00 90.31 331 ARG A CA 1
ATOM 2499 C C . ARG A 1 331 ? 1.734 -18.731 -4.824 1.00 90.31 331 ARG A C 1
ATOM 2501 O O . ARG A 1 331 ? 2.578 -19.619 -4.863 1.00 90.31 3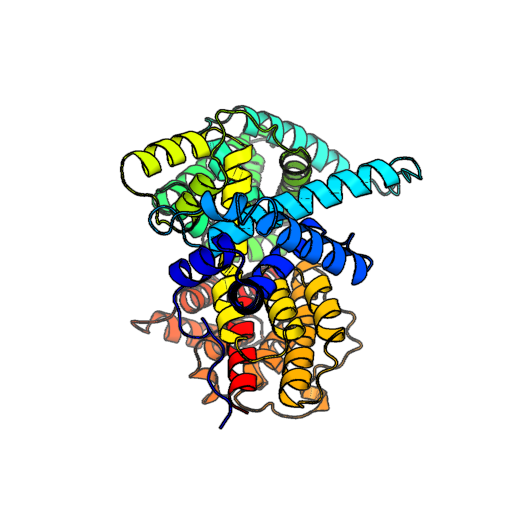31 ARG A O 1
ATOM 2508 N N . ARG A 1 332 ? 0.932 -18.439 -5.851 1.00 87.69 332 ARG A N 1
ATOM 2509 C CA . ARG A 1 332 ? 0.986 -19.158 -7.131 1.00 87.69 332 ARG A CA 1
ATOM 2510 C C . ARG A 1 332 ? 2.351 -19.005 -7.786 1.00 87.69 332 ARG A C 1
ATOM 2512 O O . ARG A 1 332 ? 2.941 -20.005 -8.163 1.00 87.69 332 ARG A O 1
ATOM 2519 N N . VAL A 1 333 ? 2.872 -17.781 -7.855 1.00 89.69 333 VAL A N 1
ATOM 2520 C CA . VAL A 1 333 ? 4.190 -17.513 -8.443 1.00 89.69 333 VAL A CA 1
ATOM 2521 C C . VAL A 1 333 ? 5.305 -18.162 -7.615 1.00 89.69 333 VAL A C 1
ATOM 2523 O O . VAL A 1 333 ? 6.187 -18.790 -8.187 1.00 89.69 333 VAL A O 1
ATOM 2526 N N . ALA A 1 334 ? 5.244 -18.107 -6.279 1.00 90.75 334 ALA A N 1
ATOM 2527 C CA . ALA A 1 334 ? 6.218 -18.793 -5.424 1.00 90.75 334 ALA A CA 1
ATOM 2528 C C . ALA A 1 334 ? 6.215 -20.319 -5.637 1.00 90.75 334 ALA A C 1
ATOM 2530 O O . ALA A 1 334 ? 7.269 -20.947 -5.590 1.00 90.75 334 ALA A O 1
ATOM 2531 N N . ALA A 1 335 ? 5.055 -20.918 -5.925 1.00 88.94 335 ALA A N 1
ATOM 2532 C CA . ALA A 1 335 ? 4.939 -22.344 -6.232 1.00 88.94 335 ALA A CA 1
ATOM 2533 C C . ALA A 1 335 ? 5.526 -22.736 -7.604 1.00 88.94 335 ALA A C 1
ATOM 2535 O O . ALA A 1 335 ? 5.792 -23.915 -7.833 1.00 88.94 335 ALA A O 1
ATOM 2536 N N . LEU A 1 336 ? 5.748 -21.771 -8.507 1.00 87.75 336 LEU A N 1
ATOM 2537 C CA . LEU A 1 336 ? 6.398 -21.997 -9.804 1.00 87.75 336 LEU A CA 1
ATOM 2538 C C . LEU A 1 336 ? 7.928 -22.021 -9.712 1.00 87.75 336 LEU A C 1
ATOM 2540 O O . LEU A 1 336 ? 8.580 -22.321 -10.710 1.00 87.75 336 LEU A O 1
ATOM 2544 N N . VAL A 1 337 ? 8.516 -21.725 -8.549 1.00 88.44 337 VAL A N 1
ATOM 2545 C CA . VAL A 1 337 ? 9.971 -21.733 -8.366 1.00 88.44 337 VAL A CA 1
ATOM 2546 C C . VAL A 1 337 ? 10.489 -23.166 -8.504 1.00 88.44 337 VAL A C 1
ATOM 2548 O O . VAL A 1 337 ? 10.288 -24.012 -7.633 1.00 88.44 337 VAL A O 1
ATOM 2551 N N . ARG A 1 338 ? 11.172 -23.434 -9.621 1.00 77.44 338 ARG A N 1
ATOM 2552 C CA . ARG A 1 338 ? 11.791 -24.733 -9.948 1.00 77.44 338 ARG A CA 1
ATOM 2553 C C . ARG A 1 338 ? 13.303 -24.758 -9.712 1.00 77.44 338 ARG A C 1
ATOM 2555 O O . ARG A 1 338 ? 13.945 -25.732 -10.091 1.00 77.44 338 ARG A O 1
ATOM 2562 N N . GLY A 1 339 ? 13.860 -23.692 -9.132 1.00 70.12 339 GLY A N 1
ATOM 2563 C CA . GLY A 1 339 ? 15.301 -23.514 -8.963 1.00 70.12 339 GLY A CA 1
ATOM 2564 C C . GLY A 1 339 ? 15.977 -24.695 -8.261 1.00 70.12 339 GLY A C 1
ATOM 2565 O O . GLY A 1 339 ? 15.448 -25.262 -7.300 1.00 70.12 339 GLY A O 1
ATOM 2566 N N . GLU A 1 340 ? 17.168 -25.056 -8.742 1.00 76.81 340 GLU A N 1
ATOM 2567 C CA . GLU A 1 340 ? 18.000 -26.102 -8.136 1.00 76.81 340 GLU A CA 1
ATOM 2568 C C . GLU A 1 340 ? 18.587 -25.629 -6.792 1.00 76.81 340 GLU A C 1
ATOM 2570 O O . GLU A 1 340 ? 18.724 -26.413 -5.842 1.00 76.81 340 GLU A O 1
ATOM 2575 N N . GLU A 1 341 ? 18.847 -24.323 -6.667 1.00 90.00 341 GLU A N 1
ATOM 2576 C CA . GLU A 1 341 ? 19.433 -23.718 -5.476 1.00 90.00 341 GLU A CA 1
ATOM 2577 C C . GLU A 1 341 ? 18.495 -23.808 -4.260 1.00 90.00 341 GLU A C 1
ATOM 2579 O O . GLU A 1 341 ? 17.332 -23.395 -4.278 1.00 90.00 341 GLU A O 1
ATOM 2584 N N . GLU A 1 342 ? 19.011 -24.339 -3.145 1.00 90.56 342 GLU A N 1
ATOM 2585 C CA . GLU A 1 342 ? 18.267 -24.407 -1.876 1.00 90.56 342 GLU A CA 1
ATOM 2586 C C . GLU A 1 342 ? 17.890 -23.011 -1.362 1.00 90.56 342 GLU A C 1
ATOM 2588 O O . GLU A 1 342 ? 16.858 -22.853 -0.706 1.00 90.56 342 GLU A O 1
ATOM 2593 N N . ARG A 1 343 ? 18.703 -22.000 -1.695 1.00 91.94 343 ARG A N 1
ATOM 2594 C CA . ARG A 1 343 ? 18.457 -20.591 -1.391 1.00 91.94 343 ARG A CA 1
ATOM 2595 C C . ARG A 1 343 ? 17.126 -20.123 -1.985 1.00 91.94 343 ARG A C 1
ATOM 2597 O O . ARG A 1 343 ? 16.254 -19.685 -1.236 1.00 91.94 343 ARG A O 1
ATOM 2604 N N . ASP A 1 344 ? 16.913 -20.306 -3.286 1.00 91.81 344 ASP A N 1
ATOM 2605 C CA . ASP A 1 344 ? 15.664 -19.914 -3.951 1.00 91.81 344 ASP A CA 1
ATOM 2606 C C . ASP A 1 344 ? 14.465 -20.711 -3.437 1.00 91.81 344 ASP A C 1
ATOM 2608 O O . ASP A 1 344 ? 13.414 -20.141 -3.136 1.00 91.81 344 ASP A O 1
ATOM 2612 N N . ARG A 1 345 ? 14.629 -22.025 -3.224 1.00 92.69 345 ARG A N 1
ATOM 2613 C CA . ARG A 1 345 ? 13.571 -22.877 -2.651 1.00 92.69 345 ARG A CA 1
ATOM 2614 C C . ARG A 1 345 ? 13.208 -22.475 -1.220 1.00 92.69 345 ARG A C 1
ATOM 2616 O O . ARG A 1 345 ? 12.060 -22.629 -0.795 1.00 92.69 345 ARG A O 1
ATOM 2623 N N . ARG A 1 346 ? 14.159 -21.964 -0.435 1.00 92.31 346 ARG A N 1
ATOM 2624 C CA . ARG A 1 346 ? 13.893 -21.390 0.891 1.00 92.31 346 ARG A CA 1
ATOM 2625 C C . ARG A 1 346 ? 13.149 -20.060 0.779 1.00 92.31 346 ARG A C 1
ATOM 2627 O O . ARG A 1 346 ? 12.101 -19.936 1.408 1.00 92.31 346 ARG A O 1
ATOM 2634 N N . ALA A 1 347 ? 13.619 -19.132 -0.057 1.00 93.06 347 ALA A N 1
ATOM 2635 C CA . ALA A 1 347 ? 12.949 -17.848 -0.274 1.00 93.06 347 ALA A CA 1
ATOM 2636 C C . ALA A 1 347 ? 11.500 -18.031 -0.743 1.00 93.06 347 ALA A C 1
ATOM 2638 O O . ALA A 1 347 ? 10.592 -17.415 -0.188 1.00 93.06 347 ALA A O 1
ATOM 2639 N N . ALA A 1 348 ? 11.270 -18.927 -1.706 1.00 94.06 348 ALA A N 1
ATOM 2640 C CA . ALA A 1 348 ? 9.941 -19.254 -2.211 1.00 94.06 348 ALA A CA 1
ATOM 2641 C C . ALA A 1 348 ? 9.005 -19.734 -1.092 1.00 94.06 348 ALA A C 1
ATOM 2643 O O . ALA A 1 348 ? 7.899 -19.215 -0.947 1.00 94.06 348 ALA A O 1
ATOM 2644 N N . ARG A 1 349 ? 9.469 -20.670 -0.248 1.00 93.75 349 ARG A N 1
ATOM 2645 C CA . ARG A 1 349 ? 8.698 -21.171 0.903 1.00 93.75 349 ARG A CA 1
ATOM 2646 C C . ARG A 1 349 ? 8.365 -20.065 1.899 1.00 93.75 349 ARG A C 1
ATOM 2648 O O . ARG A 1 349 ? 7.240 -20.023 2.392 1.00 93.75 349 ARG A O 1
ATOM 2655 N N . ASP A 1 350 ? 9.307 -19.176 2.199 1.00 94.19 350 ASP A N 1
ATOM 2656 C CA . ASP A 1 350 ? 9.068 -18.090 3.152 1.00 94.19 350 ASP A CA 1
ATOM 2657 C C . ASP A 1 350 ? 8.111 -17.024 2.598 1.00 94.19 350 ASP A C 1
ATOM 2659 O O . ASP A 1 350 ? 7.223 -16.557 3.314 1.00 94.19 350 ASP A O 1
ATOM 2663 N N . VAL A 1 351 ? 8.232 -16.675 1.312 1.00 94.44 351 VAL A N 1
ATOM 2664 C CA . VAL A 1 351 ? 7.289 -15.775 0.629 1.00 94.44 351 VAL A CA 1
ATOM 2665 C C . VAL A 1 351 ? 5.891 -16.389 0.602 1.00 94.44 351 VAL A C 1
ATOM 2667 O O . VAL A 1 351 ? 4.910 -15.700 0.882 1.00 94.44 351 VAL A O 1
ATOM 2670 N N . GLU A 1 352 ? 5.776 -17.688 0.327 1.00 93.75 352 GLU A N 1
ATOM 2671 C CA . GLU A 1 352 ? 4.493 -18.388 0.327 1.00 93.75 352 GLU A CA 1
ATOM 2672 C C . GLU A 1 352 ? 3.850 -18.413 1.725 1.00 93.75 352 GLU A C 1
ATOM 2674 O O . GLU A 1 352 ? 2.654 -18.143 1.872 1.00 93.75 352 GLU A O 1
ATOM 2679 N N . ARG A 1 353 ? 4.650 -18.691 2.761 1.00 93.56 353 ARG A N 1
ATOM 2680 C CA . ARG A 1 353 ? 4.261 -18.629 4.178 1.00 93.56 353 ARG A CA 1
ATOM 2681 C C . ARG A 1 353 ? 3.721 -17.253 4.562 1.00 93.56 353 ARG A C 1
ATOM 2683 O O . ARG A 1 353 ? 2.601 -17.151 5.071 1.00 93.56 353 ARG A O 1
ATOM 2690 N N . LEU A 1 354 ? 4.463 -16.191 4.239 1.00 94.44 354 LEU A N 1
ATOM 2691 C CA . LEU A 1 354 ? 4.023 -14.814 4.467 1.00 94.44 354 LEU A CA 1
ATOM 2692 C C . LEU A 1 354 ? 2.751 -14.485 3.700 1.00 94.44 354 LEU A C 1
ATOM 2694 O O . LEU A 1 354 ? 1.856 -13.856 4.256 1.00 94.44 354 LEU A O 1
ATOM 2698 N N . ALA A 1 355 ? 2.640 -14.918 2.447 1.00 92.00 355 ALA A N 1
ATOM 2699 C CA . ALA A 1 355 ? 1.454 -14.669 1.647 1.00 92.00 355 ALA A CA 1
ATOM 2700 C C . ALA A 1 355 ? 0.213 -15.358 2.234 1.00 92.00 355 ALA A C 1
ATOM 2702 O O . ALA A 1 355 ? -0.850 -14.742 2.282 1.00 92.00 355 ALA A O 1
ATOM 2703 N N . ARG A 1 356 ? 0.335 -16.584 2.764 1.00 91.44 356 ARG A N 1
ATOM 2704 C CA . ARG A 1 356 ? -0.758 -17.250 3.497 1.00 91.44 356 ARG A CA 1
ATOM 2705 C C . ARG A 1 356 ? -1.149 -16.486 4.762 1.00 91.44 356 ARG A C 1
ATOM 2707 O O . ARG A 1 356 ? -2.334 -16.222 4.967 1.00 91.44 356 ARG A O 1
ATOM 2714 N N . ALA A 1 357 ? -0.169 -16.100 5.578 1.00 91.69 357 ALA A N 1
ATOM 2715 C CA . ALA A 1 357 ? -0.411 -15.330 6.797 1.00 91.69 357 ALA A CA 1
ATOM 2716 C C . ALA A 1 357 ? -1.042 -13.959 6.496 1.00 91.69 357 ALA A C 1
ATOM 2718 O O . ALA A 1 357 ? -1.997 -13.549 7.141 1.00 91.69 357 ALA A O 1
ATOM 2719 N N . ALA A 1 358 ? -0.570 -13.253 5.472 1.00 90.88 358 ALA A N 1
ATOM 2720 C CA . ALA A 1 358 ? -1.101 -11.947 5.099 1.00 90.88 358 ALA A CA 1
ATOM 2721 C C . ALA A 1 358 ? -2.490 -12.028 4.431 1.00 90.88 358 ALA A C 1
ATOM 2723 O O . ALA A 1 358 ? -3.310 -11.117 4.596 1.00 90.88 358 ALA A O 1
ATOM 2724 N N . ALA A 1 359 ? -2.793 -13.127 3.730 1.00 87.94 359 ALA A N 1
ATOM 2725 C CA . ALA A 1 359 ? -4.125 -13.389 3.192 1.00 87.94 359 ALA A CA 1
ATOM 2726 C C . ALA A 1 359 ? -5.172 -13.557 4.304 1.00 87.94 359 ALA A C 1
ATOM 2728 O O . ALA A 1 359 ? -6.270 -13.005 4.186 1.00 87.94 359 ALA A O 1
ATOM 2729 N N . SER A 1 360 ? -4.841 -14.242 5.409 1.00 85.75 360 SER A N 1
ATOM 2730 C CA . SER A 1 360 ? -5.784 -14.386 6.530 1.00 85.75 360 SER A CA 1
ATOM 2731 C C . SER A 1 360 ? -6.112 -13.053 7.197 1.00 85.75 360 SER A C 1
ATOM 2733 O O . SER A 1 360 ? -7.248 -12.836 7.620 1.00 85.75 360 SER A O 1
ATOM 2735 N N . LEU A 1 361 ? -5.161 -12.112 7.206 1.00 84.94 361 LEU A N 1
ATOM 2736 C CA . LEU A 1 361 ? -5.405 -10.752 7.682 1.00 84.94 361 LEU A CA 1
ATOM 2737 C C . LEU A 1 361 ? -6.459 -10.027 6.836 1.00 84.94 361 LEU A C 1
ATOM 2739 O O . LEU A 1 361 ? -7.146 -9.162 7.363 1.00 84.94 361 LEU A O 1
ATOM 2743 N N . HIS A 1 362 ? -6.602 -10.333 5.541 1.00 74.88 362 HIS A N 1
ATOM 2744 C CA . HIS A 1 362 ? -7.534 -9.641 4.635 1.00 74.88 362 HIS A CA 1
ATOM 2745 C C . HIS A 1 362 ? -8.949 -10.224 4.630 1.00 74.88 362 HIS A C 1
ATOM 2747 O O . HIS A 1 362 ? -9.901 -9.482 4.406 1.00 74.88 362 HIS A O 1
ATOM 2753 N N . GLY A 1 363 ? -9.100 -11.523 4.900 1.00 62.78 363 GLY A N 1
ATOM 2754 C CA . GLY A 1 363 ? -10.404 -12.195 4.908 1.00 62.78 363 GLY A CA 1
ATOM 2755 C C . GLY A 1 363 ? -11.237 -11.973 6.174 1.00 62.78 363 GLY A C 1
ATOM 2756 O O . GLY A 1 363 ? -12.388 -12.401 6.214 1.00 62.78 363 GLY A O 1
ATOM 2757 N N . GLY A 1 364 ? -10.669 -11.368 7.226 1.00 51.06 364 GLY A N 1
ATOM 2758 C CA . GLY A 1 364 ? -11.344 -11.149 8.515 1.00 51.06 364 GLY A CA 1
ATOM 2759 C C . GLY A 1 364 ? -11.700 -12.434 9.277 1.00 51.06 364 GLY A C 1
ATOM 2760 O O . GLY A 1 364 ? -12.235 -12.365 10.380 1.00 51.06 364 GLY A O 1
ATOM 2761 N N . ARG A 1 365 ? -11.394 -13.607 8.713 1.00 45.50 365 ARG A N 1
ATOM 2762 C CA . ARG A 1 365 ? -11.534 -14.911 9.354 1.00 45.50 365 ARG A CA 1
ATOM 2763 C C . ARG A 1 365 ? -10.142 -15.517 9.521 1.00 45.50 365 ARG A C 1
ATOM 2765 O O . ARG A 1 365 ? -9.420 -15.606 8.523 1.00 45.50 365 ARG A O 1
ATOM 2772 N N . PRO A 1 366 ? -9.755 -15.927 10.741 1.00 47.97 366 PRO A N 1
ATOM 2773 C CA . PRO A 1 366 ? -8.532 -16.694 10.923 1.00 47.97 366 PRO A CA 1
ATOM 2774 C C . PRO A 1 366 ? -8.608 -17.963 10.057 1.00 47.97 366 PRO A C 1
ATOM 2776 O O . PRO A 1 366 ? -9.705 -18.491 9.838 1.00 47.97 366 PRO A O 1
ATOM 2779 N N . PRO A 1 367 ? -7.474 -18.443 9.516 1.00 47.78 367 PRO A N 1
ATOM 2780 C CA . PRO A 1 367 ? -7.475 -19.700 8.784 1.00 47.78 367 PRO A CA 1
ATOM 2781 C C . PRO A 1 367 ? -7.948 -20.815 9.734 1.00 47.78 367 PRO A C 1
ATOM 2783 O O . PRO A 1 367 ? -7.727 -20.703 10.944 1.00 47.78 367 PRO A O 1
ATOM 2786 N N . PRO A 1 368 ? -8.610 -21.874 9.232 1.00 46.91 368 PRO A N 1
ATOM 2787 C CA . PRO A 1 368 ? -9.031 -22.985 10.078 1.00 46.91 368 PRO A CA 1
ATOM 2788 C C . PRO A 1 368 ? -7.839 -23.502 10.898 1.00 46.91 368 PRO A C 1
ATOM 2790 O O . PRO A 1 368 ? -6.781 -23.816 10.354 1.00 46.91 368 PRO A O 1
ATOM 2793 N N . THR A 1 369 ? -8.029 -23.568 12.215 1.00 49.53 369 THR A N 1
ATOM 2794 C CA . THR A 1 369 ? -7.030 -23.801 13.275 1.00 49.53 369 THR A CA 1
ATOM 2795 C C . THR A 1 369 ? -6.378 -25.190 13.269 1.00 49.53 369 THR A C 1
ATOM 2797 O O . THR A 1 369 ? -5.637 -25.524 14.188 1.00 49.53 369 THR A O 1
ATOM 2800 N N . ASN A 1 370 ? -6.604 -26.004 12.235 1.00 46.69 370 ASN A N 1
ATOM 2801 C CA . ASN A 1 370 ? -6.051 -27.357 12.150 1.00 46.69 370 ASN A CA 1
ATOM 2802 C C . ASN A 1 370 ? -4.562 -27.380 11.750 1.00 46.69 370 ASN A C 1
ATOM 2804 O O . ASN A 1 370 ? -3.916 -28.415 11.896 1.00 46.69 370 ASN A O 1
ATOM 2808 N N . GLU A 1 371 ? -3.996 -26.267 11.270 1.00 49.91 371 GLU A N 1
ATOM 2809 C CA . GLU A 1 371 ? -2.546 -26.129 11.103 1.00 49.91 371 GLU A CA 1
ATOM 2810 C C . GLU A 1 371 ? -1.922 -25.622 12.407 1.00 49.91 371 GLU A C 1
ATOM 2812 O O . GLU A 1 371 ? -2.017 -24.443 12.754 1.00 49.91 371 GLU A O 1
ATOM 2817 N N . VAL A 1 372 ? -1.273 -26.531 13.134 1.00 50.44 372 VAL A N 1
ATOM 2818 C CA . VAL A 1 372 ? -0.531 -26.207 14.353 1.00 50.44 372 VAL A CA 1
ATOM 2819 C C . VAL A 1 372 ? 0.559 -25.174 14.026 1.00 50.44 372 VAL A C 1
ATOM 2821 O O . VAL A 1 372 ? 1.326 -25.358 13.079 1.00 50.44 372 VAL A O 1
ATOM 2824 N N . SER A 1 373 ? 0.630 -24.083 14.801 1.00 51.81 373 SER A N 1
ATOM 2825 C CA . SER A 1 373 ? 1.670 -23.050 14.678 1.00 51.81 373 SER A CA 1
ATOM 2826 C C . SER A 1 373 ? 3.060 -23.694 14.578 1.00 51.81 373 SER A C 1
ATOM 2828 O O . SER A 1 373 ? 3.382 -24.595 15.354 1.00 51.81 373 SER A O 1
ATOM 2830 N N . GLY A 1 374 ? 3.897 -23.239 13.636 1.00 51.72 374 GLY A N 1
ATOM 2831 C CA . GLY A 1 37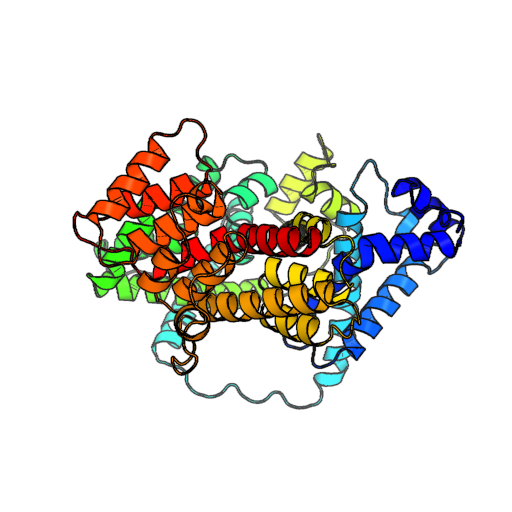4 ? 5.214 -23.836 13.363 1.00 51.72 374 GLY A CA 1
ATOM 2832 C C . GLY A 1 374 ? 6.122 -23.936 14.597 1.00 51.72 374 GLY A C 1
ATOM 2833 O O . GLY A 1 374 ? 6.958 -24.833 14.668 1.00 51.72 374 GLY A O 1
ATOM 2834 N N . LEU A 1 375 ? 5.890 -23.087 15.603 1.00 51.69 375 LEU A N 1
ATOM 2835 C CA . LEU A 1 375 ? 6.547 -23.104 16.914 1.00 51.69 375 LEU A CA 1
ATOM 2836 C C . LEU A 1 375 ? 6.227 -24.342 17.761 1.00 51.69 375 LEU A C 1
ATOM 2838 O O . LEU A 1 375 ? 7.091 -24.833 18.481 1.00 51.69 375 LEU A O 1
ATOM 2842 N N . VAL A 1 376 ? 5.005 -24.869 17.671 1.00 52.81 376 VAL A N 1
ATOM 2843 C CA . VAL A 1 376 ? 4.602 -26.084 18.398 1.00 52.81 376 VAL A CA 1
ATOM 2844 C C . VAL A 1 376 ? 5.248 -27.324 17.771 1.00 52.81 376 VAL A C 1
ATOM 2846 O O . VAL A 1 376 ? 5.482 -28.310 18.459 1.00 52.81 376 VAL A O 1
ATOM 2849 N N . VAL A 1 377 ? 5.569 -27.265 16.474 1.00 52.62 377 VAL A N 1
ATOM 2850 C CA . VAL A 1 377 ? 6.107 -28.401 15.712 1.00 52.62 377 VAL A CA 1
ATOM 2851 C C . VAL A 1 377 ? 7.643 -28.393 15.632 1.00 52.62 377 VAL A C 1
ATOM 2853 O O . VAL A 1 377 ? 8.239 -29.465 15.583 1.00 52.62 377 VAL A O 1
ATOM 2856 N N . ARG A 1 378 ? 8.305 -27.223 15.606 1.00 57.53 378 ARG A N 1
ATOM 2857 C CA . ARG A 1 378 ? 9.746 -27.103 15.273 1.00 57.53 378 ARG A CA 1
ATOM 2858 C C . ARG A 1 378 ? 10.669 -26.589 16.389 1.00 57.53 378 ARG A C 1
ATOM 2860 O O . ARG A 1 378 ? 11.880 -26.633 16.200 1.00 57.53 378 ARG A O 1
ATOM 2867 N N . GLY A 1 379 ? 10.149 -26.143 17.536 1.00 70.19 379 GLY A N 1
ATOM 2868 C CA . GLY A 1 379 ? 10.958 -25.531 18.604 1.00 70.19 379 GLY A CA 1
ATOM 2869 C C . GLY A 1 379 ? 11.159 -24.017 18.432 1.00 70.19 379 GLY A C 1
ATOM 2870 O O . GLY A 1 379 ? 10.441 -23.379 17.661 1.00 70.19 379 GLY A O 1
ATOM 2871 N N . LEU A 1 380 ? 12.096 -23.430 19.193 1.00 78.81 380 LEU A N 1
ATOM 2872 C CA . LEU A 1 380 ? 12.416 -21.996 19.111 1.00 78.81 380 LEU A CA 1
ATOM 2873 C C . LEU A 1 380 ? 13.005 -21.661 17.725 1.00 78.81 380 LEU A C 1
ATOM 2875 O O . LEU A 1 380 ? 13.919 -22.362 17.285 1.00 78.81 380 LEU A O 1
ATOM 2879 N N . PRO A 1 381 ? 12.499 -20.623 17.031 1.00 86.25 381 PRO A N 1
ATOM 2880 C CA . PRO A 1 381 ? 13.056 -20.199 15.750 1.00 86.25 381 PRO A CA 1
ATOM 2881 C C . PRO A 1 381 ? 14.472 -19.636 15.925 1.00 86.25 381 PRO A C 1
ATOM 2883 O O . PRO A 1 381 ? 14.838 -19.192 17.011 1.00 86.25 381 PRO A O 1
ATOM 2886 N N . SER A 1 382 ? 15.258 -19.611 14.845 1.00 88.19 382 SER A N 1
ATOM 2887 C CA . SER A 1 382 ? 16.493 -18.820 14.836 1.00 88.19 382 SER A CA 1
ATOM 2888 C C . SER A 1 382 ? 16.176 -17.324 14.904 1.00 88.19 382 SER A C 1
ATOM 2890 O O . SER A 1 382 ? 15.107 -16.903 14.458 1.00 88.19 382 SER A O 1
ATOM 2892 N N . ASP A 1 383 ? 17.126 -16.511 15.371 1.00 87.38 383 ASP A N 1
ATOM 2893 C CA . ASP A 1 383 ? 16.991 -15.046 15.453 1.00 87.38 383 ASP A CA 1
ATOM 2894 C C . ASP A 1 383 ? 16.550 -14.421 14.118 1.00 87.38 383 ASP A C 1
ATOM 2896 O O . ASP A 1 383 ? 15.801 -13.445 14.073 1.00 87.38 383 ASP A O 1
ATOM 2900 N N . GLU A 1 384 ? 16.976 -15.013 13.001 1.00 86.25 384 GLU A N 1
ATOM 2901 C CA . GLU A 1 384 ? 16.615 -14.552 11.663 1.00 86.25 384 GLU A CA 1
ATOM 2902 C C . GLU A 1 384 ? 15.223 -15.026 11.205 1.00 86.25 384 GLU A C 1
ATOM 2904 O O . GLU A 1 384 ? 14.589 -14.359 10.390 1.00 86.25 384 GLU A O 1
ATOM 2909 N N . GLU A 1 385 ? 14.731 -16.174 11.690 1.00 90.25 385 GLU A N 1
ATOM 2910 C CA . GLU A 1 385 ? 13.382 -16.686 11.383 1.00 90.25 385 GLU A CA 1
ATOM 2911 C C . GLU A 1 385 ? 12.307 -16.132 12.333 1.00 90.25 385 GLU A C 1
ATOM 2913 O O . GLU A 1 385 ? 11.121 -16.104 11.995 1.00 90.25 385 GLU A O 1
ATOM 2918 N N . ALA A 1 386 ? 12.710 -15.658 13.509 1.00 93.12 386 ALA A N 1
ATOM 2919 C CA . ALA A 1 386 ? 11.823 -15.175 14.556 1.00 93.12 386 ALA A CA 1
ATOM 2920 C C . ALA A 1 386 ? 10.788 -14.130 14.082 1.00 93.12 386 ALA A C 1
ATOM 2922 O O . ALA A 1 386 ? 9.611 -14.302 14.412 1.00 93.12 386 ALA A O 1
ATOM 2923 N N . PRO A 1 387 ? 11.122 -13.106 13.262 1.00 95.19 387 PRO A N 1
ATOM 2924 C CA . PRO A 1 387 ? 10.122 -12.157 12.758 1.00 95.19 387 PRO A CA 1
ATOM 2925 C C . PRO A 1 387 ? 9.044 -12.805 11.879 1.00 95.19 387 PRO A C 1
ATOM 2927 O O . PRO A 1 387 ? 7.867 -12.476 12.008 1.00 95.19 387 PRO A O 1
ATOM 2930 N N . LEU A 1 388 ? 9.427 -13.750 11.013 1.00 94.94 388 LEU A N 1
ATOM 2931 C CA . LEU A 1 388 ? 8.494 -14.486 10.156 1.00 94.94 388 LEU A CA 1
ATOM 2932 C C . LEU A 1 388 ? 7.524 -15.315 11.005 1.00 94.94 388 LEU A C 1
ATOM 2934 O O . LEU A 1 388 ? 6.309 -15.238 10.825 1.00 94.94 388 LEU A O 1
ATOM 2938 N N . VAL A 1 389 ? 8.060 -16.068 11.966 1.00 94.31 389 VAL A N 1
ATOM 2939 C CA . VAL A 1 389 ? 7.271 -16.933 12.854 1.00 94.31 389 VAL A CA 1
ATOM 2940 C C . VAL A 1 389 ? 6.359 -16.117 13.772 1.00 94.31 389 VAL A C 1
ATOM 2942 O O . VAL A 1 389 ? 5.200 -16.482 13.966 1.00 94.31 389 VAL A O 1
ATOM 2945 N N . ALA A 1 390 ? 6.833 -14.985 14.297 1.00 95.25 390 ALA A N 1
ATOM 2946 C CA . ALA A 1 390 ? 6.015 -14.092 15.109 1.00 95.25 390 ALA A CA 1
ATOM 2947 C C . ALA A 1 390 ? 4.868 -13.467 14.307 1.00 95.25 390 ALA A C 1
ATOM 2949 O O . ALA A 1 390 ? 3.732 -13.438 14.779 1.00 95.25 390 ALA A O 1
ATOM 2950 N N . PHE A 1 391 ? 5.142 -13.014 13.079 1.00 96.38 391 PHE A N 1
ATOM 2951 C CA . PHE A 1 391 ? 4.116 -12.491 12.177 1.00 96.38 391 PHE A CA 1
ATOM 2952 C C . PHE A 1 391 ? 3.040 -13.544 11.882 1.00 96.38 391 PHE A C 1
ATOM 2954 O O . PHE A 1 391 ? 1.846 -13.274 11.988 1.00 96.38 391 PHE A O 1
ATOM 2961 N N . GLU A 1 392 ? 3.461 -14.765 11.559 1.00 94.69 392 GLU A N 1
ATOM 2962 C CA . GLU A 1 392 ? 2.587 -15.912 11.319 1.00 94.69 392 GLU A CA 1
ATOM 2963 C C . GLU A 1 392 ? 1.714 -16.277 12.526 1.00 94.69 392 GLU A C 1
ATOM 2965 O O . GLU A 1 392 ? 0.539 -16.614 12.360 1.00 94.69 392 GLU A O 1
ATOM 2970 N N . ALA A 1 393 ? 2.282 -16.243 13.731 1.00 93.25 393 ALA A N 1
ATOM 2971 C CA . ALA A 1 393 ? 1.559 -16.516 14.964 1.00 93.25 393 ALA A CA 1
ATOM 2972 C C . ALA A 1 393 ? 0.516 -15.421 15.243 1.00 93.25 393 ALA A C 1
ATOM 2974 O O . ALA A 1 393 ? -0.659 -15.732 15.434 1.00 93.25 393 ALA A O 1
ATOM 2975 N N . LEU A 1 394 ? 0.886 -14.140 15.126 1.00 94.38 394 LEU A N 1
ATOM 2976 C CA . LEU A 1 394 ? -0.065 -13.032 15.273 1.00 94.38 394 LEU A CA 1
ATOM 2977 C C . LEU A 1 394 ? -1.155 -13.054 14.197 1.00 94.38 394 LEU A C 1
ATOM 2979 O O . LEU A 1 394 ? -2.317 -12.775 14.491 1.00 94.38 394 LEU A O 1
ATOM 2983 N N . ALA A 1 395 ? -0.842 -13.441 12.959 1.00 92.19 395 ALA A N 1
ATOM 2984 C CA . ALA A 1 395 ? -1.842 -13.595 11.903 1.00 92.19 395 ALA A CA 1
ATOM 2985 C C . ALA A 1 395 ? -2.878 -14.696 12.205 1.00 92.19 395 ALA A C 1
ATOM 2987 O O . ALA A 1 395 ? -4.015 -14.604 11.734 1.00 92.19 395 ALA A O 1
ATOM 2988 N N . ARG A 1 396 ? -2.513 -15.685 13.031 1.00 90.31 396 ARG A N 1
ATOM 2989 C CA . ARG A 1 396 ? -3.391 -16.748 13.551 1.00 90.31 396 ARG A CA 1
ATOM 2990 C C . ARG A 1 396 ? -3.986 -16.449 14.931 1.00 90.31 396 ARG A C 1
ATOM 2992 O O . ARG A 1 396 ? -4.642 -17.317 15.489 1.00 90.31 396 ARG A O 1
ATOM 2999 N N . ASP A 1 397 ? -3.783 -15.236 15.440 1.00 91.25 397 ASP A N 1
ATOM 3000 C CA . ASP A 1 397 ? -4.246 -14.803 16.763 1.00 91.25 397 ASP A CA 1
ATOM 3001 C C . ASP A 1 397 ? -3.589 -15.534 17.949 1.00 91.25 397 ASP A C 1
ATOM 3003 O O . ASP A 1 397 ? -4.154 -15.648 19.028 1.00 91.25 397 ASP A O 1
ATOM 3007 N N . ASP A 1 398 ? -2.354 -16.008 17.762 1.00 92.56 398 ASP A N 1
ATOM 3008 C CA . ASP A 1 398 ? -1.546 -16.658 18.797 1.00 92.56 398 ASP A CA 1
ATOM 3009 C C . ASP A 1 398 ? -0.469 -15.691 19.320 1.00 92.56 398 ASP A C 1
ATOM 3011 O O . ASP A 1 398 ? 0.712 -15.748 18.954 1.00 92.56 398 ASP A O 1
ATOM 3015 N N . ALA A 1 399 ? -0.896 -14.748 20.166 1.00 93.69 399 ALA A N 1
ATOM 3016 C CA . ALA A 1 399 ? -0.017 -13.743 20.769 1.00 93.69 399 ALA A CA 1
ATOM 3017 C C . ALA A 1 399 ? 1.084 -14.371 21.644 1.00 93.69 399 ALA A C 1
ATOM 3019 O O . ALA A 1 399 ? 2.215 -13.881 21.676 1.00 93.69 399 ALA A O 1
ATOM 3020 N N . HIS A 1 400 ? 0.786 -15.491 22.309 1.00 92.19 400 HIS A N 1
ATOM 3021 C CA . HIS A 1 400 ? 1.741 -16.193 23.166 1.00 92.19 400 HIS A CA 1
ATOM 3022 C C . HIS A 1 400 ? 2.880 -16.825 22.363 1.00 92.19 400 HIS A C 1
ATOM 3024 O O . HIS A 1 400 ? 4.054 -16.640 22.697 1.00 92.19 400 HIS A O 1
ATOM 3030 N N . ALA A 1 401 ? 2.572 -17.541 21.276 1.00 91.56 401 ALA A N 1
ATOM 3031 C CA . ALA A 1 401 ? 3.608 -18.073 20.395 1.00 91.56 401 ALA A CA 1
ATOM 3032 C C . ALA A 1 401 ? 4.422 -16.948 19.750 1.00 91.56 401 ALA A C 1
ATOM 3034 O O . ALA A 1 401 ? 5.648 -17.036 19.720 1.00 91.56 401 ALA A O 1
ATOM 3035 N N . ALA A 1 402 ? 3.772 -15.868 19.308 1.00 93.31 402 ALA A N 1
ATOM 3036 C CA . ALA A 1 402 ? 4.472 -14.726 18.730 1.00 93.31 402 ALA A CA 1
ATOM 3037 C C . ALA A 1 402 ? 5.465 -14.081 19.702 1.00 93.31 402 ALA A C 1
ATOM 3039 O O . ALA A 1 402 ? 6.591 -13.764 19.324 1.00 93.31 402 ALA A O 1
ATOM 3040 N N . HIS A 1 403 ? 5.070 -13.932 20.965 1.00 91.44 403 HIS A N 1
ATOM 3041 C CA . HIS A 1 403 ? 5.935 -13.381 22.001 1.00 91.44 403 HIS A CA 1
ATOM 3042 C C . HIS A 1 403 ? 7.116 -14.304 22.317 1.00 91.44 403 HIS A C 1
ATOM 3044 O O . HIS A 1 403 ? 8.243 -13.836 22.443 1.00 91.44 403 HIS A O 1
ATOM 3050 N N . ARG A 1 404 ? 6.890 -15.625 22.382 1.00 91.25 404 ARG A N 1
ATOM 3051 C CA . ARG A 1 404 ? 7.969 -16.612 22.576 1.00 91.25 404 ARG A CA 1
ATOM 3052 C C . ARG A 1 404 ? 8.925 -16.714 21.390 1.00 91.25 404 ARG A C 1
ATOM 3054 O O . ARG A 1 404 ? 10.066 -17.115 21.588 1.00 91.25 404 ARG A O 1
ATOM 3061 N N . ALA A 1 405 ? 8.474 -16.371 20.185 1.00 92.19 405 ALA A N 1
ATOM 3062 C CA . ALA A 1 405 ? 9.320 -16.360 18.998 1.00 92.19 405 ALA A CA 1
ATOM 3063 C C . ALA A 1 405 ? 10.444 -15.315 19.086 1.00 92.19 405 ALA A C 1
ATOM 3065 O O . ALA A 1 405 ? 11.467 -15.495 18.439 1.00 92.19 405 ALA A O 1
ATOM 3066 N N . ILE A 1 406 ? 10.250 -14.223 19.841 1.00 92.44 406 ILE A N 1
ATOM 3067 C CA . ILE A 1 406 ? 11.150 -13.063 19.853 1.00 92.44 406 ILE A CA 1
ATOM 3068 C C . ILE A 1 406 ? 11.751 -12.866 21.246 1.00 92.44 406 ILE A C 1
ATOM 3070 O O . ILE A 1 406 ? 11.152 -12.251 22.134 1.00 92.44 406 ILE A O 1
ATOM 3074 N N . ASP A 1 407 ? 12.987 -13.322 21.417 1.00 89.56 407 ASP A N 1
ATOM 3075 C CA . ASP A 1 407 ? 13.756 -13.098 22.638 1.00 89.56 407 ASP A CA 1
ATOM 3076 C C . ASP A 1 407 ? 14.319 -11.661 22.740 1.00 89.56 407 ASP A C 1
ATOM 3078 O O . ASP A 1 407 ? 14.051 -10.787 21.908 1.00 89.56 407 ASP A O 1
ATOM 3082 N N . ASP A 1 408 ? 15.052 -11.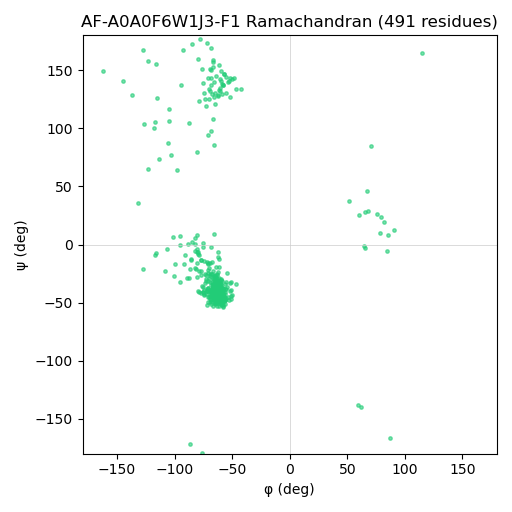365 23.819 1.00 87.94 408 ASP A N 1
ATOM 3083 C CA . ASP A 1 408 ? 15.622 -10.028 24.061 1.00 87.94 408 ASP A CA 1
ATOM 3084 C C . ASP A 1 408 ? 16.744 -9.664 23.081 1.00 87.94 408 ASP A C 1
ATOM 3086 O O . ASP A 1 408 ? 16.972 -8.479 22.816 1.00 87.94 408 ASP A O 1
ATOM 3090 N N . HIS A 1 409 ? 17.445 -10.661 22.534 1.00 87.75 409 HIS A N 1
ATOM 3091 C CA . HIS A 1 409 ? 18.482 -10.437 21.537 1.00 87.75 409 HIS A CA 1
ATOM 3092 C C . HIS A 1 409 ? 17.857 -10.027 20.201 1.00 87.75 409 HIS A C 1
ATOM 3094 O O . HIS A 1 409 ? 18.164 -8.958 19.666 1.00 87.75 409 HIS A O 1
ATOM 3100 N N . THR A 1 410 ? 16.901 -10.821 19.725 1.00 87.31 410 THR A N 1
ATOM 3101 C CA . THR A 1 410 ? 16.154 -10.606 18.486 1.00 87.31 410 THR A CA 1
ATOM 3102 C C . THR A 1 410 ? 15.378 -9.292 18.527 1.00 87.31 410 THR A C 1
ATOM 3104 O O . THR A 1 410 ? 15.354 -8.554 17.542 1.00 87.31 410 THR A O 1
ATOM 3107 N N . ALA A 1 411 ? 14.814 -8.923 19.684 1.00 85.94 411 ALA A N 1
ATOM 3108 C CA . ALA A 1 411 ? 14.094 -7.662 19.881 1.00 85.94 411 ALA A CA 1
ATOM 3109 C C . ALA A 1 411 ? 14.953 -6.393 19.691 1.00 85.94 411 ALA A C 1
ATOM 3111 O O . ALA A 1 411 ? 14.417 -5.284 19.701 1.00 85.94 411 ALA A O 1
ATOM 3112 N N . ARG A 1 412 ? 16.274 -6.513 19.495 1.00 87.06 412 ARG A N 1
ATOM 3113 C CA . ARG A 1 412 ? 17.127 -5.393 19.062 1.00 87.06 412 ARG A CA 1
ATOM 3114 C C . ARG A 1 412 ? 16.875 -5.005 17.606 1.00 87.06 412 ARG A C 1
ATOM 3116 O O . ARG A 1 412 ? 17.117 -3.856 17.238 1.00 87.06 412 ARG A O 1
ATOM 3123 N N . HIS A 1 413 ? 16.380 -5.932 16.785 1.00 91.25 413 HIS A N 1
ATOM 3124 C CA . HIS A 1 413 ? 15.983 -5.642 15.415 1.00 91.25 413 HIS A CA 1
ATOM 3125 C C . HIS A 1 413 ? 14.647 -4.870 15.403 1.00 91.25 413 HIS A C 1
ATOM 3127 O O . HIS A 1 413 ? 13.688 -5.334 16.025 1.00 91.25 413 HIS A O 1
ATOM 3133 N N . PRO A 1 414 ? 14.517 -3.740 14.674 1.00 92.62 414 PRO A N 1
ATOM 3134 C CA . PRO A 1 414 ? 13.314 -2.900 14.717 1.00 92.62 414 PRO A CA 1
ATOM 3135 C C . PRO A 1 414 ? 12.011 -3.658 14.433 1.00 92.62 414 PRO A C 1
ATOM 3137 O O . PRO A 1 414 ? 11.049 -3.544 15.186 1.00 92.62 414 PRO A O 1
ATOM 3140 N N . VAL A 1 415 ? 12.003 -4.504 13.399 1.00 94.94 415 VAL A N 1
ATOM 3141 C CA . VAL A 1 415 ? 10.830 -5.316 13.019 1.00 94.94 415 VAL A CA 1
ATOM 3142 C C . VAL A 1 415 ? 10.429 -6.293 14.122 1.00 94.94 415 VAL A C 1
ATOM 3144 O O . VAL A 1 415 ? 9.250 -6.436 14.431 1.00 94.94 415 VAL A O 1
ATOM 3147 N N . ALA A 1 416 ? 11.409 -6.936 14.757 1.00 94.81 416 ALA A N 1
ATOM 3148 C CA . ALA A 1 416 ? 11.150 -7.863 15.846 1.00 94.81 416 ALA A CA 1
ATOM 3149 C C . ALA A 1 416 ? 10.641 -7.126 17.093 1.00 94.81 416 ALA A C 1
ATOM 3151 O O . ALA A 1 416 ? 9.708 -7.584 17.744 1.00 94.81 416 ALA A O 1
ATOM 3152 N N . ALA A 1 417 ? 11.191 -5.945 17.395 1.00 93.88 417 ALA A N 1
ATOM 3153 C CA . ALA A 1 417 ? 10.709 -5.101 18.485 1.00 93.88 417 ALA A CA 1
ATOM 3154 C C . ALA A 1 417 ? 9.228 -4.728 18.303 1.00 93.88 417 ALA A C 1
ATOM 3156 O O . ALA A 1 417 ? 8.451 -4.828 19.252 1.00 93.88 417 ALA A O 1
ATOM 3157 N N . ARG A 1 418 ? 8.835 -4.350 17.077 1.00 96.44 418 ARG A N 1
ATOM 3158 C CA . ARG A 1 418 ? 7.440 -4.054 16.718 1.00 96.44 418 ARG A CA 1
ATOM 3159 C C . ARG A 1 418 ? 6.534 -5.267 16.908 1.00 96.44 418 ARG A C 1
ATOM 3161 O O . ARG A 1 418 ? 5.553 -5.188 17.639 1.00 96.44 418 ARG A O 1
ATOM 3168 N N . LEU A 1 419 ? 6.890 -6.411 16.320 1.00 97.00 419 LEU A N 1
ATOM 3169 C CA . LEU A 1 419 ? 6.106 -7.647 16.441 1.00 97.00 419 LEU A CA 1
ATOM 3170 C C . LEU A 1 419 ? 5.975 -8.111 17.896 1.00 97.00 419 LEU A C 1
ATOM 3172 O O . LEU A 1 419 ? 4.900 -8.538 18.306 1.00 97.00 419 LEU A O 1
ATOM 3176 N N . ARG A 1 420 ? 7.031 -7.966 18.701 1.00 95.50 420 ARG A N 1
ATOM 3177 C CA . ARG A 1 420 ? 6.999 -8.278 20.132 1.00 95.50 420 ARG A CA 1
ATOM 3178 C C . ARG A 1 420 ? 6.106 -7.323 20.918 1.00 95.50 420 ARG A C 1
ATOM 3180 O O . ARG A 1 420 ? 5.392 -7.769 21.810 1.00 95.50 420 ARG A O 1
ATOM 3187 N N . LEU A 1 421 ? 6.118 -6.028 20.597 1.00 96.44 421 LEU A N 1
ATOM 3188 C CA . LEU A 1 421 ? 5.201 -5.061 21.201 1.00 96.44 421 LEU A CA 1
ATOM 3189 C C . LEU A 1 421 ? 3.742 -5.388 20.852 1.00 96.44 421 LEU A C 1
ATOM 3191 O O . LEU A 1 421 ? 2.897 -5.379 21.744 1.00 96.44 421 LEU A O 1
ATOM 3195 N N . LEU A 1 422 ? 3.455 -5.731 19.593 1.00 96.75 422 LEU A N 1
ATOM 3196 C CA . LEU A 1 422 ? 2.120 -6.157 19.163 1.00 96.75 422 LEU A CA 1
ATOM 3197 C C . LEU A 1 422 ? 1.689 -7.459 19.847 1.00 96.75 422 LEU A C 1
ATOM 3199 O O . LEU A 1 422 ? 0.551 -7.554 20.293 1.00 96.75 422 LEU A O 1
ATOM 3203 N N . ALA A 1 423 ? 2.594 -8.431 19.989 1.00 96.12 423 ALA A N 1
ATOM 3204 C CA . ALA A 1 423 ? 2.326 -9.679 20.700 1.00 96.12 423 ALA A CA 1
ATOM 3205 C C . ALA A 1 423 ? 2.046 -9.457 22.188 1.00 96.12 423 ALA A C 1
ATOM 3207 O O . ALA A 1 423 ? 1.065 -9.979 22.707 1.00 96.12 423 ALA A O 1
ATOM 3208 N N . ALA A 1 424 ? 2.848 -8.630 22.862 1.00 95.25 424 ALA A N 1
ATOM 3209 C CA . ALA A 1 424 ? 2.592 -8.261 24.249 1.00 95.25 424 ALA A CA 1
ATOM 3210 C C . ALA A 1 424 ? 1.258 -7.513 24.390 1.00 95.25 424 ALA A C 1
ATOM 3212 O O . ALA A 1 424 ? 0.488 -7.806 25.297 1.00 95.25 424 ALA A O 1
ATOM 3213 N N . GLY A 1 425 ? 0.969 -6.575 23.481 1.00 95.19 425 GLY A N 1
ATOM 3214 C CA . GLY A 1 425 ? -0.274 -5.808 23.483 1.00 95.19 425 GLY A CA 1
ATOM 3215 C C . GLY A 1 425 ? -1.517 -6.651 23.204 1.00 95.19 425 GLY A C 1
ATOM 3216 O O . GLY A 1 425 ? -2.565 -6.356 23.763 1.00 95.19 425 GLY A O 1
ATOM 3217 N N . ALA A 1 426 ? -1.412 -7.687 22.373 1.00 94.44 426 ALA A N 1
ATOM 3218 C CA . ALA A 1 426 ? -2.500 -8.621 22.078 1.00 94.44 426 ALA A CA 1
ATOM 3219 C C . ALA A 1 426 ? -2.663 -9.731 23.135 1.00 94.44 426 ALA A C 1
ATOM 3221 O O . ALA A 1 426 ? -3.707 -10.373 23.186 1.00 94.44 426 ALA A O 1
ATOM 3222 N N . GLY A 1 427 ? -1.625 -9.995 23.934 1.00 89.81 427 GLY A N 1
ATOM 3223 C CA . GLY A 1 427 ? -1.589 -11.080 24.913 1.00 89.81 427 GLY A CA 1
ATOM 3224 C C . GLY A 1 427 ? -2.179 -10.727 26.282 1.00 89.81 427 GLY A C 1
ATOM 3225 O O . GLY A 1 427 ? -2.742 -9.658 26.501 1.00 89.81 427 GLY A O 1
ATOM 3226 N N . GLU A 1 428 ? -2.000 -11.645 27.234 1.00 82.69 428 GLU A N 1
ATOM 3227 C CA . GLU A 1 428 ? -2.572 -11.566 28.590 1.00 82.69 428 GLU A CA 1
ATOM 3228 C C . GLU A 1 428 ? -1.761 -10.695 29.574 1.00 82.69 428 GLU A C 1
ATOM 3230 O O . GLU A 1 428 ? -2.151 -10.557 30.731 1.00 82.69 428 GLU A O 1
ATOM 3235 N N . ASP A 1 429 ? -0.644 -10.089 29.143 1.00 89.19 429 ASP A N 1
ATOM 3236 C CA . ASP A 1 429 ? 0.234 -9.260 29.990 1.00 89.19 429 ASP A CA 1
ATOM 3237 C C . ASP A 1 429 ? 0.230 -7.772 29.562 1.00 89.19 429 ASP A C 1
ATOM 3239 O O . ASP A 1 429 ? 1.204 -7.253 28.992 1.00 89.19 429 ASP A O 1
ATOM 3243 N N . PRO A 1 430 ? -0.865 -7.041 29.846 1.00 88.56 430 PRO A N 1
ATOM 3244 C CA . PRO A 1 430 ? -1.006 -5.632 29.483 1.00 88.56 430 PRO A CA 1
ATOM 3245 C C . PRO A 1 430 ? -0.020 -4.726 30.238 1.00 88.56 430 PRO A C 1
ATOM 3247 O O . PRO A 1 430 ? 0.314 -3.639 29.759 1.00 88.56 430 PRO A O 1
ATOM 3250 N N . VAL A 1 431 ? 0.484 -5.154 31.402 1.00 92.88 431 VAL A N 1
ATOM 3251 C CA . VAL A 1 431 ? 1.485 -4.401 32.174 1.00 92.88 431 VAL A CA 1
ATOM 3252 C C . VAL A 1 431 ? 2.805 -4.367 31.412 1.00 92.88 431 VAL A C 1
ATOM 3254 O O . VAL A 1 431 ? 3.363 -3.289 31.177 1.00 92.88 431 VAL A O 1
ATOM 3257 N N . ARG A 1 432 ? 3.276 -5.531 30.954 1.00 92.50 432 ARG A N 1
ATOM 3258 C CA . ARG A 1 432 ? 4.482 -5.627 30.131 1.00 92.50 432 ARG A CA 1
ATOM 3259 C C . ARG A 1 432 ? 4.321 -4.905 28.802 1.00 92.50 432 ARG A C 1
ATOM 3261 O O . ARG A 1 432 ? 5.245 -4.198 28.400 1.00 92.50 432 ARG A O 1
ATOM 3268 N N . ALA A 1 433 ? 3.164 -5.021 28.150 1.00 94.56 433 ALA A N 1
ATOM 3269 C CA . ALA A 1 433 ? 2.883 -4.295 26.912 1.00 94.56 433 ALA A CA 1
ATOM 3270 C C . ALA A 1 433 ? 3.051 -2.778 27.088 1.00 94.56 433 ALA A C 1
ATOM 3272 O O . ALA A 1 433 ? 3.753 -2.132 26.308 1.00 94.56 433 ALA A O 1
ATOM 3273 N N . ARG A 1 434 ? 2.473 -2.206 28.153 1.00 96.31 434 ARG A N 1
ATOM 3274 C CA . ARG A 1 434 ? 2.596 -0.772 28.460 1.00 96.31 434 ARG A CA 1
ATOM 3275 C C . ARG A 1 434 ? 4.022 -0.372 28.825 1.00 96.31 434 ARG A C 1
ATOM 3277 O O . ARG A 1 434 ? 4.443 0.717 28.441 1.00 96.31 434 ARG A O 1
ATOM 3284 N N . SER A 1 435 ? 4.770 -1.226 29.526 1.00 95.50 435 SER A N 1
ATOM 3285 C CA . SER A 1 435 ? 6.198 -0.991 29.787 1.00 95.50 435 SER A CA 1
ATOM 3286 C C . SER A 1 435 ? 6.982 -0.885 28.479 1.00 95.50 435 SER A C 1
ATOM 3288 O O . SER A 1 435 ? 7.646 0.121 28.248 1.00 95.50 435 SER A O 1
ATOM 3290 N N . LEU A 1 436 ? 6.826 -1.865 27.581 1.00 94.94 436 LEU A N 1
ATOM 3291 C CA . LEU A 1 436 ? 7.480 -1.861 26.270 1.00 94.94 436 LEU A CA 1
ATOM 3292 C C . LEU A 1 436 ? 7.075 -0.638 25.434 1.00 94.94 436 LEU A C 1
ATOM 3294 O O . LEU A 1 436 ? 7.925 -0.021 24.796 1.00 94.94 436 LEU A O 1
ATOM 3298 N N . ALA A 1 437 ? 5.797 -0.254 25.458 1.00 96.56 437 ALA A N 1
ATOM 3299 C CA . ALA A 1 437 ? 5.312 0.927 24.750 1.00 96.56 437 ALA A CA 1
ATOM 3300 C C . ALA A 1 437 ? 5.959 2.222 25.274 1.00 96.56 437 ALA A C 1
ATOM 3302 O O . ALA A 1 437 ? 6.415 3.046 24.481 1.00 96.56 437 ALA A O 1
ATOM 3303 N N . ARG A 1 438 ? 6.066 2.384 26.602 1.00 96.81 438 ARG A N 1
ATOM 3304 C CA . ARG A 1 438 ? 6.758 3.529 27.220 1.00 96.81 438 ARG A CA 1
ATOM 3305 C C . ARG A 1 438 ? 8.230 3.565 26.825 1.00 96.81 438 ARG A C 1
ATOM 3307 O O . ARG A 1 438 ? 8.711 4.619 26.408 1.00 96.81 438 ARG A O 1
ATOM 3314 N N . ASP A 1 439 ? 8.904 2.418 26.859 1.00 95.12 439 ASP A N 1
ATOM 3315 C CA . ASP A 1 439 ? 10.303 2.302 26.443 1.00 95.12 439 ASP A CA 1
ATOM 3316 C C . ASP A 1 439 ? 10.499 2.708 24.980 1.00 95.12 439 ASP A C 1
ATOM 3318 O O . ASP A 1 439 ? 11.493 3.348 24.649 1.00 95.12 439 ASP A O 1
ATOM 3322 N N . VAL A 1 440 ? 9.559 2.366 24.092 1.00 94.94 440 VAL A N 1
ATOM 3323 C CA . VAL A 1 440 ? 9.589 2.804 22.690 1.00 94.94 440 VAL A CA 1
ATOM 3324 C C . VAL A 1 440 ? 9.407 4.318 22.587 1.00 94.94 440 VAL A C 1
ATOM 3326 O O . VAL A 1 440 ? 10.212 4.968 21.924 1.00 94.94 440 VAL A O 1
ATOM 3329 N N . THR A 1 441 ? 8.418 4.899 23.273 1.00 94.69 441 THR A N 1
ATOM 3330 C CA . THR A 1 441 ? 8.174 6.355 23.236 1.00 94.69 441 THR A CA 1
ATOM 3331 C C . THR A 1 441 ? 9.307 7.185 23.842 1.00 94.69 441 THR A C 1
ATOM 3333 O O . THR A 1 441 ? 9.512 8.326 23.441 1.00 94.69 441 THR A O 1
ATOM 3336 N N . ALA A 1 442 ? 10.073 6.614 24.776 1.00 94.06 442 ALA A N 1
ATOM 3337 C CA . ALA A 1 442 ? 11.219 7.274 25.392 1.00 94.06 442 ALA A CA 1
ATOM 3338 C C . ALA A 1 442 ? 12.470 7.291 24.490 1.00 94.06 442 ALA A C 1
ATOM 3340 O O . ALA A 1 442 ? 13.421 8.022 24.772 1.00 94.06 442 ALA A O 1
ATOM 3341 N N . ARG A 1 443 ? 12.507 6.501 23.406 1.00 92.31 443 ARG A N 1
ATOM 3342 C CA . ARG A 1 443 ? 13.661 6.439 22.495 1.00 92.31 443 ARG A CA 1
ATOM 3343 C C . ARG A 1 443 ? 13.663 7.648 21.547 1.00 92.31 443 ARG A C 1
ATOM 3345 O O . ARG A 1 443 ? 12.745 7.776 20.740 1.00 92.31 443 ARG A O 1
ATOM 3352 N N . PRO A 1 444 ? 14.739 8.459 21.504 1.00 86.38 444 PRO A N 1
ATOM 3353 C CA . PRO A 1 444 ? 14.802 9.659 20.656 1.00 86.38 444 PRO A CA 1
ATOM 3354 C C . PRO A 1 444 ? 14.691 9.407 19.144 1.00 86.38 444 PRO A C 1
ATOM 3356 O O . PRO A 1 444 ? 14.443 10.332 18.378 1.00 86.38 444 PRO A O 1
ATOM 3359 N N . ARG A 1 445 ? 14.946 8.173 18.696 1.00 87.31 445 ARG A N 1
ATOM 3360 C CA . ARG A 1 445 ? 14.955 7.768 17.280 1.00 87.31 445 ARG A CA 1
ATOM 3361 C C . ARG A 1 445 ? 14.151 6.491 17.052 1.00 87.31 445 ARG A C 1
ATOM 3363 O O . ARG A 1 445 ? 14.561 5.636 16.270 1.00 87.31 445 ARG A O 1
ATOM 3370 N N . ALA A 1 446 ? 13.056 6.317 17.789 1.00 87.00 446 ALA A N 1
ATOM 3371 C CA . ALA A 1 446 ? 12.124 5.244 17.478 1.00 87.00 446 ALA A CA 1
ATOM 3372 C C . ALA A 1 446 ? 11.609 5.404 16.041 1.00 87.00 446 ALA A C 1
ATOM 3374 O O . ALA A 1 446 ? 11.299 6.510 15.596 1.00 87.00 446 ALA A O 1
ATOM 3375 N N . ASP A 1 447 ? 11.539 4.286 15.324 1.00 89.56 447 ASP A N 1
ATOM 3376 C CA . ASP A 1 447 ? 10.839 4.219 14.049 1.00 89.56 447 ASP A CA 1
ATOM 3377 C C . ASP A 1 447 ? 9.370 4.647 14.238 1.00 89.56 447 ASP A C 1
ATOM 3379 O O . ASP A 1 447 ? 8.755 4.402 1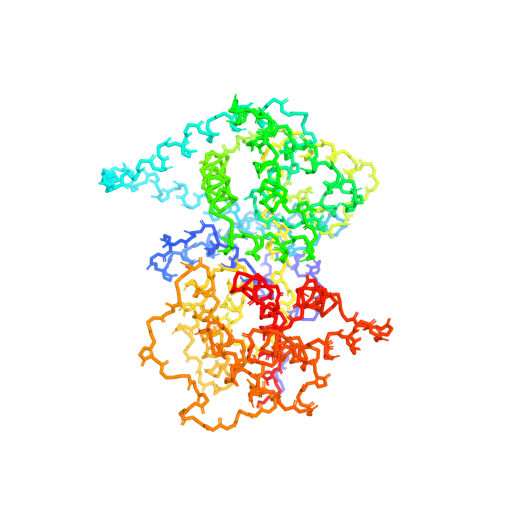5.281 1.00 89.56 447 ASP A O 1
ATOM 3383 N N . ARG A 1 448 ? 8.805 5.293 13.215 1.00 89.75 448 ARG A N 1
ATOM 3384 C CA . ARG A 1 448 ? 7.421 5.767 13.230 1.00 89.75 448 ARG A CA 1
ATOM 3385 C C . ARG A 1 448 ? 6.431 4.622 13.424 1.00 89.75 448 ARG A C 1
ATOM 3387 O O . ARG A 1 448 ? 5.477 4.793 14.179 1.00 89.75 448 ARG A O 1
ATOM 3394 N N . GLY A 1 449 ? 6.653 3.480 12.773 1.00 91.88 449 GLY A N 1
ATOM 3395 C CA . GLY A 1 449 ? 5.795 2.308 12.920 1.00 91.88 449 GLY A CA 1
ATOM 3396 C C . GLY A 1 449 ? 5.722 1.847 14.376 1.00 91.88 449 GLY A C 1
ATOM 3397 O O . GLY A 1 449 ? 4.632 1.664 14.913 1.00 91.88 449 GLY A O 1
ATOM 3398 N N . ALA A 1 450 ? 6.872 1.771 15.047 1.00 94.00 450 ALA A N 1
ATOM 3399 C CA . ALA A 1 450 ? 6.972 1.446 16.466 1.00 94.00 450 ALA A CA 1
ATOM 3400 C C . ALA A 1 450 ? 6.293 2.490 17.374 1.00 94.00 450 ALA A C 1
ATOM 3402 O O . ALA A 1 450 ? 5.643 2.119 18.351 1.00 94.00 450 ALA A O 1
ATOM 3403 N N . LEU A 1 451 ? 6.408 3.788 17.065 1.00 95.50 451 LEU A N 1
ATOM 3404 C CA . LEU A 1 451 ? 5.719 4.853 17.811 1.00 95.50 451 LEU A CA 1
ATOM 3405 C C . LEU A 1 451 ? 4.195 4.757 17.687 1.00 95.50 451 LEU A C 1
ATOM 3407 O O . LEU A 1 451 ? 3.479 4.956 18.670 1.00 95.50 451 LEU A O 1
ATOM 3411 N N . GLU A 1 452 ? 3.690 4.444 16.497 1.00 94.94 452 GLU A N 1
ATOM 3412 C CA . GLU A 1 452 ? 2.263 4.221 16.269 1.00 94.94 452 GLU A CA 1
ATOM 3413 C C . GLU A 1 452 ? 1.777 2.954 17.003 1.00 94.94 452 GLU A C 1
ATOM 3415 O O . GLU A 1 452 ? 0.758 3.016 17.690 1.00 94.94 452 GLU A O 1
ATOM 3420 N N . ASP A 1 453 ? 2.541 1.852 16.965 1.00 96.88 453 ASP A N 1
ATOM 3421 C CA . ASP A 1 453 ? 2.243 0.621 17.721 1.00 96.88 453 ASP A CA 1
ATOM 3422 C C . ASP A 1 453 ? 2.176 0.902 19.239 1.00 96.88 453 ASP A C 1
ATOM 3424 O O . ASP A 1 453 ? 1.247 0.474 19.929 1.00 96.88 453 ASP A O 1
ATOM 3428 N N . ALA A 1 454 ? 3.128 1.681 19.765 1.00 97.25 454 ALA A N 1
ATOM 3429 C CA . ALA A 1 454 ? 3.156 2.088 21.169 1.00 97.25 454 ALA A CA 1
ATOM 3430 C C . ALA A 1 454 ? 1.985 3.009 21.529 1.00 97.25 454 ALA A C 1
ATOM 3432 O O . ALA A 1 454 ? 1.398 2.872 22.601 1.00 97.25 454 ALA A O 1
ATOM 3433 N N . THR A 1 455 ? 1.604 3.912 20.624 1.00 97.50 455 THR A N 1
ATOM 3434 C CA . THR A 1 455 ? 0.451 4.800 20.807 1.00 97.50 455 THR A CA 1
ATOM 3435 C C . THR A 1 455 ? -0.845 3.998 20.921 1.00 97.50 455 THR A C 1
ATOM 3437 O O . THR A 1 455 ? -1.657 4.297 21.796 1.00 97.50 455 THR A O 1
ATOM 3440 N N . CYS A 1 456 ? -1.022 2.949 20.109 1.00 96.94 456 CYS A N 1
ATOM 3441 C CA . CYS A 1 456 ? -2.156 2.034 20.236 1.00 96.94 456 CYS A CA 1
ATOM 3442 C C . CYS A 1 456 ? -2.200 1.379 21.625 1.00 96.94 456 CYS A C 1
ATOM 3444 O O . CYS A 1 456 ? -3.220 1.443 22.304 1.00 96.94 456 CYS A O 1
ATOM 3446 N N . VAL A 1 457 ? -1.085 0.816 22.101 1.00 96.94 457 VAL A N 1
ATOM 3447 C CA . VAL A 1 457 ? -1.026 0.177 23.431 1.00 96.94 457 VAL A CA 1
ATOM 3448 C C . VAL A 1 457 ? -1.304 1.176 24.563 1.00 96.94 457 VAL A C 1
ATOM 3450 O O . VAL A 1 457 ? -2.008 0.862 25.524 1.00 96.94 457 VAL A O 1
ATOM 3453 N N . LEU A 1 458 ? -0.769 2.396 24.469 1.00 96.81 458 LEU A N 1
ATOM 3454 C CA . LEU A 1 458 ? -0.936 3.421 25.504 1.00 96.81 458 LEU A CA 1
ATOM 3455 C C . LEU A 1 458 ? -2.345 4.026 25.533 1.00 96.81 458 LEU A C 1
ATOM 3457 O O . LEU A 1 458 ? -2.773 4.472 26.599 1.00 96.81 458 LEU A O 1
ATOM 3461 N N . ALA A 1 459 ? -3.067 4.007 24.409 1.00 95.75 459 ALA A N 1
ATOM 3462 C CA . ALA A 1 459 ? -4.440 4.501 24.303 1.00 95.75 459 ALA A CA 1
ATOM 3463 C C . ALA A 1 459 ? -5.480 3.612 25.012 1.00 95.75 459 ALA A C 1
ATOM 3465 O O . ALA A 1 459 ? -6.603 4.064 25.239 1.00 95.75 459 ALA A O 1
ATOM 3466 N N . LEU A 1 460 ? -5.124 2.370 25.358 1.00 93.31 460 LEU A N 1
ATOM 3467 C CA . LEU A 1 460 ? -5.990 1.447 26.091 1.00 93.31 460 LEU A CA 1
ATOM 3468 C C . LEU A 1 460 ? -6.066 1.787 27.585 1.00 93.31 460 LEU A C 1
ATOM 3470 O O . LEU A 1 460 ? -5.100 2.272 28.186 1.00 93.31 460 LEU A O 1
ATOM 3474 N N . ALA A 1 461 ? -7.209 1.455 28.190 1.00 90.44 461 ALA A N 1
ATOM 3475 C CA . ALA A 1 461 ? -7.356 1.405 29.641 1.00 90.44 461 ALA A CA 1
ATOM 3476 C C . ALA A 1 461 ? -6.403 0.361 30.254 1.00 90.44 461 ALA A C 1
ATOM 3478 O O . ALA A 1 461 ? -6.004 -0.604 29.596 1.00 90.44 461 ALA A O 1
ATOM 3479 N N . GLU A 1 462 ? -6.031 0.549 31.521 1.00 86.94 462 GLU A N 1
ATOM 3480 C CA . GLU A 1 462 ? -5.165 -0.402 32.222 1.00 86.94 462 GLU A CA 1
ATOM 3481 C C . GLU A 1 462 ? -5.815 -1.789 32.286 1.00 86.94 462 GLU A C 1
ATOM 3483 O O . GLU A 1 462 ? -7.004 -1.917 32.561 1.00 86.94 462 GLU A O 1
ATOM 3488 N N . GLY A 1 463 ? -5.033 -2.831 31.996 1.00 88.50 463 GLY A N 1
ATOM 3489 C CA . GLY A 1 463 ? -5.520 -4.212 32.004 1.00 88.50 463 GLY A CA 1
ATOM 3490 C C . GLY A 1 463 ? -6.195 -4.684 30.712 1.00 88.50 463 GLY A C 1
ATOM 3491 O O . GLY A 1 463 ? -6.512 -5.866 30.618 1.00 88.50 463 GLY A O 1
ATOM 3492 N N . ARG A 1 464 ? -6.404 -3.819 29.708 1.00 92.81 464 ARG A N 1
ATOM 3493 C CA . ARG A 1 464 ? -7.033 -4.217 28.436 1.00 92.81 464 ARG A CA 1
ATOM 3494 C C . ARG A 1 464 ? -5.990 -4.584 27.377 1.00 92.81 464 ARG A C 1
ATOM 3496 O O . ARG A 1 464 ? -4.999 -3.873 27.217 1.00 92.81 464 ARG A O 1
ATOM 3503 N N . ALA A 1 465 ? -6.243 -5.669 26.647 1.00 94.12 465 ALA A N 1
ATOM 3504 C CA . ALA A 1 465 ? -5.472 -6.066 25.471 1.00 94.12 465 ALA A CA 1
ATOM 3505 C C . ALA A 1 465 ? -5.891 -5.264 24.223 1.00 94.12 465 ALA A C 1
ATOM 3507 O O . ALA A 1 465 ? -6.978 -4.684 24.170 1.00 94.12 465 ALA A O 1
ATOM 3508 N N . LEU A 1 466 ? -5.024 -5.223 23.212 1.00 94.94 466 LEU A N 1
ATOM 3509 C CA . LEU A 1 466 ? -5.316 -4.624 21.914 1.00 94.94 466 LEU A CA 1
ATOM 3510 C C . LEU A 1 466 ? -6.465 -5.375 21.232 1.00 94.94 466 LEU A C 1
ATOM 3512 O O . LEU A 1 466 ? -6.360 -6.590 21.050 1.00 94.94 466 LEU A O 1
ATOM 3516 N N . PRO A 1 467 ? -7.510 -4.665 20.769 1.00 93.38 467 PRO A N 1
ATOM 3517 C CA . PRO A 1 467 ? -8.523 -5.254 19.908 1.00 93.38 467 PRO A CA 1
ATOM 3518 C C . PRO A 1 467 ? -7.885 -5.928 18.695 1.00 93.38 467 PRO A C 1
ATOM 3520 O O . PRO A 1 467 ? -6.962 -5.375 18.079 1.00 93.38 467 PRO A O 1
ATOM 3523 N N . ARG A 1 468 ? -8.417 -7.091 18.302 1.00 91.06 468 ARG A N 1
ATOM 3524 C CA . ARG A 1 468 ? -7.910 -7.877 17.163 1.00 91.06 468 ARG A CA 1
ATOM 3525 C C . ARG A 1 468 ? -7.761 -7.038 15.901 1.00 91.06 468 ARG A C 1
ATOM 3527 O O . ARG A 1 468 ? -6.801 -7.189 15.150 1.00 91.06 468 ARG A O 1
ATOM 3534 N N . GLU A 1 469 ? -8.714 -6.148 15.672 1.00 89.75 469 GLU A N 1
ATOM 3535 C CA . GLU A 1 469 ? -8.697 -5.237 14.540 1.00 89.75 469 GLU A CA 1
ATOM 3536 C C . GLU A 1 469 ? -7.429 -4.375 14.492 1.00 89.75 469 GLU A C 1
ATOM 3538 O O . GLU A 1 469 ? -6.807 -4.264 13.435 1.00 89.75 469 GLU A O 1
ATOM 3543 N N . ILE A 1 470 ? -7.022 -3.807 15.630 1.00 93.75 470 ILE A N 1
ATOM 3544 C CA . ILE A 1 470 ? -5.817 -2.981 15.712 1.00 93.75 470 ILE A CA 1
ATOM 3545 C C . ILE A 1 470 ? -4.589 -3.844 15.450 1.00 93.75 470 ILE A C 1
ATOM 3547 O O . ILE A 1 470 ? -3.736 -3.456 14.659 1.00 93.75 470 ILE A O 1
ATOM 3551 N N . VAL A 1 471 ? -4.527 -5.050 16.020 1.00 93.81 471 VAL A N 1
ATOM 3552 C CA . VAL A 1 471 ? -3.438 -5.998 15.737 1.00 93.81 471 VAL A CA 1
ATOM 3553 C C . VAL A 1 471 ? -3.340 -6.274 14.233 1.00 93.81 471 VAL A C 1
ATOM 3555 O O . VAL A 1 471 ? -2.259 -6.170 13.661 1.00 93.81 471 VAL A O 1
ATOM 3558 N N . VAL A 1 472 ? -4.460 -6.555 13.562 1.00 91.56 472 VAL A N 1
ATOM 3559 C CA . VAL A 1 472 ? -4.507 -6.792 12.109 1.00 91.56 472 VAL A CA 1
ATOM 3560 C C . VAL A 1 472 ? -4.062 -5.561 11.313 1.00 91.56 472 VAL A C 1
ATOM 3562 O O . VAL A 1 472 ? -3.289 -5.705 10.364 1.00 91.56 472 VAL A O 1
ATOM 3565 N N . GLU A 1 473 ? -4.517 -4.361 11.679 1.00 90.94 473 GLU A N 1
ATOM 3566 C CA . GLU A 1 473 ? -4.095 -3.108 11.042 1.00 90.94 473 GLU A CA 1
ATOM 3567 C C . GLU A 1 473 ? -2.577 -2.921 11.148 1.00 90.94 473 GLU A C 1
ATOM 3569 O O . GLU A 1 473 ? -1.908 -2.702 10.135 1.00 90.94 473 GLU A O 1
ATOM 3574 N N . ARG A 1 474 ? -2.020 -3.079 12.353 1.00 94.25 474 ARG A N 1
ATOM 3575 C CA . ARG A 1 474 ? -0.583 -2.907 12.603 1.00 94.25 474 ARG A CA 1
ATOM 3576 C C . ARG A 1 474 ? 0.264 -4.012 11.967 1.00 94.25 474 ARG A C 1
ATOM 3578 O O . ARG A 1 474 ? 1.361 -3.741 11.485 1.00 94.25 474 ARG A O 1
ATOM 3585 N N . LEU A 1 475 ? -0.252 -5.239 11.869 1.00 94.69 475 LEU A N 1
ATOM 3586 C CA . LEU A 1 475 ? 0.405 -6.316 11.122 1.00 94.69 475 LEU A CA 1
ATOM 3587 C C . LEU A 1 475 ? 0.486 -6.011 9.623 1.00 94.69 475 LEU A C 1
ATOM 3589 O O . LEU A 1 475 ? 1.508 -6.264 8.993 1.00 94.69 475 LEU A O 1
ATOM 3593 N N . ARG A 1 476 ? -0.567 -5.446 9.024 1.00 91.00 476 ARG A N 1
ATOM 3594 C CA . ARG A 1 476 ? -0.511 -5.037 7.611 1.00 91.00 476 ARG A CA 1
ATOM 3595 C C . ARG A 1 476 ? 0.540 -3.949 7.382 1.00 91.00 476 ARG A C 1
ATOM 3597 O O . ARG A 1 476 ? 1.199 -3.975 6.348 1.00 91.00 476 ARG A O 1
ATOM 3604 N N . ASP A 1 477 ? 0.711 -3.044 8.344 1.00 91.19 477 ASP A N 1
ATOM 3605 C CA . ASP A 1 477 ? 1.723 -1.983 8.296 1.00 91.19 477 ASP A CA 1
ATOM 3606 C C . ASP A 1 477 ? 3.162 -2.521 8.394 1.00 91.19 477 ASP A C 1
ATOM 3608 O O . ASP A 1 477 ? 4.033 -2.069 7.659 1.00 91.19 477 ASP A O 1
ATOM 3612 N N . VAL A 1 478 ? 3.421 -3.526 9.240 1.00 94.50 478 VAL A N 1
ATOM 3613 C CA . VAL A 1 478 ? 4.772 -4.107 9.393 1.00 94.50 478 VAL A CA 1
ATOM 3614 C C . VAL A 1 478 ? 5.134 -5.124 8.298 1.00 94.50 478 VAL A C 1
ATOM 3616 O O . VAL A 1 478 ? 6.308 -5.450 8.122 1.00 94.50 478 VAL A O 1
ATOM 3619 N N . LEU A 1 479 ? 4.157 -5.630 7.534 1.00 93.00 479 LEU A N 1
ATOM 3620 C CA . LEU A 1 479 ? 4.369 -6.661 6.510 1.00 93.00 479 LEU A CA 1
ATOM 3621 C C . LEU A 1 479 ? 5.501 -6.328 5.512 1.00 93.00 479 LEU A C 1
ATOM 3623 O O . LEU A 1 479 ? 6.343 -7.203 5.303 1.00 93.00 479 LEU A O 1
ATOM 3627 N N . PRO A 1 480 ? 5.599 -5.118 4.920 1.00 90.94 480 PRO A N 1
ATOM 3628 C CA . PRO A 1 480 ? 6.705 -4.780 4.024 1.00 90.94 480 PRO A CA 1
ATOM 3629 C C . PRO A 1 480 ? 8.079 -4.971 4.671 1.00 90.94 480 PRO A C 1
ATOM 3631 O O . PRO A 1 480 ? 8.998 -5.473 4.029 1.00 90.94 480 PRO A O 1
ATOM 3634 N N . ASP A 1 481 ? 8.223 -4.635 5.952 1.00 92.88 481 ASP A N 1
ATOM 3635 C CA . ASP A 1 481 ? 9.486 -4.799 6.667 1.00 92.88 481 ASP A CA 1
ATOM 3636 C C . ASP A 1 481 ? 9.805 -6.272 6.930 1.00 92.88 481 ASP A C 1
ATOM 3638 O O . ASP A 1 481 ? 10.957 -6.689 6.802 1.00 92.88 481 ASP A O 1
ATOM 3642 N N . VAL A 1 482 ? 8.784 -7.081 7.234 1.00 95.06 482 VAL A N 1
ATOM 3643 C CA . VAL A 1 482 ? 8.935 -8.533 7.396 1.00 95.06 482 VAL A CA 1
ATOM 3644 C C . VAL A 1 482 ? 9.376 -9.186 6.084 1.00 95.06 482 VAL A C 1
ATOM 3646 O O . VAL A 1 482 ? 10.268 -10.034 6.109 1.00 95.06 482 VAL A O 1
ATOM 3649 N N . ILE A 1 483 ? 8.827 -8.763 4.938 1.00 94.25 483 ILE A N 1
ATOM 3650 C CA . ILE A 1 483 ? 9.267 -9.237 3.613 1.00 94.25 483 ILE A CA 1
ATOM 3651 C C . ILE A 1 483 ? 10.757 -8.941 3.423 1.00 94.25 483 ILE A C 1
ATOM 3653 O O . ILE A 1 483 ? 11.522 -9.849 3.108 1.00 94.25 483 ILE A O 1
ATOM 3657 N N . ARG A 1 484 ? 11.187 -7.696 3.664 1.00 92.31 484 ARG A N 1
ATOM 3658 C CA . ARG A 1 484 ? 12.587 -7.283 3.474 1.00 92.31 484 ARG A CA 1
ATOM 3659 C C . ARG A 1 484 ? 13.554 -8.074 4.348 1.00 92.31 484 ARG A C 1
ATOM 3661 O O . ARG A 1 484 ? 14.553 -8.578 3.846 1.00 92.31 484 ARG A O 1
ATOM 3668 N N . VAL A 1 485 ? 13.241 -8.243 5.635 1.00 92.00 485 VAL A N 1
ATOM 3669 C CA . VAL A 1 485 ? 14.061 -9.051 6.558 1.00 92.00 485 VAL A CA 1
ATOM 3670 C C . VAL A 1 485 ? 14.135 -10.506 6.098 1.00 92.00 485 VAL A C 1
ATOM 3672 O O . VAL A 1 485 ? 15.212 -11.101 6.108 1.00 92.00 485 VAL A O 1
ATOM 3675 N N . THR A 1 486 ? 13.011 -11.058 5.642 1.00 91.94 486 THR A N 1
ATOM 3676 C CA . THR A 1 486 ? 12.925 -12.437 5.150 1.00 91.94 486 THR A CA 1
ATOM 3677 C C . THR A 1 486 ? 13.789 -12.643 3.905 1.00 91.94 486 THR A C 1
ATOM 3679 O O . THR A 1 486 ? 14.553 -13.604 3.845 1.00 91.94 486 THR A O 1
ATOM 3682 N N . LEU A 1 487 ? 13.741 -11.723 2.939 1.00 91.19 487 LEU A N 1
ATOM 3683 C CA . LEU A 1 487 ? 14.565 -11.792 1.729 1.00 91.19 487 LEU A CA 1
ATOM 3684 C C . LEU A 1 487 ? 16.052 -11.570 2.033 1.00 91.19 487 LEU A C 1
ATOM 3686 O O . LEU A 1 487 ? 16.895 -12.341 1.579 1.00 91.19 487 LEU A O 1
ATOM 3690 N N . ALA A 1 488 ? 16.382 -10.576 2.863 1.00 89.38 488 ALA A N 1
ATOM 3691 C CA . ALA A 1 488 ? 17.760 -10.269 3.250 1.00 89.38 488 ALA A CA 1
ATOM 3692 C C . ALA A 1 488 ? 18.426 -11.404 4.044 1.00 89.38 488 ALA A C 1
ATOM 3694 O O . ALA A 1 488 ? 19.647 -11.561 4.011 1.00 89.38 488 ALA A O 1
ATOM 3695 N N . ARG A 1 489 ? 17.640 -12.200 4.777 1.00 87.12 489 ARG A N 1
ATOM 3696 C CA . ARG A 1 489 ? 18.104 -13.445 5.399 1.00 87.12 489 ARG A CA 1
ATOM 3697 C C . ARG A 1 489 ? 18.545 -14.446 4.340 1.00 87.12 489 ARG A C 1
ATOM 3699 O O . ARG A 1 489 ? 19.664 -14.941 4.390 1.00 87.12 489 ARG A O 1
ATOM 3706 N N . VAL A 1 490 ? 17.675 -14.718 3.373 1.00 84.62 490 VAL A N 1
ATOM 3707 C CA . VAL A 1 490 ? 17.952 -15.715 2.335 1.00 84.62 490 VAL A CA 1
ATOM 3708 C C . VAL A 1 490 ? 19.068 -15.254 1.400 1.00 84.62 490 VAL A C 1
ATOM 3710 O O . VAL A 1 490 ? 19.786 -16.080 0.864 1.00 84.62 490 VAL A O 1
ATOM 3713 N N . ALA A 1 491 ? 19.284 -13.947 1.250 1.00 79.88 491 ALA A N 1
ATOM 3714 C CA . ALA A 1 491 ? 20.395 -13.428 0.463 1.00 79.88 491 ALA A CA 1
ATOM 3715 C C . ALA A 1 491 ? 21.789 -13.635 1.088 1.00 79.88 491 ALA A C 1
ATOM 3717 O O . ALA A 1 491 ? 22.786 -13.550 0.373 1.00 79.88 491 ALA A O 1
ATOM 3718 N N . ARG A 1 492 ? 21.868 -13.869 2.406 1.00 80.25 492 ARG A N 1
ATOM 3719 C CA . ARG A 1 492 ? 23.129 -13.994 3.159 1.00 80.25 492 ARG A CA 1
ATOM 3720 C C . ARG A 1 492 ? 23.562 -15.436 3.430 1.00 80.25 492 ARG A C 1
ATOM 3722 O O . ARG A 1 492 ? 24.717 -15.631 3.804 1.00 80.25 492 ARG A O 1
ATOM 3729 N N . GLY A 1 493 ? 22.650 -16.397 3.295 1.00 65.31 493 GLY A N 1
ATOM 3730 C CA . GLY A 1 493 ? 22.911 -17.832 3.454 1.00 65.31 493 GLY A CA 1
ATOM 3731 C C . GLY A 1 493 ? 23.032 -18.519 2.110 1.00 65.31 493 GLY A C 1
ATOM 3732 O O . GLY A 1 493 ? 23.851 -19.457 2.036 1.00 65.31 493 GLY A O 1
#

InterPro domains:
  IPR013325 RNA polymerase sigma factor, region 2 [SSF88946] (5-110)

Organism: NCBI:txid927083